Protein AF-0000000078613937 (afdb_homodimer)

Radius of gyration: 36.84 Å; Cα contacts (8 Å, |Δi|>4): 906; chains: 2; bounding box: 65×124×121 Å

Nearest PDB structures (foldseek):
  1em2-assembly1_A  TM=9.948E-01  e=1.112E-32  Homo sapiens
  5i9j-assembly1_A  TM=9.957E-01  e=1.025E-31  Homo sapiens
  7ztu-assembly1_A  TM=9.074E-01  e=5.680E-20  Bombyx mori
  7ztr-assembly1_A  TM=9.040E-01  e=7.093E-20  Bombyx mori
  7zvr-assembly1_A  TM=9.049E-01  e=1.273E-18  Bombyx mori

pLDDT: mean 75.53, std 31.02, range [15.57, 98.94]

Sequence (636 aa):
MCLETSLLFSVFIQQLLTKGAFGYLLPIVSFVLAWLETWFLDFKVLPQEIEEEQWYVATQAAMSRGRLFYSGALSDGQFYSPPESVAGSDESDDEVMGKRAVTDEEREFVRQGKVAMEVMDQILAQEENWIFEKCTDFGDTIHFLEMPFYGKIFILKAILQCPAELVYQELILQPEKMVLWNKTLLACHILERIDDNTTVSYDVAAGAAAGVVSPRDFVNVRRIERRRDRYISSGMATIHSLRPPTSKYVRAENGPGGFVALKCPTNPNLCTLFWILNTDLKGRLPRYLINQSLSATMTEFMFHLRKRIMDITSRSNSMCLETSLLFSVFIQQLLTKGAFGYLLPIVSFVLAWLETWFLDFKVLPQEIEEEQWYVATQAAMSRGRLFYSGALSDGQFYSPPESVAGSDESDDEVMGKRAVTDEEREFVRQGKVAMEVMDQILAQEENWIFEKCTDFGDTIHFLEMPFYGKIFILKAILQCPAELVYQELILQPEKMVLWNKTLLACHILERIDDNTTVSYDVAAGAAAGVVSPRDFVNVRRIERRRDRYISSGMATIHSLRPPTSKYVRAENGPGGFVALKCPTNPNLCTLFWILNTDLKGRLPRYLINQSLSATMTEFMFHLRKRIMDITSRSNS

Structure (mmCIF, N/CA/C/O backbone):
data_AF-0000000078613937-model_v1
#
loop_
_entity.id
_entity.type
_entity.pdbx_description
1 polymer 'StAR-related lipid transfer protein 3'
#
loop_
_atom_site.group_PDB
_atom_site.id
_atom_site.type_symbol
_atom_site.label_atom_id
_atom_site.label_alt_id
_atom_site.label_comp_id
_atom_site.label_asym_id
_atom_site.label_entity_id
_atom_site.label_seq_id
_atom_site.pdbx_PDB_ins_code
_atom_site.Cartn_x
_atom_site.Cartn_y
_atom_site.Cartn_z
_atom_site.occupancy
_atom_site.B_iso_or_equiv
_atom_site.auth_seq_id
_atom_site.auth_comp_id
_atom_site.auth_asym_id
_atom_site.auth_atom_id
_atom_site.pdbx_PDB_model_num
ATOM 1 N N . MET A 1 1 ? -2.502 14.438 -72.375 1 25.16 1 MET A N 1
ATOM 2 C CA . MET A 1 1 ? -3.152 15.68 -71.938 1 25.16 1 MET A CA 1
ATOM 3 C C . MET A 1 1 ? -3.166 15.812 -70.438 1 25.16 1 MET A C 1
ATOM 5 O O . MET A 1 1 ? -3.314 16.922 -69.875 1 25.16 1 MET A O 1
ATOM 9 N N . CYS A 1 2 ? -3.232 14.5 -69.812 1 31.59 2 CYS A N 1
ATOM 10 C CA . CYS A 1 2 ? -3.43 14.414 -68.375 1 31.59 2 CYS A CA 1
ATOM 11 C C . CYS A 1 2 ? -2.189 14.891 -67.625 1 31.59 2 CYS A C 1
ATOM 13 O O . CYS A 1 2 ? -2.279 15.305 -66.438 1 31.59 2 CYS A O 1
ATOM 15 N N . LEU A 1 3 ? -0.94 14.648 -68.188 1 36.44 3 LEU A N 1
ATOM 16 C CA . LEU A 1 3 ? 0.354 14.969 -67.625 1 36.44 3 LEU A CA 1
ATOM 17 C C . LEU A 1 3 ? 0.544 16.484 -67.5 1 36.44 3 LEU A C 1
ATOM 19 O O . LEU A 1 3 ? 1.252 16.969 -66.625 1 36.44 3 LEU A O 1
ATOM 23 N N . GLU A 1 4 ? 0.041 17.156 -68.625 1 39.44 4 GLU A N 1
ATOM 24 C CA . GLU A 1 4 ? 0.316 18.578 -68.688 1 39.44 4 GLU A CA 1
ATOM 25 C C . GLU A 1 4 ? -0.423 19.344 -67.562 1 39.44 4 GLU A C 1
ATOM 27 O O . GLU A 1 4 ? 0.011 20.422 -67.188 1 39.44 4 GLU A O 1
ATOM 32 N N . THR A 1 5 ? -1.669 18.797 -67.25 1 40 5 THR A N 1
ATOM 33 C CA . THR A 1 5 ? -2.459 19.562 -66.312 1 40 5 THR A CA 1
ATOM 34 C C . THR A 1 5 ? -1.853 19.484 -64.875 1 40 5 THR A C 1
ATOM 36 O O . THR A 1 5 ? -2.152 20.312 -64.062 1 40 5 THR A O 1
ATOM 39 N N . SER A 1 6 ? -1.06 18.297 -64.688 1 43.88 6 SER A N 1
ATOM 40 C CA . SER A 1 6 ? -0.472 18.125 -63.344 1 43.88 6 SER A CA 1
ATOM 41 C C . SER A 1 6 ? 0.659 19.125 -63.094 1 43.88 6 SER A C 1
ATOM 43 O O . SER A 1 6 ? 0.874 19.562 -61.969 1 43.88 6 SER A O 1
ATOM 45 N N . LEU A 1 7 ? 1.366 19.453 -64.25 1 40.16 7 LEU A N 1
ATOM 46 C CA . LEU A 1 7 ? 2.506 20.359 -64.188 1 40.16 7 LEU A CA 1
ATOM 47 C C . LEU A 1 7 ? 2.047 21.781 -63.844 1 40.16 7 LEU A C 1
ATOM 49 O O . LEU A 1 7 ? 2.719 22.5 -63.125 1 40.16 7 LEU A O 1
ATOM 53 N N . LEU A 1 8 ? 0.842 22.125 -64.5 1 38.75 8 LEU A N 1
ATOM 54 C CA . LEU A 1 8 ? 0.447 23.516 -64.312 1 38.75 8 LEU A CA 1
ATOM 55 C C . LEU A 1 8 ? 0.004 23.797 -62.906 1 38.75 8 LEU A C 1
ATOM 57 O O . LEU A 1 8 ? 0.214 24.891 -62.375 1 38.75 8 LEU A O 1
ATOM 61 N N . PHE A 1 9 ? -0.65 22.672 -62.312 1 41.41 9 PHE A N 1
ATOM 62 C CA . PHE A 1 9 ? -1.128 22.906 -60.938 1 41.41 9 PHE A CA 1
ATOM 63 C C . PHE A 1 9 ? 0.04 23.094 -59.969 1 41.41 9 PHE A C 1
ATOM 65 O O . PHE A 1 9 ? -0.014 23.938 -59.094 1 41.41 9 PHE A O 1
ATOM 72 N N . SER A 1 10 ? 1.225 22.391 -60.25 1 43.22 10 SER A N 1
ATOM 73 C CA . SER A 1 10 ? 2.396 22.531 -59.406 1 43.22 10 SER A CA 1
ATOM 74 C C . SER A 1 10 ? 2.969 23.938 -59.469 1 43.22 10 SER A C 1
ATOM 76 O O . SER A 1 10 ? 3.402 24.5 -58.438 1 43.22 10 SER A O 1
ATOM 78 N N . VAL A 1 11 ? 2.947 24.516 -60.719 1 43.81 11 VAL A N 1
ATOM 79 C CA . VAL A 1 11 ? 3.543 25.844 -60.875 1 43.81 11 VAL A CA 1
ATOM 80 C C . VAL A 1 11 ? 2.666 26.891 -60.188 1 43.81 11 VAL A C 1
ATOM 82 O O . VAL A 1 11 ? 3.174 27.844 -59.594 1 43.81 11 VAL A O 1
ATOM 85 N N . PHE A 1 12 ? 1.23 26.719 -60.344 1 41.59 12 PHE A N 1
ATOM 86 C CA . PHE A 1 12 ? 0.384 27.75 -59.75 1 41.59 12 PHE A CA 1
ATOM 87 C C . PHE A 1 12 ? 0.521 27.766 -58.219 1 41.59 12 PHE A C 1
ATOM 89 O O . PHE A 1 12 ? 0.603 28.844 -57.625 1 41.59 12 PHE A O 1
ATOM 96 N N . ILE A 1 13 ? 0.558 26.5 -57.562 1 44.22 13 ILE A N 1
ATOM 97 C CA . ILE A 1 13 ? 0.705 26.516 -56.094 1 44.22 13 ILE A CA 1
ATOM 98 C C . ILE A 1 13 ? 2.072 27.094 -55.719 1 44.22 13 ILE A C 1
ATOM 100 O O . ILE A 1 13 ? 2.221 27.734 -54.688 1 44.22 13 ILE A O 1
ATOM 104 N N . GLN A 1 14 ? 3.041 26.938 -56.688 1 39.75 14 GLN A N 1
ATOM 105 C CA . GLN A 1 14 ? 4.363 27.469 -56.406 1 39.75 14 GLN A CA 1
ATOM 106 C C . GLN A 1 14 ? 4.332 29 -56.344 1 39.75 14 GLN A C 1
ATOM 108 O O . GLN A 1 14 ? 5.023 29.609 -55.531 1 39.75 14 GLN A O 1
ATOM 113 N N . GLN A 1 15 ? 3.641 29.594 -57.344 1 39.06 15 GLN A N 1
ATOM 114 C CA . GLN A 1 15 ? 3.676 31.062 -57.281 1 39.06 15 GLN A CA 1
ATOM 115 C C . GLN A 1 15 ? 3.018 31.578 -56 1 39.06 15 GLN A C 1
ATOM 117 O O . GLN A 1 15 ? 3.324 32.688 -55.562 1 39.06 15 GLN A O 1
ATOM 122 N N . LEU A 1 16 ? 1.864 30.938 -55.625 1 38.59 16 LEU A N 1
ATOM 123 C CA . LEU A 1 16 ? 1.225 31.453 -54.406 1 38.59 16 LEU A CA 1
ATOM 124 C C . LEU A 1 16 ? 2.102 31.219 -53.188 1 38.59 16 LEU A C 1
ATOM 126 O O . LEU A 1 16 ? 2.043 31.969 -52.219 1 38.59 16 LEU A O 1
ATOM 130 N N . LEU A 1 17 ? 2.842 30.078 -53.125 1 37.62 17 LEU A N 1
ATOM 131 C CA . LEU A 1 17 ? 3.605 29.734 -51.906 1 37.62 17 LEU A CA 1
ATOM 132 C C . LEU A 1 17 ? 4.883 30.562 -51.844 1 37.62 17 LEU A C 1
ATOM 134 O O . LEU A 1 17 ? 5.676 30.406 -50.906 1 37.62 17 LEU A O 1
ATOM 138 N N . THR A 1 18 ? 5.391 31.141 -52.906 1 37.47 18 THR A N 1
ATOM 139 C CA . THR A 1 18 ? 6.676 31.844 -52.812 1 37.47 18 THR A CA 1
ATOM 140 C C . THR A 1 18 ? 6.598 33 -51.844 1 37.47 18 THR A C 1
ATOM 142 O O . THR A 1 18 ? 7.613 33.625 -51.5 1 37.47 18 THR A O 1
ATOM 145 N N . LYS A 1 19 ? 5.434 33.75 -51.688 1 37.97 19 LYS A N 1
ATOM 146 C CA . LYS A 1 19 ? 5.746 34.969 -50.938 1 37.97 19 LYS A CA 1
ATOM 147 C C . LYS A 1 19 ? 6.086 34.625 -49.5 1 37.97 19 LYS A C 1
ATOM 149 O O . LYS A 1 19 ? 7.113 35.062 -48.969 1 37.97 19 LYS A O 1
ATOM 154 N N . GLY A 1 20 ? 5.195 35.062 -48.5 1 33.91 20 GLY A N 1
ATOM 155 C CA . GLY A 1 20 ? 5.566 35.25 -47.094 1 33.91 20 GLY A CA 1
ATOM 156 C C . GLY A 1 20 ? 6.043 34 -46.406 1 33.91 20 GLY A C 1
ATOM 157 O O . GLY A 1 20 ? 6.191 32.969 -47.062 1 33.91 20 GLY A O 1
ATOM 158 N N . ALA A 1 21 ? 5.961 34 -44.969 1 37.88 21 ALA A N 1
ATOM 159 C CA . ALA A 1 21 ? 6.512 33.062 -43.969 1 37.88 21 ALA A CA 1
ATOM 160 C C . ALA A 1 21 ? 6.145 31.625 -44.312 1 37.88 21 ALA A C 1
ATOM 162 O O . ALA A 1 21 ? 6.57 30.688 -43.625 1 37.88 21 ALA A O 1
ATOM 163 N N . PHE A 1 22 ? 5.16 31.5 -45.188 1 38.25 22 PHE A N 1
ATOM 164 C CA . PHE A 1 22 ? 4.609 30.172 -45.469 1 38.25 22 PHE A CA 1
ATOM 165 C C . PHE A 1 22 ? 5.559 29.375 -46.344 1 38.25 22 PHE A C 1
ATOM 167 O O . PHE A 1 22 ? 5.207 28.297 -46.844 1 38.25 22 PHE A O 1
ATOM 174 N N . GLY A 1 23 ? 6.715 30.109 -46.688 1 38.22 23 GLY A N 1
ATOM 175 C CA . GLY A 1 23 ? 7.633 29.484 -47.625 1 38.22 23 GLY A CA 1
ATOM 176 C C . GLY A 1 23 ? 8.125 28.125 -47.188 1 38.22 23 GLY A C 1
ATOM 177 O O . GLY A 1 23 ? 8.508 27.297 -48.031 1 38.22 23 GLY A O 1
ATOM 178 N N . TYR A 1 24 ? 8.445 28.188 -45.844 1 39.47 24 TYR A N 1
ATOM 179 C CA . TYR A 1 24 ? 9.18 27.016 -45.406 1 39.47 24 TYR A CA 1
ATOM 180 C C . TYR A 1 24 ? 8.25 25.812 -45.312 1 39.47 24 TYR A C 1
ATOM 182 O O . TYR A 1 24 ? 8.688 24.719 -44.938 1 39.47 24 TYR A O 1
ATOM 190 N N . LEU A 1 25 ? 6.902 26.125 -45.438 1 40.78 25 LEU A N 1
ATOM 191 C CA . LEU A 1 25 ? 5.992 25 -45.188 1 40.78 25 LEU A CA 1
ATOM 192 C C . LEU A 1 25 ? 6.059 24 -46.312 1 40.78 25 LEU A C 1
ATOM 194 O O . LEU A 1 25 ? 5.789 22.812 -46.125 1 40.78 25 LEU A O 1
ATOM 198 N N . LEU A 1 26 ? 6.586 24.516 -47.469 1 44.56 26 LEU A N 1
ATOM 199 C CA . LEU A 1 26 ? 6.492 23.641 -48.625 1 44.56 26 LEU A CA 1
ATOM 200 C C . LEU A 1 26 ? 7.48 22.469 -48.5 1 44.56 26 LEU A C 1
ATOM 202 O O . LEU A 1 26 ? 7.121 21.328 -48.75 1 44.56 26 LEU A O 1
ATOM 206 N N . PRO A 1 27 ? 8.789 22.844 -48.188 1 45.97 27 PRO A N 1
ATOM 207 C CA . PRO A 1 27 ? 9.688 21.688 -48.125 1 45.97 27 PRO A CA 1
ATOM 208 C C . PRO A 1 27 ? 9.305 20.672 -47.062 1 45.97 27 PRO A C 1
ATOM 210 O O . PRO A 1 27 ? 9.469 19.469 -47.25 1 45.97 27 PRO A O 1
ATOM 213 N N . ILE A 1 28 ? 8.648 21.25 -46 1 46 28 ILE A N 1
ATOM 214 C CA . ILE A 1 28 ? 8.344 20.328 -44.906 1 46 28 ILE A CA 1
ATOM 215 C C . ILE A 1 28 ? 7.191 19.422 -45.312 1 46 28 ILE A C 1
ATOM 217 O O . ILE A 1 28 ? 7.234 18.203 -45.062 1 46 28 ILE A O 1
ATOM 221 N N . VAL A 1 29 ? 6.195 19.953 -46.031 1 45.38 29 VAL A N 1
ATOM 222 C CA . VAL A 1 29 ? 5.082 19.094 -46.438 1 45.38 29 VAL A CA 1
ATOM 223 C C . VAL A 1 29 ? 5.551 18.109 -47.5 1 45.38 29 VAL A C 1
ATOM 225 O O . VAL A 1 29 ? 5.176 16.922 -47.469 1 45.38 29 VAL A O 1
ATOM 228 N N . SER A 1 30 ? 6.562 18.516 -48.375 1 45.56 30 SER A N 1
ATOM 229 C CA . SER A 1 30 ? 7.078 17.562 -49.344 1 45.56 30 SER A CA 1
ATOM 230 C C . SER A 1 30 ? 7.879 16.453 -48.688 1 45.56 30 SER A C 1
ATOM 232 O O . SER A 1 30 ? 7.816 15.297 -49.094 1 45.56 30 SER A O 1
ATOM 234 N N . PHE A 1 31 ? 8.617 16.766 -47.531 1 47.62 31 PHE A N 1
ATOM 235 C CA . PHE A 1 31 ? 9.352 15.758 -46.781 1 47.62 31 PHE A CA 1
ATOM 236 C C . PHE A 1 31 ? 8.398 14.812 -46.062 1 47.62 31 PHE A C 1
ATOM 238 O O . PHE A 1 31 ? 8.602 13.594 -46.062 1 47.62 31 PHE A O 1
ATOM 245 N N . VAL A 1 32 ? 7.246 15.328 -45.562 1 48.22 32 VAL A N 1
ATOM 246 C CA . VAL A 1 32 ? 6.293 14.484 -44.844 1 48.22 32 VAL A CA 1
ATOM 247 C C . VAL A 1 32 ? 5.508 13.633 -45.844 1 48.22 32 VAL A C 1
ATOM 249 O O . VAL A 1 32 ? 5.297 12.438 -45.594 1 48.22 32 VAL A O 1
ATOM 252 N N . LEU A 1 33 ? 5.211 14.156 -46.938 1 47.31 33 LEU A N 1
ATOM 253 C CA . LEU A 1 33 ? 4.484 13.352 -47.938 1 47.31 33 LEU A CA 1
ATOM 254 C C . LEU A 1 33 ? 5.402 12.305 -48.562 1 47.31 33 LEU A C 1
ATOM 256 O O . LEU A 1 33 ? 5.004 11.156 -48.75 1 47.31 33 LEU A O 1
ATOM 260 N N . ALA A 1 34 ? 6.711 12.578 -48.875 1 48.53 34 ALA A N 1
ATOM 261 C CA . ALA A 1 34 ? 7.664 11.586 -49.375 1 48.53 34 ALA A CA 1
ATOM 262 C C . ALA A 1 34 ? 7.934 10.523 -48.312 1 48.53 34 ALA A C 1
ATOM 264 O O . ALA A 1 34 ? 8.062 9.336 -48.625 1 48.53 34 ALA A O 1
ATOM 265 N N . TRP A 1 35 ? 8.016 10.883 -46.969 1 44.59 35 TRP A N 1
ATOM 266 C CA . TRP A 1 35 ? 8.188 9.938 -45.875 1 44.59 35 TRP A CA 1
ATOM 267 C C . TRP A 1 35 ? 6.93 9.102 -45.688 1 44.59 35 TRP A C 1
ATOM 269 O O . TRP A 1 35 ? 7.008 7.883 -45.5 1 44.59 35 TRP A O 1
ATOM 279 N N . LEU A 1 36 ? 5.742 9.672 -45.938 1 43.59 36 LEU A N 1
ATOM 280 C CA . LEU A 1 36 ? 4.52 8.883 -45.906 1 43.59 36 LEU A CA 1
ATOM 281 C C . LEU A 1 36 ? 4.426 7.949 -47.125 1 43.59 36 LEU A C 1
ATOM 283 O O . LEU A 1 36 ? 3.986 6.805 -47 1 43.59 36 LEU A O 1
ATOM 287 N N . GLU A 1 37 ? 4.828 8.422 -48.25 1 41.28 37 GLU A N 1
ATOM 288 C CA . GLU A 1 37 ? 4.777 7.539 -49.406 1 41.28 37 GLU A CA 1
ATOM 289 C C . GLU A 1 37 ? 5.723 6.352 -49.219 1 41.28 37 GLU A C 1
ATOM 291 O O . GLU A 1 37 ? 5.383 5.227 -49.594 1 41.28 37 GLU A O 1
ATOM 296 N N . THR A 1 38 ? 6.992 6.535 -48.719 1 41.94 38 THR A N 1
ATOM 297 C CA . THR A 1 38 ? 7.887 5.398 -48.531 1 41.94 38 THR A CA 1
ATOM 298 C C . THR A 1 38 ? 7.316 4.422 -47.5 1 41.94 38 THR A C 1
ATOM 300 O O . THR A 1 38 ? 7.5 3.209 -47.625 1 41.94 38 THR A O 1
ATOM 303 N N . TRP A 1 39 ? 6.629 4.938 -46.406 1 36.69 39 TRP A N 1
ATOM 304 C CA . TRP A 1 39 ? 6.086 4.016 -45.406 1 36.69 39 TRP A CA 1
ATOM 305 C C . TRP A 1 39 ? 4.852 3.297 -45.969 1 36.69 39 TRP A C 1
ATOM 307 O O . TRP A 1 39 ? 4.648 2.111 -45.688 1 36.69 39 TRP A O 1
ATOM 317 N N . PHE A 1 40 ? 4.09 3.916 -46.812 1 37.44 40 PHE A N 1
ATOM 318 C CA . PHE A 1 40 ? 2.943 3.164 -47.312 1 37.44 40 PHE A CA 1
ATOM 319 C C . PHE A 1 40 ? 3.385 2.098 -48.312 1 37.44 40 PHE A C 1
ATOM 321 O O . PHE A 1 40 ? 2.73 1.062 -48.438 1 37.44 40 PHE A O 1
ATOM 328 N N . LEU A 1 41 ? 4.379 2.439 -49.156 1 33.5 41 LEU A N 1
ATOM 329 C CA . LEU A 1 41 ? 4.684 1.419 -50.156 1 33.5 41 LEU A CA 1
ATOM 330 C C . LEU A 1 41 ? 5.188 0.143 -49.5 1 33.5 41 LEU A C 1
ATOM 332 O O . LEU A 1 41 ? 5.105 -0.94 -50.094 1 33.5 41 LEU A O 1
ATOM 336 N N . ASP A 1 42 ? 5.887 0.262 -48.375 1 32.03 42 ASP A N 1
ATOM 337 C CA . ASP A 1 42 ? 6.461 -1.026 -48 1 32.03 42 ASP A CA 1
ATOM 338 C C . ASP A 1 42 ? 5.367 -2.043 -47.688 1 32.03 42 ASP A C 1
ATOM 340 O O . ASP A 1 42 ? 5.66 -3.195 -47.344 1 32.03 42 ASP A O 1
ATOM 344 N N . PHE A 1 43 ? 4.098 -1.614 -47.594 1 29.53 43 PHE A N 1
ATOM 345 C CA . PHE A 1 43 ? 3.221 -2.676 -47.094 1 29.53 43 PHE A CA 1
ATOM 346 C C . PHE A 1 43 ? 2.846 -3.625 -48.25 1 29.53 43 PHE A C 1
ATOM 348 O O . PHE A 1 43 ? 2.098 -4.582 -48.031 1 29.53 43 PHE A O 1
ATOM 355 N N . LYS A 1 44 ? 3.049 -3.17 -49.438 1 28.36 44 LYS A N 1
ATOM 356 C CA . LYS A 1 44 ? 2.299 -3.971 -50.406 1 28.36 44 LYS A CA 1
ATOM 357 C C . LYS A 1 44 ? 2.83 -5.398 -50.469 1 28.36 44 LYS A C 1
ATOM 359 O O . LYS A 1 44 ? 2.143 -6.305 -50.969 1 28.36 44 LYS A O 1
ATOM 364 N N . VAL A 1 45 ? 4.113 -5.625 -50.406 1 22.95 45 VAL A N 1
ATOM 365 C CA . VAL A 1 45 ? 4.508 -6.82 -51.156 1 22.95 45 VAL A CA 1
ATOM 366 C C . VAL A 1 45 ? 3.896 -8.055 -50.5 1 22.95 45 VAL A C 1
ATOM 368 O O . VAL A 1 45 ? 4.348 -8.484 -49.438 1 22.95 45 VAL A O 1
ATOM 371 N N . LEU A 1 46 ? 2.582 -8.109 -50.344 1 22.17 46 LEU A N 1
ATOM 372 C CA . LEU A 1 46 ? 2.031 -9.414 -50 1 22.17 46 LEU A CA 1
ATOM 373 C C . LEU A 1 46 ? 2.234 -10.414 -51.125 1 22.17 46 LEU A C 1
ATOM 375 O O . LEU A 1 46 ? 1.839 -10.156 -52.281 1 22.17 46 LEU A O 1
ATOM 379 N N . PRO A 1 47 ? 3.199 -11.391 -51.031 1 20.73 47 PRO A N 1
ATOM 380 C CA . PRO A 1 47 ? 3.414 -12.367 -52.125 1 20.73 47 PRO A CA 1
ATOM 381 C C . PRO A 1 47 ? 2.156 -13.164 -52.438 1 20.73 47 PRO A C 1
ATOM 383 O O . PRO A 1 47 ? 1.397 -13.531 -51.562 1 20.73 47 PRO A O 1
ATOM 386 N N . GLN A 1 48 ? 1.573 -13.07 -53.562 1 21.94 48 GLN A N 1
ATOM 387 C CA . GLN A 1 48 ? 0.568 -13.906 -54.219 1 21.94 48 GLN A CA 1
ATOM 388 C C . GLN A 1 48 ? 1.085 -15.32 -54.438 1 21.94 48 GLN A C 1
ATOM 390 O O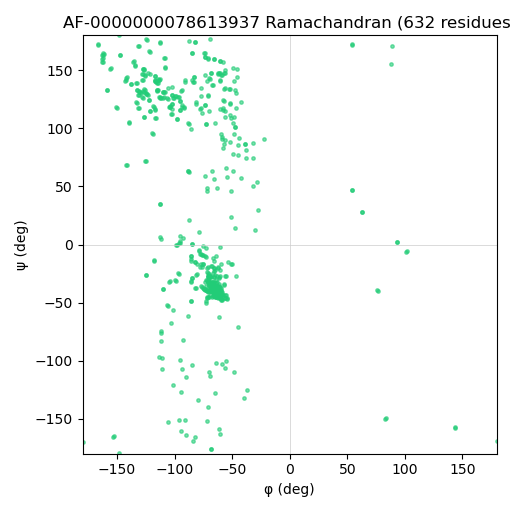 . GLN A 1 48 ? 0.395 -16.156 -55 1 21.94 48 GLN A O 1
ATOM 395 N N . GLU A 1 49 ? 2.283 -15.836 -54.156 1 18.22 49 GLU A N 1
ATOM 396 C CA . GLU A 1 49 ? 2.699 -17 -54.938 1 18.22 49 GLU A CA 1
ATOM 397 C C . GLU A 1 49 ? 1.605 -18.062 -54.969 1 18.22 49 GLU A C 1
ATOM 399 O O . GLU A 1 49 ? 0.833 -18.188 -54 1 18.22 49 GLU A O 1
ATOM 404 N N . ILE A 1 50 ? 1.614 -18.953 -56.219 1 18.7 50 ILE A N 1
ATOM 405 C CA . ILE A 1 50 ? 0.988 -19.875 -57.156 1 18.7 50 ILE A CA 1
ATOM 406 C C . ILE A 1 50 ? 0.634 -21.172 -56.438 1 18.7 50 ILE A C 1
ATOM 408 O O . ILE A 1 50 ? -0.51 -21.641 -56.5 1 18.7 50 ILE A O 1
ATOM 412 N N . GLU A 1 51 ? 1.62 -22.312 -56.719 1 18.03 51 GLU A N 1
ATOM 413 C CA . GLU A 1 51 ? 1.555 -23.516 -57.562 1 18.03 51 GLU A CA 1
ATOM 414 C C . GLU A 1 51 ? 0.817 -24.641 -56.812 1 18.03 51 GLU A C 1
ATOM 416 O O . GLU A 1 51 ? 0.655 -24.594 -55.594 1 18.03 51 GLU A O 1
ATOM 421 N N . GLU A 1 52 ? 1.014 -26.062 -57.5 1 17.78 52 GLU A N 1
ATOM 422 C CA . GLU A 1 52 ? 0.539 -27.344 -58.031 1 17.78 52 GLU A CA 1
ATOM 423 C C . GLU A 1 52 ? 0.422 -28.391 -56.906 1 17.78 52 GLU A C 1
ATOM 425 O O . GLU A 1 52 ? -0.621 -29.031 -56.75 1 17.78 52 GLU A O 1
ATOM 430 N N . GLU A 1 53 ? 1.596 -29.438 -56.906 1 17.45 53 GLU A N 1
ATOM 431 C CA . GLU A 1 53 ? 1.623 -30.844 -57.281 1 17.45 53 GLU A CA 1
ATOM 432 C C . GLU A 1 53 ? 1.067 -31.719 -56.156 1 17.45 53 GLU A C 1
ATOM 434 O O . GLU A 1 53 ? 0.842 -31.25 -55.062 1 17.45 53 GLU A O 1
ATOM 439 N N . GLN A 1 54 ? 1.932 -33 -55.812 1 16.56 54 GLN A N 1
ATOM 440 C CA . GLN A 1 54 ? 1.88 -34.469 -55.906 1 16.56 54 GLN A CA 1
ATOM 441 C C . GLN A 1 54 ? 1.353 -35.062 -54.625 1 16.56 54 GLN A C 1
ATOM 443 O O . GLN A 1 54 ? 0.418 -35.875 -54.656 1 16.56 54 GLN A O 1
ATOM 448 N N . TRP A 1 55 ? 2.404 -35.75 -53.781 1 16.36 55 TRP A N 1
ATOM 449 C CA . TRP A 1 55 ? 2.645 -37.188 -53.656 1 16.36 55 TRP A CA 1
ATOM 450 C C . TRP A 1 55 ? 1.711 -37.812 -52.625 1 16.36 55 TRP A C 1
ATOM 452 O O . TRP A 1 55 ? 1.076 -37.125 -51.844 1 16.36 55 TRP A O 1
ATOM 462 N N . TYR A 1 56 ? 2.066 -39.25 -52.25 1 15.96 56 TYR A N 1
ATOM 463 C CA . TYR A 1 56 ? 1.86 -40.719 -52.156 1 15.96 56 TYR A CA 1
ATOM 464 C C . TYR A 1 56 ? 1.395 -41.094 -50.75 1 15.96 56 TYR A C 1
ATOM 466 O O . TYR A 1 56 ? 0.373 -41.781 -50.594 1 15.96 56 TYR A O 1
ATOM 474 N N . VAL A 1 57 ? 2.344 -42.094 -50.031 1 16.52 57 VAL A N 1
ATOM 475 C CA . VAL A 1 57 ? 2.367 -43.531 -49.781 1 16.52 57 VAL A CA 1
ATOM 476 C C . VAL A 1 57 ? 1.754 -43.812 -48.406 1 16.52 57 VAL A C 1
ATOM 478 O O . VAL A 1 57 ? 0.829 -44.625 -48.281 1 16.52 57 VAL A O 1
ATOM 481 N N . ALA A 1 58 ? 2.555 -44.656 -47.344 1 15.89 58 ALA A N 1
ATOM 482 C CA . ALA A 1 58 ? 2.664 -46.062 -46.969 1 15.89 58 ALA A CA 1
ATOM 483 C C . ALA A 1 58 ? 2.064 -46.312 -45.562 1 15.89 58 ALA A C 1
ATOM 485 O O . ALA A 1 58 ? 1.302 -47.25 -45.375 1 15.89 58 ALA A O 1
ATOM 486 N N . THR A 1 59 ? 2.824 -46.062 -44.344 1 15.57 59 THR A N 1
ATOM 487 C CA . THR A 1 59 ? 3.119 -47.25 -43.531 1 15.57 59 THR A CA 1
ATOM 488 C C . THR A 1 59 ? 1.889 -47.688 -42.75 1 15.57 59 THR A C 1
ATOM 490 O O . THR A 1 59 ? 1.179 -46.844 -42.188 1 15.57 59 THR A O 1
ATOM 493 N N . GLN A 1 60 ? 1.493 -49.094 -42.688 1 16.64 60 GLN A N 1
ATOM 494 C CA . GLN A 1 60 ? 0.768 -50.344 -42.406 1 16.64 60 GLN A CA 1
ATOM 495 C C . GLN A 1 60 ? 0.66 -50.594 -40.906 1 16.64 60 GLN A C 1
ATOM 497 O O . GLN A 1 60 ? -0.362 -51.094 -40.438 1 16.64 60 GLN A O 1
ATOM 502 N N . ALA A 1 61 ? 1.844 -50.781 -40.094 1 16.72 61 ALA A N 1
ATOM 503 C CA . ALA A 1 61 ? 2.078 -52.094 -39.469 1 16.72 61 ALA A CA 1
ATOM 504 C C . ALA A 1 61 ? 1.094 -52.312 -38.344 1 16.72 61 ALA A C 1
ATOM 506 O O . ALA A 1 61 ? 0.501 -51.375 -37.812 1 16.72 61 ALA A O 1
ATOM 507 N N . ALA A 1 62 ? 1.575 -53.25 -37.188 1 16.53 62 ALA A N 1
ATOM 508 C CA . ALA A 1 62 ? 1.435 -54.625 -36.719 1 16.53 62 ALA A CA 1
ATOM 509 C C . ALA A 1 62 ? 0.633 -54.688 -35.406 1 16.53 62 ALA A C 1
ATOM 511 O O . ALA A 1 62 ? -0.339 -55.438 -35.281 1 16.53 62 ALA A O 1
ATOM 512 N N . MET A 1 63 ? 1.436 -55 -34.125 1 16.25 63 MET A N 1
ATOM 513 C CA . MET A 1 63 ? 1.438 -56.281 -33.438 1 16.25 63 MET A CA 1
ATOM 514 C C . MET A 1 63 ? 0.325 -56.344 -32.375 1 16.25 63 MET A C 1
ATOM 516 O O . MET A 1 63 ? -0.205 -55.312 -31.969 1 16.25 63 MET A O 1
ATOM 520 N N . SER A 1 64 ? 0.448 -57.438 -31.344 1 17.03 64 SER A N 1
ATOM 521 C CA . SER A 1 64 ? -0.158 -58.656 -30.797 1 17.03 64 SER A CA 1
ATOM 522 C C . SER A 1 64 ? -0.803 -58.375 -29.453 1 17.03 64 SER A C 1
ATOM 524 O O . SER A 1 64 ? -0.544 -57.344 -28.828 1 17.03 64 SER A O 1
ATOM 526 N N . ARG A 1 65 ? -0.922 -59.5 -28.453 1 17.86 65 ARG A N 1
ATOM 527 C CA . ARG A 1 65 ? -1.914 -60.344 -27.797 1 17.86 65 ARG A CA 1
ATOM 528 C C . ARG A 1 65 ? -2.006 -60.031 -26.312 1 17.86 65 ARG A C 1
ATOM 530 O O . ARG A 1 65 ? -3.098 -59.812 -25.781 1 17.86 65 ARG A O 1
ATOM 537 N N . GLY A 1 66 ? -1.014 -60.469 -25.312 1 17.33 66 GLY A N 1
ATOM 538 C CA . GLY A 1 66 ? -1.282 -61.625 -24.469 1 17.33 66 GLY A CA 1
ATOM 539 C C . GLY A 1 66 ? -1.963 -61.25 -23.156 1 17.33 66 GLY A C 1
ATOM 540 O O . GLY A 1 66 ? -2.084 -60.094 -22.828 1 17.33 66 GLY A O 1
ATOM 541 N N . ARG A 1 67 ? -1.726 -62.125 -21.938 1 18.41 67 ARG A N 1
ATOM 542 C CA . ARG A 1 67 ? -2.4 -63.062 -21.031 1 18.41 67 ARG A CA 1
ATOM 543 C C . ARG A 1 67 ? -2.553 -62.438 -19.641 1 18.41 67 ARG A C 1
ATOM 545 O O . ARG A 1 67 ? -3.66 -62.375 -19.109 1 18.41 67 ARG A O 1
ATOM 552 N N . LEU A 1 68 ? -1.561 -62.75 -18.547 1 17.73 68 LEU A N 1
ATOM 553 C CA . LEU A 1 68 ? -1.756 -63.688 -17.453 1 17.73 68 LEU A CA 1
ATOM 554 C C . LEU A 1 68 ? -2.23 -62.969 -16.188 1 17.73 68 LEU A C 1
ATOM 556 O O . LEU A 1 68 ? -2.109 -61.75 -16.078 1 17.73 68 LEU A O 1
ATOM 560 N N . PHE A 1 69 ? -1.864 -63.562 -14.82 1 17.5 69 PHE A N 1
ATOM 561 C CA . PHE A 1 69 ? -2.432 -64.25 -13.648 1 17.5 69 PHE A CA 1
ATOM 562 C C . PHE A 1 69 ? -2.338 -63.312 -12.422 1 17.5 69 PHE A C 1
ATOM 564 O O . PHE A 1 69 ? -3.344 -63.062 -11.766 1 17.5 69 PHE A O 1
ATOM 571 N N . TYR A 1 70 ? -1.231 -63.469 -11.523 1 17.39 70 TYR A N 1
ATOM 572 C CA . TYR A 1 70 ? -1.205 -64.125 -10.219 1 17.39 70 TYR A CA 1
ATOM 573 C C . TYR A 1 70 ? -1.415 -63.125 -9.094 1 17.39 70 TYR A C 1
ATOM 575 O O . TYR A 1 70 ? -1.242 -61.906 -9.305 1 17.39 70 TYR A O 1
ATOM 583 N N . SER A 1 71 ? -0.986 -63.5 -7.695 1 18.66 71 SER A N 1
ATOM 584 C CA . SER A 1 71 ? -1.408 -63.781 -6.328 1 18.66 71 SER A CA 1
ATOM 585 C C . SER A 1 71 ? -0.955 -62.719 -5.367 1 18.66 71 SER A C 1
ATOM 587 O O . SER A 1 71 ? -1.763 -62.156 -4.609 1 18.66 71 SER A O 1
ATOM 589 N N . GLY A 1 72 ? 0.402 -62.594 -4.934 1 16.61 72 GLY A N 1
ATOM 590 C CA . GLY A 1 72 ? 0.916 -62.875 -3.605 1 16.61 72 GLY A CA 1
ATOM 591 C C . GLY A 1 72 ? 0.828 -61.688 -2.666 1 16.61 72 GLY A C 1
ATOM 592 O O . GLY A 1 72 ? 0.615 -60.562 -3.105 1 16.61 72 GLY A O 1
ATOM 593 N N . ALA A 1 73 ? 1.205 -61.875 -1.285 1 20.83 73 ALA A N 1
ATOM 594 C CA . ALA A 1 73 ? 1.002 -61.656 0.145 1 20.83 73 ALA A CA 1
ATOM 595 C C . ALA A 1 73 ? 1.838 -60.5 0.644 1 20.83 73 ALA A C 1
ATOM 597 O O . ALA A 1 73 ? 1.785 -60.125 1.825 1 20.83 73 ALA A O 1
ATOM 598 N N . LEU A 1 74 ? 2.658 -59.719 -0.243 1 16.98 74 LEU A N 1
ATOM 599 C CA . LEU A 1 74 ? 3.914 -59.344 0.399 1 16.98 74 LEU A CA 1
ATOM 600 C C . LEU A 1 74 ? 3.654 -58.562 1.685 1 16.98 74 LEU A C 1
ATOM 602 O O . LEU A 1 74 ? 2.609 -57.938 1.828 1 16.98 74 LEU A O 1
ATOM 606 N N . SER A 1 75 ? 4.754 -58.656 2.555 1 19.45 75 SER A N 1
ATOM 607 C CA . SER A 1 75 ? 5.262 -58.625 3.922 1 19.45 75 SER A CA 1
ATOM 608 C C . SER A 1 75 ? 5.168 -57.188 4.496 1 19.45 75 SER A C 1
ATOM 610 O O . SER A 1 75 ? 5.008 -56.219 3.752 1 19.45 75 SER A O 1
ATOM 612 N N . ASP A 1 76 ? 5.582 -57.094 5.859 1 23.69 76 ASP A N 1
ATOM 613 C CA . ASP A 1 76 ? 5.422 -56.469 7.172 1 23.69 76 ASP A CA 1
ATOM 614 C C . ASP A 1 76 ? 6.262 -55.219 7.285 1 23.69 76 ASP A C 1
ATOM 616 O O . ASP A 1 76 ? 6.496 -54.719 8.391 1 23.69 76 ASP A O 1
ATOM 620 N N . GLY A 1 77 ? 6.699 -54.562 6.223 1 19.83 77 GLY A N 1
ATOM 621 C CA . GLY A 1 77 ? 7.91 -53.781 6.398 1 19.83 77 GLY A CA 1
ATOM 622 C C . GLY A 1 77 ? 7.809 -52.75 7.527 1 19.83 77 GLY A C 1
ATOM 623 O O . GLY A 1 77 ? 6.758 -52.125 7.719 1 19.83 77 GLY A O 1
ATOM 624 N N . GLN A 1 78 ? 8.664 -53 8.57 1 23.16 78 GLN A N 1
ATOM 625 C CA . GLN A 1 78 ? 9.047 -52.375 9.828 1 23.16 78 GLN A CA 1
ATOM 626 C C . GLN A 1 78 ? 9.367 -50.906 9.641 1 23.16 78 GLN A C 1
ATOM 628 O O . GLN A 1 78 ? 10.203 -50.531 8.812 1 23.16 78 GLN A O 1
ATOM 633 N N . PHE A 1 79 ? 8.461 -50.094 9.852 1 20.12 79 PHE A N 1
ATOM 634 C CA . PHE A 1 79 ? 8.508 -48.625 9.75 1 20.12 79 PHE A CA 1
ATOM 635 C C . PHE A 1 79 ? 9.625 -48.062 10.625 1 20.12 79 PHE A C 1
ATOM 637 O O . PHE A 1 79 ? 9.539 -48.125 11.852 1 20.12 79 PHE A O 1
ATOM 644 N N . TYR A 1 80 ? 10.969 -48.406 10.25 1 19.7 80 TYR A N 1
ATOM 645 C CA . TYR A 1 80 ? 12.078 -47.906 11.055 1 19.7 80 TYR A CA 1
ATOM 646 C C . TYR A 1 80 ? 11.906 -46.406 11.336 1 19.7 80 TYR A C 1
ATOM 648 O O . TYR A 1 80 ? 11.656 -45.625 10.422 1 19.7 80 TYR A O 1
ATOM 656 N N . SER A 1 81 ? 11.461 -46.156 12.508 1 23.78 81 SER A N 1
ATOM 657 C CA . SER A 1 81 ? 11.297 -44.812 13.078 1 23.78 81 SER A CA 1
ATOM 658 C C . SER A 1 81 ? 12.617 -44.062 13.117 1 23.78 81 SER A C 1
ATOM 660 O O . SER A 1 81 ? 13.633 -44.594 13.578 1 23.78 81 SER A O 1
ATOM 662 N N . PRO A 1 82 ? 12.984 -43.281 12.133 1 23.05 82 PRO A N 1
ATOM 663 C CA . PRO A 1 82 ? 14.344 -42.75 12.094 1 23.05 82 PRO A CA 1
ATOM 664 C C . PRO A 1 82 ? 14.828 -42.281 13.469 1 23.05 82 PRO A C 1
ATOM 666 O O . PRO A 1 82 ? 14.023 -41.875 14.305 1 23.05 82 PRO A O 1
ATOM 669 N N . PRO A 1 83 ? 15.984 -42.875 13.945 1 23.34 83 PRO A N 1
ATOM 670 C CA . PRO A 1 83 ? 16.594 -42.719 15.266 1 23.34 83 PRO A CA 1
ATOM 671 C C . PRO A 1 83 ? 16.656 -41.25 15.711 1 23.34 83 PRO A C 1
ATOM 673 O O . PRO A 1 83 ? 16.562 -40.344 14.875 1 23.34 83 PRO A O 1
ATOM 676 N N . GLU A 1 84 ? 16.469 -41.031 16.984 1 24.7 84 GLU A N 1
ATOM 677 C CA . GLU A 1 84 ? 16.609 -39.906 17.922 1 24.7 84 GLU A CA 1
ATOM 678 C C . GLU A 1 84 ? 17.984 -39.281 17.828 1 24.7 84 GLU A C 1
ATOM 680 O O . GLU A 1 84 ? 19 -39.969 17.891 1 24.7 84 GLU A O 1
ATOM 685 N N . SER A 1 85 ? 18.203 -38.25 16.891 1 23.55 85 SER A N 1
ATOM 686 C CA . SER A 1 85 ? 19.516 -37.625 16.781 1 23.55 85 SER A CA 1
ATOM 687 C C . SER A 1 85 ? 20.172 -37.438 18.156 1 23.55 85 SER A C 1
ATOM 689 O O . SER A 1 85 ? 19.578 -36.875 19.062 1 23.55 85 SER A O 1
ATOM 691 N N . VAL A 1 86 ? 20.812 -38.344 18.609 1 24.75 86 VAL A N 1
ATOM 692 C CA . VAL A 1 86 ? 21.672 -38.312 19.781 1 24.75 86 VAL A CA 1
ATOM 693 C C . VAL A 1 86 ? 22.656 -37.125 19.656 1 24.75 86 VAL A C 1
ATOM 695 O O . VAL A 1 86 ? 23.656 -37.219 18.953 1 24.75 86 VAL A O 1
ATOM 698 N N . ALA A 1 87 ? 22.297 -35.938 19.297 1 25.61 87 ALA A N 1
ATOM 699 C CA . ALA A 1 87 ? 23.328 -34.906 19.344 1 25.61 87 ALA A CA 1
ATOM 700 C C . ALA A 1 87 ? 24.125 -35 20.641 1 25.61 87 ALA A C 1
ATOM 702 O O . ALA A 1 87 ? 23.578 -34.844 21.734 1 25.61 87 ALA A O 1
ATOM 703 N N . GLY A 1 88 ? 25.125 -35.844 20.625 1 24.77 88 GLY A N 1
ATOM 704 C CA . GLY A 1 88 ? 26.141 -36.156 21.625 1 24.77 88 GLY A CA 1
ATOM 705 C C . GLY A 1 88 ? 26.594 -34.938 22.406 1 24.77 88 GLY A C 1
ATOM 706 O O . GLY A 1 88 ? 25.953 -33.875 22.344 1 24.77 88 GLY A O 1
ATOM 707 N N . SER A 1 89 ? 27.938 -34.75 22.359 1 26.14 89 SER A N 1
ATOM 708 C CA . SER A 1 89 ? 28.969 -34.312 23.297 1 26.14 89 SER A CA 1
ATOM 709 C C . SER A 1 89 ? 28.953 -32.812 23.484 1 26.14 89 SER A C 1
ATOM 711 O O . SER A 1 89 ? 28.688 -32.062 22.547 1 26.14 89 SER A O 1
ATOM 713 N N . ASP A 1 90 ? 28.891 -32.25 24.672 1 28.23 90 ASP A N 1
ATOM 714 C CA . ASP A 1 90 ? 28.891 -31.016 25.438 1 28.23 90 ASP A CA 1
ATOM 715 C C . ASP A 1 90 ? 30.109 -30.156 25.094 1 28.23 90 ASP A C 1
ATOM 717 O O . ASP A 1 90 ? 30.406 -29.188 25.781 1 28.23 90 ASP A O 1
ATOM 721 N N . GLU A 1 91 ? 31.125 -30.719 24.438 1 29.62 91 GLU A N 1
ATOM 722 C CA . GLU A 1 91 ? 32.25 -29.812 24.547 1 29.62 91 GLU A CA 1
ATOM 723 C C . GLU A 1 91 ? 32 -28.516 23.766 1 29.62 91 GLU A C 1
ATOM 725 O O . GLU A 1 91 ? 31.969 -28.531 22.531 1 29.62 91 GLU A O 1
ATOM 730 N N . SER A 1 92 ? 31.016 -27.75 24.141 1 28.44 92 SER A N 1
ATOM 731 C CA . SER A 1 92 ? 30.562 -26.469 23.625 1 28.44 92 SER A CA 1
ATOM 732 C C . SER A 1 92 ? 31.75 -25.547 23.328 1 28.44 92 SER A C 1
ATOM 734 O O . SER A 1 92 ? 32.375 -25.031 24.25 1 28.44 92 SER A O 1
ATOM 736 N N . ASP A 1 93 ? 32.656 -26.016 22.469 1 32.31 93 ASP A N 1
ATOM 737 C CA . ASP A 1 93 ? 33.562 -24.906 22.234 1 32.31 93 ASP A CA 1
ATOM 738 C C . ASP A 1 93 ? 32.812 -23.641 21.844 1 32.31 93 ASP A C 1
ATOM 740 O O . ASP A 1 93 ? 31.844 -23.703 21.078 1 32.31 93 ASP A O 1
ATOM 744 N N . ASP A 1 94 ? 32.688 -22.531 22.578 1 34.09 94 ASP A N 1
ATOM 745 C CA . ASP A 1 94 ? 32.312 -21.125 22.531 1 34.09 94 ASP A CA 1
ATOM 746 C C . ASP A 1 94 ? 32.594 -20.516 21.172 1 34.09 94 ASP A C 1
ATOM 748 O O . ASP A 1 94 ? 33.469 -19.641 21.062 1 34.09 94 ASP A O 1
ATOM 752 N N . GLU A 1 95 ? 32.875 -21.156 20.125 1 36.66 95 GLU A N 1
ATOM 753 C CA . GLU A 1 95 ? 33.125 -20.297 18.969 1 36.66 95 GLU A CA 1
ATOM 754 C C . GLU A 1 95 ? 31.891 -19.453 18.656 1 36.66 95 GLU A C 1
ATOM 756 O O . GLU A 1 95 ? 30.781 -19.984 18.484 1 36.66 95 GLU A O 1
ATOM 761 N N . VAL A 1 96 ? 31.656 -18.203 19.062 1 35.91 96 VAL A N 1
ATOM 762 C CA . VAL A 1 96 ? 30.875 -17 18.828 1 35.91 96 VAL A CA 1
ATOM 763 C C . VAL A 1 96 ? 30.562 -16.875 17.344 1 35.91 96 VAL A C 1
ATOM 765 O O . VAL A 1 96 ? 31.438 -16.578 16.531 1 35.91 96 VAL A O 1
ATOM 768 N N . MET A 1 97 ? 30.078 -17.719 16.578 1 40.91 97 MET A N 1
ATOM 769 C CA . MET A 1 97 ? 29.625 -17.344 15.242 1 40.91 97 MET A CA 1
ATOM 770 C C . MET A 1 97 ? 28.953 -15.977 15.266 1 40.91 97 MET A C 1
ATOM 772 O O . MET A 1 97 ? 27.938 -15.789 15.961 1 40.91 97 MET A O 1
ATOM 776 N N . GLY A 1 98 ? 29.469 -14.891 15.258 1 43.72 98 GLY A N 1
ATOM 777 C CA . GLY A 1 98 ? 29.078 -13.492 15.312 1 43.72 98 GLY A CA 1
ATOM 778 C C . GLY A 1 98 ? 27.812 -13.195 14.523 1 43.72 98 GLY A C 1
ATOM 779 O O . GLY A 1 98 ? 27.734 -13.5 13.328 1 43.72 98 GLY A O 1
ATOM 780 N N . LYS A 1 99 ? 26.594 -13.281 14.914 1 54.19 99 LYS A N 1
ATOM 781 C CA . LYS A 1 99 ? 25.344 -12.781 14.367 1 54.19 99 LYS A CA 1
ATOM 782 C C . LYS A 1 99 ? 25.547 -11.469 13.625 1 54.19 99 LYS A C 1
ATOM 784 O O . LYS A 1 99 ? 25.953 -10.469 14.219 1 54.19 99 LYS A O 1
ATOM 789 N N . ARG A 1 100 ? 25.875 -11.617 12.367 1 71.56 100 ARG A N 1
ATOM 790 C CA . ARG A 1 100 ? 26.047 -10.398 11.594 1 71.56 100 ARG A CA 1
ATOM 791 C C . ARG A 1 100 ? 24.875 -9.438 11.82 1 71.56 100 ARG A C 1
ATOM 793 O O . ARG A 1 100 ? 23.734 -9.859 11.945 1 71.56 100 ARG A O 1
ATOM 800 N N . ALA A 1 101 ? 25.062 -8.289 12.047 1 81.38 101 ALA A N 1
ATOM 801 C CA . ALA A 1 101 ? 24.094 -7.223 12.305 1 81.38 101 ALA A CA 1
ATOM 802 C C . ALA A 1 101 ? 23.156 -7.027 11.109 1 81.38 101 ALA A C 1
ATOM 804 O O . ALA A 1 101 ? 23.609 -7 9.961 1 81.38 101 ALA A O 1
ATOM 805 N N . VAL A 1 102 ? 21.812 -7.262 11.273 1 89.44 102 VAL A N 1
ATOM 806 C CA . VAL A 1 102 ? 20.797 -7.012 10.266 1 89.44 102 VAL A CA 1
ATOM 807 C C . VAL A 1 102 ? 20.922 -5.586 9.742 1 89.44 102 VAL A C 1
ATOM 809 O O . VAL A 1 102 ? 21 -4.637 10.523 1 89.44 102 VAL A O 1
ATOM 812 N N . THR A 1 103 ? 21.109 -5.516 8.453 1 91.31 103 THR A N 1
ATOM 813 C CA . THR A 1 103 ? 21.266 -4.203 7.836 1 91.31 103 THR A CA 1
ATOM 814 C C . THR A 1 103 ? 19.922 -3.484 7.758 1 91.31 103 THR A C 1
ATOM 816 O O . THR A 1 103 ? 18.859 -4.109 7.898 1 91.31 103 THR A O 1
ATOM 819 N N . ASP A 1 104 ? 19.953 -2.242 7.52 1 90.81 104 ASP A N 1
ATOM 820 C CA . ASP A 1 104 ? 18.734 -1.455 7.355 1 90.81 104 ASP A CA 1
ATOM 821 C C . ASP A 1 104 ? 17.938 -1.925 6.141 1 90.81 104 ASP A C 1
ATOM 823 O O . ASP A 1 104 ? 16.703 -1.941 6.172 1 90.81 104 ASP A O 1
ATOM 827 N N . GLU A 1 105 ? 18.594 -2.293 5.137 1 92.88 105 GLU A N 1
ATOM 828 C CA . GLU A 1 105 ? 17.938 -2.783 3.926 1 92.88 105 GLU A CA 1
ATOM 829 C C . GLU A 1 105 ? 17.188 -4.086 4.191 1 92.88 105 GLU A C 1
ATOM 831 O O . GLU A 1 105 ? 16.078 -4.273 3.717 1 92.88 105 GLU A O 1
ATOM 836 N N . GLU A 1 106 ? 17.797 -4.914 4.926 1 96.12 106 GLU A N 1
ATOM 837 C CA . GLU A 1 106 ? 17.172 -6.184 5.266 1 96.12 106 GLU A CA 1
ATOM 838 C C . GLU A 1 106 ? 15.93 -5.969 6.141 1 96.12 106 GLU A C 1
ATOM 840 O O . GLU A 1 106 ? 14.914 -6.645 5.969 1 96.12 106 GLU A O 1
ATOM 845 N N . ARG A 1 107 ? 16.047 -5.027 7.027 1 95.38 107 ARG A N 1
ATOM 846 C CA . ARG A 1 107 ? 14.891 -4.676 7.859 1 95.38 107 ARG A CA 1
ATOM 847 C C . ARG A 1 107 ? 13.742 -4.16 7.004 1 95.38 107 ARG A C 1
ATOM 849 O O . ARG A 1 107 ? 12.57 -4.453 7.285 1 95.38 107 ARG A O 1
ATOM 856 N N . GLU A 1 108 ? 14.117 -3.443 5.988 1 95.31 108 GLU A N 1
ATOM 857 C CA . GLU A 1 108 ? 13.102 -2.9 5.086 1 95.31 108 GLU A CA 1
ATOM 858 C C . GLU A 1 108 ? 12.406 -4.012 4.309 1 95.31 108 GLU A C 1
ATOM 860 O O . GLU A 1 108 ? 11.188 -3.969 4.105 1 95.31 108 GLU A O 1
ATOM 865 N N . PHE A 1 109 ? 13.102 -5 3.9 1 97.81 109 PHE A N 1
ATOM 866 C CA . PHE A 1 109 ? 12.5 -6.133 3.209 1 97.81 109 PHE A CA 1
ATOM 867 C C . PHE A 1 109 ? 11.492 -6.848 4.109 1 97.81 109 PHE A C 1
ATOM 869 O O . PHE A 1 109 ? 10.398 -7.199 3.666 1 97.81 109 PHE A O 1
ATOM 876 N N . VAL A 1 110 ? 11.906 -6.977 5.332 1 97.75 110 VAL A N 1
ATOM 877 C CA . VAL A 1 110 ? 11.031 -7.641 6.289 1 97.75 110 VAL A CA 1
ATOM 878 C C . VAL A 1 110 ? 9.758 -6.816 6.488 1 97.75 110 VAL A C 1
ATOM 880 O O . VAL A 1 110 ? 8.656 -7.359 6.5 1 97.75 110 VAL A O 1
ATOM 883 N N . ARG A 1 111 ? 9.891 -5.52 6.609 1 96.81 111 ARG A N 1
ATOM 884 C CA . ARG A 1 111 ? 8.742 -4.637 6.781 1 96.81 111 ARG A CA 1
ATOM 885 C C . ARG A 1 111 ? 7.809 -4.707 5.574 1 96.81 111 ARG A C 1
ATOM 887 O O . ARG A 1 111 ? 6.59 -4.77 5.73 1 96.81 111 ARG A O 1
ATOM 894 N N . GLN A 1 112 ? 8.375 -4.758 4.43 1 97.88 112 GLN A N 1
ATOM 895 C CA . GLN A 1 112 ? 7.574 -4.863 3.213 1 97.88 112 GLN A CA 1
ATOM 896 C C . GLN A 1 112 ? 6.793 -6.176 3.178 1 97.88 112 GLN A C 1
ATOM 898 O O . GLN A 1 112 ? 5.621 -6.195 2.803 1 97.88 112 GLN A O 1
ATOM 903 N N . GLY A 1 113 ? 7.465 -7.215 3.564 1 98.31 113 GLY A N 1
ATOM 904 C CA . GLY A 1 113 ? 6.785 -8.5 3.648 1 98.31 113 GLY A CA 1
ATOM 905 C C . GLY A 1 113 ? 5.617 -8.492 4.617 1 98.31 113 GLY A C 1
ATOM 906 O O . GLY A 1 113 ? 4.562 -9.062 4.328 1 98.31 113 GLY A O 1
ATOM 907 N N . LYS A 1 114 ? 5.812 -7.832 5.691 1 97.19 114 LYS A N 1
ATOM 908 C CA . LYS A 1 114 ? 4.766 -7.746 6.703 1 97.19 114 LYS A CA 1
ATOM 909 C C . LYS A 1 114 ? 3.59 -6.91 6.203 1 97.19 114 LYS A C 1
ATOM 911 O O . LYS A 1 114 ? 2.43 -7.25 6.453 1 97.19 114 LYS A O 1
ATOM 916 N N . VAL A 1 115 ? 3.885 -5.875 5.539 1 97.69 115 VAL A N 1
ATOM 917 C CA . VAL A 1 115 ? 2.848 -5.035 4.949 1 97.69 115 VAL A CA 1
ATOM 918 C C . VAL A 1 115 ? 2.025 -5.852 3.955 1 97.69 115 VAL A C 1
ATOM 920 O O . VAL A 1 115 ? 0.793 -5.82 3.984 1 97.69 115 VAL A O 1
ATOM 923 N N . ALA A 1 116 ? 2.699 -6.566 3.148 1 98.5 116 ALA A N 1
ATOM 924 C CA . ALA A 1 116 ? 2.008 -7.395 2.164 1 98.5 116 ALA A CA 1
ATOM 925 C C . ALA A 1 116 ? 1.087 -8.398 2.846 1 98.5 116 ALA A C 1
ATOM 927 O O . ALA A 1 116 ? -0.041 -8.625 2.398 1 98.5 116 ALA A O 1
ATOM 928 N N . MET A 1 117 ? 1.565 -8.969 3.91 1 98 117 MET A N 1
ATOM 929 C CA . MET A 1 117 ? 0.79 -9.945 4.668 1 98 117 MET A CA 1
ATOM 930 C C . MET A 1 117 ? -0.48 -9.32 5.23 1 98 117 MET A C 1
ATOM 932 O O . MET A 1 117 ? -1.561 -9.906 5.141 1 98 117 MET A O 1
ATOM 936 N N . GLU A 1 118 ? -0.354 -8.18 5.742 1 96.75 118 GLU A N 1
ATOM 937 C CA . GLU A 1 118 ? -1.502 -7.496 6.328 1 96.75 118 GLU A CA 1
ATOM 938 C C . GLU A 1 118 ? -2.529 -7.121 5.266 1 96.75 118 GLU A C 1
ATOM 940 O O . GLU A 1 118 ? -3.736 -7.238 5.492 1 96.75 118 GLU A O 1
ATOM 945 N N . VAL A 1 119 ? -2.084 -6.691 4.184 1 97.81 119 VAL A N 1
ATOM 946 C CA . VAL A 1 119 ? -2.99 -6.316 3.104 1 97.81 119 VAL A CA 1
ATOM 947 C C . VAL A 1 119 ? -3.711 -7.559 2.582 1 97.81 119 VAL A C 1
ATOM 949 O O . VAL A 1 119 ? -4.91 -7.516 2.301 1 97.81 119 VAL A O 1
ATOM 952 N N . MET A 1 120 ? -2.998 -8.617 2.463 1 98.12 120 MET A N 1
ATOM 953 C CA . MET A 1 120 ? -3.631 -9.867 2.033 1 98.12 120 MET A CA 1
ATOM 954 C C . MET A 1 120 ? -4.711 -10.297 3.02 1 98.12 120 MET A C 1
ATOM 956 O O . MET A 1 120 ? -5.785 -10.742 2.613 1 98.12 120 MET A O 1
ATOM 960 N N . ASP A 1 121 ? -4.41 -10.172 4.242 1 96.75 121 ASP A N 1
ATOM 961 C CA . ASP A 1 121 ? -5.414 -10.484 5.254 1 96.75 121 ASP A CA 1
ATOM 962 C C . ASP A 1 121 ? -6.652 -9.609 5.094 1 96.75 121 ASP A C 1
ATOM 964 O O . ASP A 1 121 ? -7.781 -10.078 5.242 1 96.75 121 ASP A O 1
ATOM 968 N N . GLN A 1 122 ? -6.434 -8.398 4.738 1 95.94 122 GLN A N 1
ATOM 969 C CA . GLN A 1 122 ? -7.535 -7.473 4.5 1 95.94 122 GLN A CA 1
ATOM 970 C C . GLN A 1 122 ? -8.391 -7.926 3.32 1 95.94 122 GLN A C 1
ATOM 972 O O . GLN A 1 122 ? -9.625 -7.91 3.395 1 95.94 122 GLN A O 1
ATOM 977 N N . ILE A 1 123 ? -7.766 -8.289 2.34 1 97.75 123 ILE A N 1
ATOM 978 C CA . ILE A 1 123 ? -8.445 -8.688 1.115 1 97.75 123 ILE A CA 1
ATOM 979 C C . ILE A 1 123 ? -9.297 -9.93 1.384 1 97.75 123 ILE A C 1
ATOM 981 O O . ILE A 1 123 ? -10.469 -9.984 1.005 1 97.75 123 ILE A O 1
ATOM 985 N N . LEU A 1 124 ? -8.727 -10.844 2.096 1 96.88 124 LEU A N 1
ATOM 986 C CA . LEU A 1 124 ? -9.43 -12.094 2.369 1 96.88 124 LEU A CA 1
ATOM 987 C C . LEU A 1 124 ? -10.594 -11.867 3.318 1 96.88 124 LEU A C 1
ATOM 989 O O . LEU A 1 124 ? -11.602 -12.578 3.246 1 96.88 124 LEU A O 1
ATOM 993 N N . ALA A 1 125 ? -10.492 -10.906 4.129 1 94.38 125 ALA A N 1
ATOM 994 C CA . ALA A 1 125 ? -11.539 -10.609 5.102 1 94.38 125 ALA A CA 1
ATOM 995 C C . ALA A 1 125 ? -12.734 -9.93 4.43 1 94.38 125 ALA A C 1
ATOM 997 O O . ALA A 1 125 ? -13.812 -9.836 5.02 1 94.38 125 ALA A O 1
ATOM 998 N N . GLN A 1 126 ? -12.57 -9.555 3.176 1 94.12 126 GLN A N 1
ATOM 999 C CA . GLN A 1 126 ? -13.617 -8.812 2.484 1 94.12 126 GLN A CA 1
ATOM 1000 C C . GLN A 1 126 ? -14.242 -9.641 1.366 1 94.12 126 GLN A C 1
ATOM 1002 O O . GLN A 1 126 ? -14.578 -9.109 0.308 1 94.12 126 GLN A O 1
ATOM 1007 N N . GLU A 1 127 ? -14.367 -10.852 1.532 1 95.38 127 GLU A N 1
ATOM 1008 C CA . GLU A 1 127 ? -14.867 -11.734 0.48 1 95.38 127 GLU A CA 1
ATOM 1009 C C . GLU A 1 127 ? -16.25 -11.289 0.005 1 95.38 127 GLU A C 1
ATOM 1011 O O . GLU A 1 127 ? -16.578 -11.422 -1.175 1 95.38 127 GLU A O 1
ATOM 1016 N N . GLU A 1 128 ? -17.078 -10.766 0.885 1 94.25 128 GLU A N 1
ATOM 1017 C CA . GLU A 1 128 ? -18.422 -10.336 0.54 1 94.25 128 GLU A CA 1
ATOM 1018 C C . GLU A 1 128 ? -18.406 -9.203 -0.481 1 94.25 128 GLU A C 1
ATOM 1020 O O . GLU A 1 128 ? -19.391 -8.961 -1.167 1 94.25 128 GLU A O 1
ATOM 1025 N N . ASN A 1 129 ? -17.25 -8.531 -0.581 1 94.31 129 ASN A N 1
ATOM 1026 C CA . ASN A 1 129 ? -17.125 -7.391 -1.481 1 94.31 129 ASN A CA 1
ATOM 1027 C C . ASN A 1 129 ? -16.453 -7.781 -2.795 1 94.31 129 ASN A C 1
ATOM 1029 O O . ASN A 1 129 ? -16.281 -6.945 -3.682 1 94.31 129 ASN A O 1
ATOM 1033 N N . TRP A 1 130 ? -16.109 -9.031 -2.9 1 97.94 130 TRP A N 1
ATOM 1034 C CA . TRP A 1 130 ? -15.516 -9.484 -4.152 1 97.94 130 TRP A CA 1
ATOM 1035 C C . TRP A 1 130 ? -16.531 -9.43 -5.293 1 97.94 130 TRP A C 1
ATOM 1037 O O . TRP A 1 130 ? -17.688 -9.797 -5.113 1 97.94 130 TRP A O 1
ATOM 1047 N N . ILE A 1 131 ? -16.125 -8.977 -6.434 1 97.88 131 ILE A N 1
ATOM 1048 C CA . ILE A 1 131 ? -16.969 -8.961 -7.625 1 97.88 131 ILE A CA 1
ATOM 1049 C C . ILE A 1 131 ? -16.594 -10.125 -8.539 1 97.88 131 ILE A C 1
ATOM 1051 O O . ILE A 1 131 ? -15.445 -10.25 -8.961 1 97.88 131 ILE A O 1
ATOM 1055 N N . PHE A 1 132 ? -17.625 -10.945 -8.906 1 97.75 132 PHE A N 1
ATOM 1056 C CA . PHE A 1 132 ? -17.422 -12.125 -9.742 1 97.75 132 PHE A CA 1
ATOM 1057 C C . PHE A 1 132 ? -17.094 -11.727 -11.172 1 97.75 132 PHE A C 1
ATOM 1059 O O . PHE A 1 132 ? -17.766 -10.875 -11.758 1 97.75 132 PHE A O 1
ATOM 1066 N N . GLU A 1 133 ? -16.031 -12.289 -11.633 1 95.75 133 GLU A N 1
ATOM 1067 C CA . GLU A 1 133 ? -15.625 -12.016 -13.016 1 95.75 133 GLU A CA 1
ATOM 1068 C C . GLU A 1 133 ? -15.906 -13.219 -13.914 1 95.75 133 GLU A C 1
ATOM 1070 O O . GLU A 1 133 ? -16.5 -13.078 -14.977 1 95.75 133 GLU A O 1
ATOM 1075 N N . LYS A 1 134 ? -15.406 -14.406 -13.477 1 95.75 134 LYS A N 1
ATOM 1076 C CA . LYS A 1 134 ? -15.641 -15.586 -14.312 1 95.75 134 LYS A CA 1
ATOM 1077 C C . LYS A 1 134 ? -15.406 -16.875 -13.523 1 95.75 134 LYS A C 1
ATOM 1079 O O . LYS A 1 134 ? -14.828 -16.844 -12.438 1 95.75 134 LYS A O 1
ATOM 1084 N N . CYS A 1 135 ? -15.93 -17.969 -14.07 1 96.88 135 CYS A N 1
ATOM 1085 C CA . CYS A 1 135 ? -15.727 -19.328 -13.594 1 96.88 135 CYS A CA 1
ATOM 1086 C C . CYS A 1 135 ? -15.148 -20.219 -14.688 1 96.88 135 CYS A C 1
ATOM 1088 O O . CYS A 1 135 ? -15.656 -20.234 -15.812 1 96.88 135 CYS A O 1
ATOM 1090 N N . THR A 1 136 ? -14.133 -20.875 -14.383 1 95.38 136 THR A N 1
ATOM 1091 C CA . THR A 1 136 ? -13.508 -21.734 -15.383 1 95.38 136 THR A CA 1
ATOM 1092 C C . THR A 1 136 ? -14.227 -23.078 -15.484 1 95.38 136 THR A C 1
ATOM 1094 O O . THR A 1 136 ? -15.117 -23.359 -14.68 1 95.38 136 THR A O 1
ATOM 1097 N N . ASP A 1 137 ? -13.805 -23.875 -16.453 1 92.81 137 ASP A N 1
ATOM 1098 C CA . ASP A 1 137 ? -14.406 -25.172 -16.688 1 92.81 137 ASP A CA 1
ATOM 1099 C C . ASP A 1 137 ? -14.141 -26.125 -15.508 1 92.81 137 ASP A C 1
ATOM 1101 O O . ASP A 1 137 ? -14.875 -27.094 -15.305 1 92.81 137 ASP A O 1
ATOM 1105 N N . PHE A 1 138 ? -13.156 -25.828 -14.727 1 94.31 138 PHE A N 1
ATOM 1106 C CA . PHE A 1 138 ? -12.789 -26.688 -13.609 1 94.31 138 PHE A CA 1
ATOM 1107 C C . PHE A 1 138 ? -13.445 -26.203 -12.32 1 94.31 138 PHE A C 1
ATOM 1109 O O . PHE A 1 138 ? -13.188 -26.75 -11.242 1 94.31 138 PHE A O 1
ATOM 1116 N N . GLY A 1 139 ? -14.219 -25.141 -12.438 1 96.75 139 GLY A N 1
ATOM 1117 C CA . GLY A 1 139 ? -14.953 -24.656 -11.281 1 96.75 139 GLY A CA 1
ATOM 1118 C C . GLY A 1 139 ? -14.211 -23.578 -10.516 1 96.75 139 GLY A C 1
ATOM 1119 O O . GLY A 1 139 ? -14.688 -23.109 -9.477 1 96.75 139 GLY A O 1
ATOM 1120 N N . ASP A 1 140 ? -13.047 -23.188 -10.984 1 98.56 140 ASP A N 1
ATOM 1121 C CA . ASP A 1 140 ? -12.32 -22.078 -10.367 1 98.56 140 ASP A CA 1
ATOM 1122 C C . ASP A 1 140 ? -13.031 -20.766 -10.617 1 98.56 140 ASP A C 1
ATOM 1124 O O . ASP A 1 140 ? -13.555 -20.531 -11.711 1 98.56 140 ASP A O 1
ATOM 1128 N N . THR A 1 141 ? -13 -19.922 -9.617 1 98.69 141 THR A N 1
ATOM 1129 C CA . THR A 1 141 ? -13.633 -18.609 -9.797 1 98.69 141 THR A CA 1
ATOM 1130 C C . THR A 1 141 ? -12.609 -17.484 -9.719 1 98.69 141 THR A C 1
ATOM 1132 O O . THR A 1 141 ? -11.68 -17.547 -8.906 1 98.69 141 THR A O 1
ATOM 1135 N N . ILE A 1 142 ? -12.766 -16.531 -10.57 1 98.5 142 ILE A N 1
ATOM 1136 C CA . ILE A 1 142 ? -11.961 -15.312 -10.555 1 98.5 142 ILE A CA 1
ATOM 1137 C C . ILE A 1 142 ? -12.836 -14.117 -10.195 1 98.5 142 ILE A C 1
ATOM 1139 O O . ILE A 1 142 ? -13.914 -13.938 -10.758 1 98.5 142 ILE A O 1
ATOM 1143 N N . HIS A 1 143 ? -12.383 -13.398 -9.188 1 98.56 143 HIS A N 1
ATOM 1144 C CA . HIS A 1 143 ? -13.039 -12.195 -8.695 1 98.56 143 HIS A CA 1
ATOM 1145 C C . HIS A 1 143 ? -12.102 -10.984 -8.758 1 98.56 143 HIS A C 1
ATOM 1147 O O . HIS A 1 143 ? -10.914 -11.133 -9.055 1 98.56 143 HIS A O 1
ATOM 1153 N N . PHE A 1 144 ? -12.648 -9.828 -8.617 1 97.44 144 PHE A N 1
ATOM 1154 C CA . PHE A 1 144 ? -11.789 -8.688 -8.352 1 97.44 144 PHE A CA 1
ATOM 1155 C C . PHE A 1 144 ? -12.352 -7.832 -7.223 1 97.44 144 PHE A C 1
ATOM 1157 O O . PHE A 1 144 ? -13.531 -7.957 -6.875 1 97.44 144 PHE A O 1
ATOM 1164 N N . LEU A 1 145 ? -11.492 -7.172 -6.598 1 97.12 145 LEU A N 1
ATOM 1165 C CA . LEU A 1 145 ? -11.781 -6.215 -5.535 1 97.12 145 LEU A CA 1
ATOM 1166 C C . LEU A 1 145 ? -11.117 -4.871 -5.82 1 97.12 145 LEU A C 1
ATOM 1168 O O . LEU A 1 145 ? -9.938 -4.82 -6.176 1 97.12 145 LEU A O 1
ATOM 1172 N N . GLU A 1 146 ? -11.891 -3.818 -5.805 1 94.31 146 GLU A N 1
ATOM 1173 C CA . GLU A 1 146 ? -11.305 -2.488 -5.926 1 94.31 146 GLU A CA 1
ATOM 1174 C C . GLU A 1 146 ? -10.992 -1.894 -4.559 1 94.31 146 GLU A C 1
ATOM 1176 O O . GLU A 1 146 ? -11.891 -1.72 -3.73 1 94.31 146 GLU A O 1
ATOM 1181 N N . MET A 1 147 ? -9.781 -1.633 -4.289 1 94.5 147 MET A N 1
ATOM 1182 C CA . MET A 1 147 ? -9.359 -1.029 -3.029 1 94.5 147 MET A CA 1
ATOM 1183 C C . MET A 1 147 ? -8.766 0.359 -3.264 1 94.5 147 MET A C 1
ATOM 1185 O O . MET A 1 147 ? -8.031 0.571 -4.227 1 94.5 147 MET A O 1
ATOM 1189 N N . PRO A 1 148 ? -9.102 1.302 -2.375 1 91.88 148 PRO A N 1
ATOM 1190 C CA . PRO A 1 148 ? -8.531 2.645 -2.508 1 91.88 148 PRO A CA 1
ATOM 1191 C C . PRO A 1 148 ? -7.008 2.633 -2.617 1 91.88 148 PRO A C 1
ATOM 1193 O O . PRO A 1 148 ? -6.336 1.933 -1.853 1 91.88 148 PRO A O 1
ATOM 1196 N N . PHE A 1 149 ? -6.508 3.383 -3.551 1 90.62 149 PHE A N 1
ATOM 1197 C CA . PHE A 1 149 ? -5.094 3.584 -3.83 1 90.62 149 PHE A CA 1
ATOM 1198 C C . PHE A 1 149 ? -4.504 2.371 -4.539 1 90.62 149 PHE A C 1
ATOM 1200 O O . PHE A 1 149 ? -3.74 2.518 -5.496 1 90.62 149 PHE A O 1
ATOM 1207 N N . TYR A 1 150 ? -4.895 1.143 -4.156 1 94.06 150 TYR A N 1
ATOM 1208 C CA . TYR A 1 150 ? -4.332 -0.075 -4.73 1 94.06 150 TYR A CA 1
ATOM 1209 C C . TYR A 1 150 ? -4.988 -0.4 -6.066 1 94.06 150 TYR A C 1
ATOM 1211 O O . TYR A 1 150 ? -4.449 -1.178 -6.855 1 94.06 150 TYR A O 1
ATOM 1219 N N . GLY A 1 151 ? -6.164 0.031 -6.254 1 92.75 151 GLY A N 1
ATOM 1220 C CA . GLY A 1 151 ? -6.855 -0.219 -7.512 1 92.75 151 GLY A CA 1
ATOM 1221 C C . GLY A 1 151 ? -7.527 -1.578 -7.562 1 92.75 151 GLY A C 1
ATOM 1222 O O . GLY A 1 151 ? -8.055 -2.053 -6.559 1 92.75 151 GLY A O 1
ATOM 1223 N N . LYS A 1 152 ? -7.586 -2.102 -8.82 1 95.31 152 LYS A N 1
ATOM 1224 C CA . LYS A 1 152 ? -8.266 -3.375 -9.047 1 95.31 152 LYS A CA 1
ATOM 1225 C C . LYS A 1 152 ? -7.355 -4.551 -8.695 1 95.31 152 LYS A C 1
ATOM 1227 O O . LYS A 1 152 ? -6.27 -4.691 -9.266 1 95.31 152 LYS A O 1
ATOM 1232 N N . ILE A 1 153 ? -7.777 -5.41 -7.785 1 98.06 153 ILE A N 1
ATOM 1233 C CA . ILE A 1 153 ? -7.051 -6.59 -7.336 1 98.06 153 ILE A CA 1
ATOM 1234 C C . ILE A 1 153 ? -7.797 -7.852 -7.77 1 98.06 153 ILE A C 1
ATOM 1236 O O . ILE A 1 153 ? -8.984 -8.008 -7.469 1 98.06 153 ILE A O 1
ATOM 1240 N N . PHE A 1 154 ? -7.121 -8.766 -8.461 1 98.5 154 PHE A N 1
ATOM 1241 C CA . PHE A 1 154 ? -7.734 -10.016 -8.906 1 98.5 154 PHE A CA 1
ATOM 1242 C C . PHE A 1 154 ? -7.551 -11.109 -7.863 1 98.5 154 PHE A C 1
ATOM 1244 O O . PHE A 1 154 ? -6.484 -11.227 -7.258 1 98.5 154 PHE A O 1
ATOM 1251 N N . ILE A 1 155 ? -8.547 -11.898 -7.688 1 98.81 155 ILE A N 1
ATOM 1252 C CA . ILE A 1 155 ? -8.508 -12.992 -6.723 1 98.81 155 ILE A CA 1
ATOM 1253 C C . ILE A 1 155 ? -9 -14.273 -7.383 1 98.81 155 ILE A C 1
ATOM 1255 O O . ILE A 1 155 ? -10.148 -14.344 -7.844 1 98.81 155 ILE A O 1
ATOM 1259 N N . LEU A 1 156 ? -8.18 -15.227 -7.461 1 98.88 156 LEU A N 1
ATOM 1260 C CA . LEU A 1 156 ? -8.555 -16.578 -7.883 1 98.88 156 LEU A CA 1
ATOM 1261 C C . LEU A 1 156 ? -8.852 -17.453 -6.676 1 98.88 156 LEU A C 1
ATOM 1263 O O . LEU A 1 156 ? -8.109 -17.438 -5.691 1 98.88 156 LEU A O 1
ATOM 1267 N N . LYS A 1 157 ? -9.906 -18.125 -6.719 1 98.81 157 LYS A N 1
ATOM 1268 C CA . LYS A 1 157 ? -10.289 -19.109 -5.727 1 98.81 157 LYS A CA 1
ATOM 1269 C C . LYS A 1 157 ? -10.5 -20.484 -6.371 1 98.81 157 LYS A C 1
ATOM 1271 O O . LYS A 1 157 ? -11.336 -20.641 -7.262 1 98.81 157 LYS A O 1
ATOM 1276 N N . ALA A 1 158 ? -9.82 -21.5 -5.895 1 98.88 158 ALA A N 1
ATOM 1277 C CA . ALA A 1 158 ? -9.875 -22.812 -6.508 1 98.88 158 ALA A CA 1
ATOM 1278 C C . ALA A 1 158 ? -9.844 -23.922 -5.453 1 98.88 158 ALA A C 1
ATOM 1280 O O . ALA A 1 158 ? -9.117 -23.812 -4.465 1 98.88 158 ALA A O 1
ATOM 1281 N N . ILE A 1 159 ? -10.625 -24.938 -5.707 1 98.56 159 ILE A N 1
ATOM 1282 C CA . ILE A 1 159 ? -10.578 -26.141 -4.871 1 98.56 159 ILE A CA 1
ATOM 1283 C C . ILE A 1 159 ? -9.68 -27.188 -5.52 1 98.56 159 ILE A C 1
ATOM 1285 O O . ILE A 1 159 ? -9.859 -27.531 -6.688 1 98.56 159 ILE A O 1
ATOM 1289 N N . LEU A 1 160 ? -8.766 -27.641 -4.758 1 98.56 160 LEU A N 1
ATOM 1290 C CA . LEU A 1 160 ? -7.812 -28.625 -5.262 1 98.56 160 LEU A CA 1
ATOM 1291 C C . LEU A 1 160 ? -7.988 -29.953 -4.547 1 98.56 160 LEU A C 1
ATOM 1293 O O . LEU A 1 160 ? -8.234 -30 -3.34 1 98.56 160 LEU A O 1
ATOM 1297 N N . GLN A 1 161 ? -7.832 -31.031 -5.312 1 97 161 GLN A N 1
ATOM 1298 C CA . GLN A 1 161 ? -7.945 -32.375 -4.781 1 97 161 GLN A CA 1
ATOM 1299 C C . GLN A 1 161 ? -6.602 -32.875 -4.25 1 97 161 GLN A C 1
ATOM 1301 O O . GLN A 1 161 ? -6.098 -33.906 -4.695 1 97 161 GLN A O 1
ATOM 1306 N N . CYS A 1 162 ? -6.062 -32.25 -3.262 1 98 162 CYS A N 1
ATOM 1307 C CA . CYS A 1 162 ? -4.816 -32.594 -2.59 1 98 162 CYS A CA 1
ATOM 1308 C C . CYS A 1 162 ? -4.711 -31.891 -1.241 1 98 162 CYS A C 1
ATOM 1310 O O . CYS A 1 162 ? -5.418 -30.922 -0.986 1 98 162 CYS A O 1
ATOM 1312 N N . PRO A 1 163 ? -3.885 -32.469 -0.308 1 97.94 163 PRO A N 1
ATOM 1313 C CA . PRO A 1 163 ? -3.662 -31.766 0.953 1 97.94 163 PRO A CA 1
ATOM 1314 C C . PRO A 1 163 ? -2.992 -30.406 0.755 1 97.94 163 PRO A C 1
ATOM 1316 O O . PRO A 1 163 ? -2.191 -30.234 -0.169 1 97.94 163 PRO A O 1
ATOM 1319 N N . ALA A 1 164 ? -3.311 -29.375 1.614 1 98.69 164 ALA A N 1
ATOM 1320 C CA . ALA A 1 164 ? -2.713 -28.047 1.541 1 98.69 164 ALA A CA 1
ATOM 1321 C C . ALA A 1 164 ? -1.19 -28.125 1.617 1 98.69 164 ALA A C 1
ATOM 1323 O O . ALA A 1 164 ? -0.491 -27.281 1.051 1 98.69 164 ALA A O 1
ATOM 1324 N N . GLU A 1 165 ? -0.665 -29.156 2.254 1 98.06 165 GLU A N 1
ATOM 1325 C CA . GLU A 1 165 ? 0.773 -29.344 2.418 1 98.06 165 GLU A CA 1
ATOM 1326 C C . GLU A 1 165 ? 1.464 -29.531 1.07 1 98.06 165 GLU A C 1
ATOM 1328 O O . GLU A 1 165 ? 2.607 -29.109 0.888 1 98.06 165 GLU A O 1
ATOM 1333 N N . LEU A 1 166 ? 0.793 -30.188 0.203 1 97.75 166 LEU A N 1
ATOM 1334 C CA . LEU A 1 166 ? 1.373 -30.391 -1.12 1 97.75 166 LEU A CA 1
ATOM 1335 C C . LEU A 1 166 ? 1.517 -29.062 -1.859 1 97.75 166 LEU A C 1
ATOM 1337 O O . LEU A 1 166 ? 2.545 -28.812 -2.49 1 97.75 166 LEU A O 1
ATOM 1341 N N . VAL A 1 167 ? 0.486 -28.188 -1.784 1 98.31 167 VAL A N 1
ATOM 1342 C CA . VAL A 1 167 ? 0.538 -26.859 -2.387 1 98.31 167 VAL A CA 1
ATOM 1343 C C . VAL A 1 167 ? 1.65 -26.047 -1.737 1 98.31 167 VAL A C 1
ATOM 1345 O O . VAL A 1 167 ? 2.408 -25.359 -2.428 1 98.31 167 VAL A O 1
ATOM 1348 N N . TYR A 1 168 ? 1.715 -26.172 -0.45 1 98.44 168 TYR A N 1
ATOM 1349 C CA . TYR A 1 168 ? 2.762 -25.5 0.308 1 98.44 168 TYR A CA 1
ATOM 1350 C C . TYR A 1 168 ? 4.145 -25.875 -0.203 1 98.44 168 TYR A C 1
ATOM 1352 O O . TYR A 1 168 ? 4.98 -25.016 -0.468 1 98.44 168 TYR A O 1
ATOM 1360 N N . GLN A 1 169 ? 4.375 -27.078 -0.425 1 97.38 169 GLN A N 1
ATOM 1361 C CA . GLN A 1 169 ? 5.668 -27.609 -0.843 1 97.38 169 GLN A CA 1
ATOM 1362 C C . GLN A 1 169 ? 5.988 -27.203 -2.279 1 97.38 169 GLN A C 1
ATOM 1364 O O . GLN A 1 169 ? 7.09 -26.734 -2.564 1 97.38 169 GLN A O 1
ATOM 1369 N N . GLU A 1 170 ? 5.059 -27.312 -3.188 1 96.81 170 GLU A N 1
ATOM 1370 C CA . GLU A 1 170 ? 5.324 -27.172 -4.613 1 96.81 170 GLU A CA 1
ATOM 1371 C C . GLU A 1 170 ? 5.27 -25.719 -5.043 1 96.81 170 GLU A C 1
ATOM 1373 O O . GLU A 1 170 ? 6.004 -25.297 -5.941 1 96.81 170 GLU A O 1
ATOM 1378 N N . LEU A 1 171 ? 4.41 -24.953 -4.363 1 97.31 171 LEU A N 1
ATOM 1379 C CA . LEU A 1 171 ? 4.121 -23.609 -4.828 1 97.31 171 LEU A CA 1
ATOM 1380 C C . LEU A 1 171 ? 4.832 -22.562 -3.965 1 97.31 171 LEU A C 1
ATOM 1382 O O . LEU A 1 171 ? 5.254 -21.516 -4.461 1 97.31 171 LEU A O 1
ATOM 1386 N N . ILE A 1 172 ? 5.035 -22.828 -2.67 1 97.25 172 ILE A N 1
ATOM 1387 C CA . ILE A 1 172 ? 5.43 -21.766 -1.752 1 97.25 172 ILE A CA 1
ATOM 1388 C C . ILE A 1 172 ? 6.875 -21.984 -1.309 1 97.25 172 ILE A C 1
ATOM 1390 O O . ILE A 1 172 ? 7.676 -21.047 -1.31 1 97.25 172 ILE A O 1
ATOM 1394 N N . LEU A 1 173 ? 7.266 -23.172 -1.088 1 95.88 173 LEU A N 1
ATOM 1395 C CA . LEU A 1 173 ? 8.555 -23.422 -0.45 1 95.88 173 LEU A CA 1
ATOM 1396 C C . LEU A 1 173 ? 9.68 -23.422 -1.479 1 95.88 173 LEU A C 1
ATOM 1398 O O . LEU A 1 173 ? 10.828 -23.125 -1.147 1 95.88 173 LEU A O 1
ATOM 1402 N N . GLN A 1 174 ? 9.383 -23.797 -2.723 1 91.31 174 GLN A N 1
ATOM 1403 C CA . GLN A 1 174 ? 10.422 -23.922 -3.736 1 91.31 174 GLN A CA 1
ATOM 1404 C C . GLN A 1 174 ? 10.102 -23.078 -4.969 1 91.31 174 GLN A C 1
ATOM 1406 O O . GLN A 1 174 ? 9.922 -23.609 -6.062 1 91.31 174 GLN A O 1
ATOM 1411 N N . PRO A 1 175 ? 10.227 -21.844 -4.773 1 94.19 175 PRO A N 1
ATOM 1412 C CA . PRO A 1 175 ? 9.812 -20.984 -5.883 1 94.19 175 PRO A CA 1
ATOM 1413 C C . PRO A 1 175 ? 10.664 -21.188 -7.133 1 94.19 175 PRO A C 1
ATOM 1415 O O . PRO A 1 175 ? 10.148 -21.125 -8.25 1 94.19 175 PRO A O 1
ATOM 1418 N N . GLU A 1 176 ? 11.891 -21.484 -7.047 1 96.88 176 GLU A N 1
ATOM 1419 C CA . GLU A 1 176 ? 12.773 -21.641 -8.203 1 96.88 176 GLU A CA 1
ATOM 1420 C C . GLU A 1 176 ? 12.422 -22.891 -9 1 96.88 176 GLU A C 1
ATOM 1422 O O . GLU A 1 176 ? 12.648 -22.938 -10.211 1 96.88 176 GLU A O 1
ATOM 1427 N N . LYS A 1 177 ? 11.891 -23.844 -8.398 1 96.38 177 LYS A N 1
ATOM 1428 C CA . LYS A 1 177 ? 11.531 -25.094 -9.078 1 96.38 177 LYS A CA 1
ATOM 1429 C C . LYS A 1 177 ? 10.188 -24.969 -9.781 1 96.38 177 LYS A C 1
ATOM 1431 O O . LYS A 1 177 ? 9.852 -25.797 -10.633 1 96.38 177 LYS A O 1
ATOM 1436 N N . MET A 1 178 ? 9.477 -23.938 -9.422 1 95.88 178 MET A N 1
ATOM 1437 C CA . MET A 1 178 ? 8.156 -23.75 -10.008 1 95.88 178 MET A CA 1
ATOM 1438 C C . MET A 1 178 ? 8.25 -23.578 -11.523 1 95.88 178 MET A C 1
ATOM 1440 O O . MET A 1 178 ? 7.336 -23.938 -12.258 1 95.88 178 MET A O 1
ATOM 1444 N N . VAL A 1 179 ? 9.383 -23.062 -12.008 1 96.56 179 VAL A N 1
ATOM 1445 C CA . VAL A 1 179 ? 9.57 -22.75 -13.422 1 96.56 179 VAL A CA 1
ATOM 1446 C C . VAL A 1 179 ? 9.539 -24.047 -14.234 1 96.56 179 VAL A C 1
ATOM 1448 O O . VAL A 1 179 ? 9.242 -24.016 -15.43 1 96.56 179 VAL A O 1
ATOM 1451 N N . LEU A 1 180 ? 9.797 -25.156 -13.656 1 97.12 180 LEU A N 1
ATOM 1452 C CA . LEU A 1 180 ? 9.875 -26.438 -14.328 1 97.12 180 LEU A CA 1
ATOM 1453 C C . LEU A 1 180 ? 8.492 -26.906 -14.773 1 97.12 180 LEU A C 1
ATOM 1455 O O . LEU A 1 180 ? 8.367 -27.656 -15.75 1 97.12 180 LEU A O 1
ATOM 1459 N N . TRP A 1 181 ? 7.477 -26.484 -14.102 1 97.62 181 TRP A N 1
ATOM 1460 C CA . TRP A 1 181 ? 6.152 -27 -14.438 1 97.62 181 TRP A CA 1
ATOM 1461 C C . TRP A 1 181 ? 5.184 -25.859 -14.742 1 97.62 181 TRP A C 1
ATOM 1463 O O . TRP A 1 181 ? 4.141 -26.078 -15.367 1 97.62 181 TRP A O 1
ATOM 1473 N N . ASN A 1 182 ? 5.387 -24.703 -14.211 1 97.75 182 ASN A N 1
ATOM 1474 C CA . ASN A 1 182 ? 4.566 -23.531 -14.461 1 97.75 182 ASN A CA 1
ATOM 1475 C C . ASN A 1 182 ? 5.051 -22.75 -15.68 1 97.75 182 ASN A C 1
ATOM 1477 O O . ASN A 1 182 ? 5.941 -21.906 -15.57 1 97.75 182 ASN A O 1
ATOM 1481 N N . LYS A 1 183 ? 4.391 -22.875 -16.75 1 96.38 183 LYS A N 1
ATOM 1482 C CA . LYS A 1 183 ? 4.879 -22.312 -18.016 1 96.38 183 LYS A CA 1
ATOM 1483 C C . LYS A 1 183 ? 4.496 -20.844 -18.156 1 96.38 183 LYS A C 1
ATOM 1485 O O . LYS A 1 183 ? 4.891 -20.188 -19.109 1 96.38 183 LYS A O 1
ATOM 1490 N N . THR A 1 184 ? 3.812 -20.297 -17.172 1 97.12 184 THR A N 1
ATOM 1491 C CA . THR A 1 184 ? 3.564 -18.859 -17.172 1 97.12 184 THR A CA 1
ATOM 1492 C C . THR A 1 184 ? 4.801 -18.094 -16.703 1 97.12 184 THR A C 1
ATOM 1494 O O . THR A 1 184 ? 4.848 -16.859 -16.781 1 97.12 184 THR A O 1
ATOM 1497 N N . LEU A 1 185 ? 5.812 -18.859 -16.281 1 97.44 185 LEU A N 1
ATOM 1498 C CA . LEU A 1 185 ? 7.07 -18.266 -15.844 1 97.44 185 LEU A CA 1
ATOM 1499 C C . LEU A 1 185 ? 8.219 -18.703 -16.75 1 97.44 185 LEU A C 1
ATOM 1501 O O . LEU A 1 185 ? 8.297 -19.875 -17.141 1 97.44 185 LEU A O 1
ATOM 1505 N N . LEU A 1 186 ? 9.07 -17.75 -16.984 1 97.69 186 LEU A N 1
ATOM 1506 C CA . LEU A 1 186 ? 10.273 -18.047 -17.75 1 97.69 186 LEU A CA 1
ATOM 1507 C C . LEU A 1 186 ? 11.469 -18.234 -16.844 1 97.69 186 LEU A C 1
ATOM 1509 O O . LEU A 1 186 ? 12.398 -18.984 -17.172 1 97.69 186 LEU A O 1
ATOM 1513 N N . ALA A 1 187 ? 11.484 -17.562 -15.734 1 97.75 187 ALA A N 1
ATOM 1514 C CA . ALA A 1 187 ? 12.578 -17.656 -14.773 1 97.75 187 ALA A CA 1
ATOM 1515 C C . ALA A 1 187 ? 12.117 -17.281 -13.367 1 97.75 187 ALA A C 1
ATOM 1517 O O . ALA A 1 187 ? 11.164 -16.531 -13.203 1 97.75 187 ALA A O 1
ATOM 1518 N N . CYS A 1 188 ? 12.766 -17.859 -12.367 1 98.12 188 CYS A N 1
ATOM 1519 C CA . CYS A 1 188 ? 12.617 -17.5 -10.961 1 98.12 188 CYS A CA 1
ATOM 1520 C C . CYS A 1 188 ? 13.898 -17.766 -10.188 1 98.12 188 CYS A C 1
ATOM 1522 O O . CYS A 1 188 ? 14.344 -18.906 -10.086 1 98.12 188 CYS A O 1
ATOM 1524 N N . HIS A 1 189 ? 14.445 -16.656 -9.648 1 97.94 189 HIS A N 1
ATOM 1525 C CA . HIS A 1 189 ? 15.695 -16.75 -8.914 1 97.94 189 HIS A CA 1
ATOM 1526 C C . HIS A 1 189 ? 15.602 -16.047 -7.566 1 97.94 189 HIS A C 1
ATOM 1528 O O . HIS A 1 189 ? 15.172 -14.891 -7.5 1 97.94 189 HIS A O 1
ATOM 1534 N N . ILE A 1 190 ? 16.047 -16.75 -6.531 1 98.38 190 ILE A N 1
ATOM 1535 C CA . ILE A 1 190 ? 16.188 -16.078 -5.242 1 98.38 190 ILE A CA 1
ATOM 1536 C C . ILE A 1 190 ? 17.453 -15.227 -5.238 1 98.38 190 ILE A C 1
ATOM 1538 O O . ILE A 1 190 ? 18.562 -15.742 -5.379 1 98.38 190 ILE A O 1
ATOM 1542 N N . LEU A 1 191 ? 17.266 -13.922 -5.102 1 98.56 191 LEU A N 1
ATOM 1543 C CA . LEU A 1 191 ? 18.406 -13 -5.09 1 98.56 191 LEU A CA 1
ATOM 1544 C C . LEU A 1 191 ? 19.062 -12.961 -3.711 1 98.56 191 LEU A C 1
ATOM 1546 O O . LEU A 1 191 ? 20.281 -12.844 -3.604 1 98.56 191 LEU A O 1
ATOM 1550 N N . GLU A 1 192 ? 18.219 -13.039 -2.693 1 98.12 192 GLU A N 1
ATOM 1551 C CA . GLU A 1 192 ? 18.719 -12.914 -1.326 1 98.12 192 GLU A CA 1
ATOM 1552 C C . GLU A 1 192 ? 17.734 -13.531 -0.327 1 98.12 192 GLU A C 1
ATOM 1554 O O . GLU A 1 192 ? 16.531 -13.352 -0.443 1 98.12 192 GLU A O 1
ATOM 1559 N N . ARG A 1 193 ? 18.219 -14.32 0.586 1 97.81 193 ARG A N 1
ATOM 1560 C CA . ARG A 1 193 ? 17.469 -14.797 1.743 1 97.81 193 ARG A CA 1
ATOM 1561 C C . ARG A 1 193 ? 17.734 -13.922 2.965 1 97.81 193 ARG A C 1
ATOM 1563 O O . ARG A 1 193 ? 18.859 -13.859 3.457 1 97.81 193 ARG A O 1
ATOM 1570 N N . ILE A 1 194 ? 16.75 -13.258 3.447 1 97.94 194 ILE A N 1
ATOM 1571 C CA . ILE A 1 194 ? 16.906 -12.281 4.52 1 97.94 194 ILE A CA 1
ATOM 1572 C C . ILE A 1 194 ? 16.844 -12.992 5.875 1 97.94 194 ILE A C 1
ATOM 1574 O O . ILE A 1 194 ? 17.656 -12.734 6.758 1 97.94 194 ILE A O 1
ATOM 1578 N N . ASP A 1 195 ? 15.844 -13.812 6.035 1 96.81 195 ASP A N 1
ATOM 1579 C CA . ASP A 1 195 ? 15.656 -14.656 7.207 1 96.81 195 ASP A CA 1
ATOM 1580 C C . ASP A 1 195 ? 14.859 -15.914 6.855 1 96.81 195 ASP A C 1
ATOM 1582 O O . ASP A 1 195 ? 14.719 -16.266 5.684 1 96.81 195 ASP A O 1
ATOM 1586 N N . ASP A 1 196 ? 14.344 -16.625 7.859 1 95.56 196 ASP A N 1
ATOM 1587 C CA . ASP A 1 196 ? 13.688 -17.922 7.633 1 95.56 196 ASP A CA 1
ATOM 1588 C C . ASP A 1 196 ? 12.375 -17.734 6.879 1 95.56 196 ASP A C 1
ATOM 1590 O O . ASP A 1 196 ? 11.898 -18.656 6.223 1 95.56 196 ASP A O 1
ATOM 1594 N N . ASN A 1 197 ? 11.828 -16.5 6.883 1 97.88 197 ASN A N 1
ATOM 1595 C CA . ASN A 1 197 ? 10.484 -16.297 6.336 1 97.88 197 ASN A CA 1
ATOM 1596 C C . ASN A 1 197 ? 10.5 -15.359 5.141 1 97.88 197 ASN A C 1
ATOM 1598 O O . ASN A 1 197 ? 9.508 -15.242 4.422 1 97.88 197 ASN A O 1
ATOM 1602 N N . THR A 1 198 ? 11.656 -14.641 4.957 1 98.56 198 THR A N 1
ATOM 1603 C CA . THR A 1 198 ? 11.641 -13.547 3.994 1 98.56 198 THR A CA 1
ATOM 1604 C C . THR A 1 198 ? 12.742 -13.727 2.957 1 98.56 198 THR A C 1
ATOM 1606 O O . THR A 1 198 ? 13.898 -13.969 3.311 1 98.56 198 THR A O 1
ATOM 1609 N N . THR A 1 199 ? 12.398 -13.617 1.683 1 98.62 199 THR A N 1
ATOM 1610 C CA . THR A 1 199 ? 13.344 -13.664 0.576 1 98.62 199 THR A CA 1
ATOM 1611 C C . THR A 1 199 ? 13.039 -12.57 -0.442 1 98.62 199 THR A C 1
ATOM 1613 O O . THR A 1 199 ? 11.938 -12.016 -0.453 1 98.62 199 THR A O 1
ATOM 1616 N N . VAL A 1 200 ? 14.031 -12.195 -1.221 1 98.75 200 VAL A N 1
ATOM 1617 C CA . VAL A 1 200 ? 13.844 -11.375 -2.414 1 98.75 200 VAL A CA 1
ATOM 1618 C C . VAL A 1 200 ? 14.094 -12.219 -3.662 1 98.75 200 VAL A C 1
ATOM 1620 O O . VAL A 1 200 ? 15.102 -12.93 -3.748 1 98.75 200 VAL A O 1
ATOM 1623 N N . SER A 1 201 ? 13.164 -12.141 -4.605 1 98.56 201 SER A N 1
ATOM 1624 C CA . SER A 1 201 ? 13.281 -12.961 -5.809 1 98.56 201 SER A CA 1
ATOM 1625 C C . SER A 1 201 ? 13.188 -12.102 -7.066 1 98.56 201 SER A C 1
ATOM 1627 O O . SER A 1 201 ? 12.648 -11 -7.035 1 98.56 201 SER A O 1
ATOM 1629 N N . TYR A 1 202 ? 13.828 -12.578 -8.039 1 98.69 202 TYR A N 1
ATOM 1630 C CA . TYR A 1 202 ? 13.688 -12.094 -9.406 1 98.69 202 TYR A CA 1
ATOM 1631 C C . TYR A 1 202 ? 12.914 -13.086 -10.258 1 98.69 202 TYR A C 1
ATOM 1633 O O . TYR A 1 202 ? 13.281 -14.266 -10.336 1 98.69 202 TYR A O 1
ATOM 1641 N N . ASP A 1 203 ? 11.828 -12.602 -10.922 1 98.31 203 ASP A N 1
ATOM 1642 C CA . ASP A 1 203 ? 10.969 -13.453 -11.75 1 98.31 203 ASP A CA 1
ATOM 1643 C C . ASP A 1 203 ? 10.789 -12.859 -13.141 1 98.31 203 ASP A C 1
ATOM 1645 O O . ASP A 1 203 ? 10.797 -11.641 -13.312 1 98.31 203 ASP A O 1
ATOM 1649 N N . VAL A 1 204 ? 10.68 -13.727 -14.086 1 98.5 204 VAL A N 1
ATOM 1650 C CA . VAL A 1 204 ? 10.289 -13.32 -15.43 1 98.5 204 VAL A CA 1
ATOM 1651 C C . VAL A 1 204 ? 9.016 -14.055 -15.852 1 98.5 204 VAL A C 1
ATOM 1653 O O . VAL A 1 204 ? 8.992 -15.281 -15.914 1 98.5 204 VAL A O 1
ATOM 1656 N N . ALA A 1 205 ? 7.977 -13.281 -16.031 1 98 205 ALA A N 1
ATOM 1657 C CA . ALA A 1 205 ? 6.719 -13.844 -16.516 1 98 205 ALA A CA 1
ATOM 1658 C C . ALA A 1 205 ? 6.723 -13.961 -18.047 1 98 205 ALA A C 1
ATOM 1660 O O . ALA A 1 205 ? 7.223 -13.078 -18.734 1 98 205 ALA A O 1
ATOM 1661 N N . ALA A 1 206 ? 6.102 -15.008 -18.5 1 97.25 206 ALA A N 1
ATOM 1662 C CA . ALA A 1 206 ? 5.957 -15.195 -19.953 1 97.25 206 ALA A CA 1
ATOM 1663 C C . ALA A 1 206 ? 4.969 -14.188 -20.531 1 97.25 206 ALA A C 1
ATOM 1665 O O . ALA A 1 206 ? 4.188 -13.578 -19.797 1 97.25 206 ALA A O 1
ATOM 1666 N N . GLY A 1 207 ? 5.09 -14.023 -21.844 1 94.75 207 GLY A N 1
ATOM 1667 C CA . GLY A 1 207 ? 4.078 -13.211 -22.5 1 94.75 207 GLY A CA 1
ATOM 1668 C C . GLY A 1 207 ? 2.678 -13.773 -22.359 1 94.75 207 GLY A C 1
ATOM 1669 O O . GLY A 1 207 ? 2.506 -14.969 -22.109 1 94.75 207 GLY A O 1
ATOM 1670 N N . ALA A 1 208 ? 1.741 -12.867 -22.516 1 90.5 208 ALA A N 1
ATOM 1671 C CA . ALA A 1 208 ? 0.354 -13.281 -22.328 1 90.5 208 ALA A CA 1
ATOM 1672 C C . ALA A 1 208 ? -0.523 -12.812 -23.484 1 90.5 208 ALA A C 1
ATOM 1674 O O . ALA A 1 208 ? -0.05 -12.117 -24.391 1 90.5 208 ALA A O 1
ATOM 1675 N N . ALA A 1 209 ? -1.739 -13.312 -23.469 1 84.31 209 ALA A N 1
ATOM 1676 C CA . ALA A 1 209 ? -2.742 -12.938 -24.469 1 84.31 209 ALA A CA 1
ATOM 1677 C C . ALA A 1 209 ? -2.225 -13.164 -25.875 1 84.31 209 ALA A C 1
ATOM 1679 O O . ALA A 1 209 ? -2.256 -12.25 -26.719 1 84.31 209 ALA A O 1
ATOM 1680 N N . ALA A 1 210 ? -1.659 -14.266 -26.094 1 83.88 210 ALA A N 1
ATOM 1681 C CA . ALA A 1 210 ? -1.182 -14.695 -27.391 1 83.88 210 ALA A CA 1
ATOM 1682 C C . ALA A 1 210 ? -0.081 -13.773 -27.906 1 83.88 210 ALA A C 1
ATOM 1684 O O . ALA A 1 210 ? -0.031 -13.453 -29.109 1 83.88 210 ALA A O 1
ATOM 1685 N N . GLY A 1 211 ? 0.642 -13.172 -27.047 1 85.19 211 GLY A N 1
ATOM 1686 C CA . GLY A 1 211 ? 1.804 -12.391 -27.438 1 85.19 211 GLY A CA 1
ATOM 1687 C C . GLY A 1 211 ? 1.544 -10.891 -27.438 1 85.19 211 GLY A C 1
ATOM 1688 O O . GLY A 1 211 ? 2.475 -10.094 -27.578 1 85.19 211 GLY A O 1
ATOM 1689 N N . VAL A 1 212 ? 0.351 -10.516 -27.219 1 89 212 VAL A N 1
ATOM 1690 C CA . VAL A 1 212 ? 0.012 -9.102 -27.219 1 89 212 VAL A CA 1
ATOM 1691 C C . VAL A 1 212 ? 0.686 -8.406 -26.047 1 89 212 VAL A C 1
ATOM 1693 O O . VAL A 1 212 ? 1.06 -7.234 -26.125 1 89 212 VAL A O 1
ATOM 1696 N N . VAL A 1 213 ? 0.833 -9.109 -24.984 1 94.62 213 VAL A N 1
ATOM 1697 C CA . VAL A 1 213 ? 1.587 -8.617 -23.844 1 94.62 213 VAL A CA 1
ATOM 1698 C C . VAL A 1 213 ? 2.955 -9.289 -23.781 1 94.62 213 VAL A C 1
ATOM 1700 O O . VAL A 1 213 ? 3.045 -10.516 -23.672 1 94.62 213 VAL A O 1
ATOM 1703 N N . SER A 1 214 ? 3.941 -8.523 -23.875 1 95.19 214 SER A N 1
ATOM 1704 C CA . SER A 1 214 ? 5.301 -9.047 -23.859 1 95.19 214 SER A CA 1
ATOM 1705 C C . SER A 1 214 ? 5.703 -9.5 -22.469 1 95.19 214 SER A C 1
ATOM 1707 O O . SER A 1 214 ? 5.078 -9.109 -21.484 1 95.19 214 SER A O 1
ATOM 1709 N N . PRO A 1 215 ? 6.785 -10.359 -22.453 1 97 215 PRO A N 1
ATOM 1710 C CA . PRO A 1 215 ? 7.266 -10.773 -21.125 1 97 215 PRO A CA 1
ATOM 1711 C C . PRO A 1 215 ? 7.641 -9.594 -20.234 1 97 215 PRO A C 1
ATOM 1713 O O . PRO A 1 215 ? 8.117 -8.57 -20.719 1 97 215 PRO A O 1
ATOM 1716 N N . ARG A 1 216 ? 7.441 -9.75 -18.938 1 97.75 216 ARG A N 1
ATOM 1717 C CA . ARG A 1 216 ? 7.781 -8.758 -17.922 1 97.75 216 ARG A CA 1
ATOM 1718 C C . ARG A 1 216 ? 8.672 -9.367 -16.844 1 97.75 216 ARG A C 1
ATOM 1720 O O . ARG A 1 216 ? 8.539 -10.539 -16.5 1 97.75 216 ARG A O 1
ATOM 1727 N N . ASP A 1 217 ? 9.523 -8.57 -16.359 1 98.38 217 ASP A N 1
ATOM 1728 C CA . ASP A 1 217 ? 10.281 -9.047 -15.211 1 98.38 217 ASP A CA 1
ATOM 1729 C C . ASP A 1 217 ? 9.859 -8.312 -13.938 1 98.38 217 ASP A C 1
ATOM 1731 O O . ASP A 1 217 ? 9.227 -7.258 -14 1 98.38 217 ASP A O 1
ATOM 1735 N N . PHE A 1 218 ? 10.195 -8.969 -12.789 1 98.62 218 PHE A N 1
ATOM 1736 C CA . PHE A 1 218 ? 9.773 -8.516 -11.469 1 98.62 218 PHE A CA 1
ATOM 1737 C C . PHE A 1 218 ? 10.883 -8.727 -10.445 1 98.62 218 PHE A C 1
ATOM 1739 O O . PHE A 1 218 ? 11.617 -9.711 -10.516 1 98.62 218 PHE A O 1
ATOM 1746 N N . VAL A 1 219 ? 10.977 -7.785 -9.531 1 98.81 219 VAL A N 1
ATOM 1747 C CA . VAL A 1 219 ? 11.703 -7.996 -8.281 1 98.81 219 VAL A CA 1
ATOM 1748 C C . VAL A 1 219 ? 10.758 -7.863 -7.098 1 98.81 219 VAL A C 1
ATOM 1750 O O . VAL A 1 219 ? 10.133 -6.816 -6.906 1 98.81 219 VAL A O 1
ATOM 1753 N N . ASN A 1 220 ? 10.625 -8.953 -6.34 1 98.75 220 ASN A N 1
ATOM 1754 C CA . ASN A 1 220 ? 9.648 -9 -5.254 1 98.75 220 ASN A CA 1
ATOM 1755 C C . ASN A 1 220 ? 10.297 -9.422 -3.939 1 98.75 220 ASN A C 1
ATOM 1757 O O . ASN A 1 220 ? 11.18 -10.281 -3.924 1 98.75 220 ASN A O 1
ATOM 1761 N N . VAL A 1 221 ? 9.828 -8.766 -2.879 1 98.75 221 VAL A N 1
ATOM 1762 C CA . VAL A 1 221 ? 10.008 -9.383 -1.572 1 98.75 221 VAL A CA 1
ATOM 1763 C C . VAL A 1 221 ? 8.891 -10.398 -1.321 1 98.75 221 VAL A C 1
ATOM 1765 O O . VAL A 1 221 ? 7.734 -10.156 -1.691 1 98.75 221 VAL A O 1
ATOM 1768 N N . ARG A 1 222 ? 9.25 -11.516 -0.734 1 98.56 222 ARG A N 1
ATOM 1769 C CA . ARG A 1 222 ? 8.312 -12.586 -0.428 1 98.56 222 ARG A CA 1
ATOM 1770 C C . ARG A 1 222 ? 8.438 -13.031 1.025 1 98.56 222 ARG A C 1
ATOM 1772 O O . ARG A 1 222 ? 9.547 -13.242 1.521 1 98.56 222 ARG A O 1
ATOM 1779 N N . ARG A 1 223 ? 7.301 -13.125 1.694 1 98.75 223 ARG A N 1
ATOM 1780 C CA . ARG A 1 223 ? 7.285 -13.609 3.072 1 98.75 223 ARG A CA 1
ATOM 1781 C C . ARG A 1 223 ? 6.309 -14.766 3.234 1 98.75 223 ARG A C 1
ATOM 1783 O O . ARG A 1 223 ? 5.164 -14.688 2.779 1 98.75 223 ARG A O 1
ATOM 1790 N N . ILE A 1 224 ? 6.758 -15.836 3.916 1 98.75 224 ILE A N 1
ATOM 1791 C CA . ILE A 1 224 ? 5.934 -17.031 4.082 1 98.75 224 ILE A CA 1
ATOM 1792 C C . ILE A 1 224 ? 5.562 -17.203 5.555 1 98.75 224 ILE A C 1
ATOM 1794 O O . ILE A 1 224 ? 6.367 -16.906 6.441 1 98.75 224 ILE A O 1
ATOM 1798 N N . GLU A 1 225 ? 4.379 -17.625 5.754 1 98.38 225 GLU A N 1
ATOM 1799 C CA . GLU A 1 225 ? 3.887 -17.922 7.098 1 98.38 225 GLU A CA 1
ATOM 1800 C C . GLU A 1 225 ? 3.076 -19.219 7.117 1 98.38 225 GLU A C 1
ATOM 1802 O O . GLU A 1 225 ? 2.318 -19.5 6.188 1 98.38 225 GLU A O 1
ATOM 1807 N N . ARG A 1 226 ? 3.336 -19.984 8.156 1 98.12 226 ARG A N 1
ATOM 1808 C CA . ARG A 1 226 ? 2.521 -21.156 8.453 1 98.12 226 ARG A CA 1
ATOM 1809 C C . ARG A 1 226 ? 1.577 -20.891 9.617 1 98.12 226 ARG A C 1
ATOM 1811 O O . ARG A 1 226 ? 2.02 -20.562 10.719 1 98.12 226 ARG A O 1
ATOM 1818 N N . ARG A 1 227 ? 0.339 -20.984 9.297 1 97.88 227 ARG A N 1
ATOM 1819 C CA . ARG A 1 227 ? -0.678 -20.875 10.344 1 97.88 227 ARG A CA 1
ATOM 1820 C C . ARG A 1 227 ? -1.403 -22.203 10.531 1 97.88 227 ARG A C 1
ATOM 1822 O O . ARG A 1 227 ? -1.133 -23.172 9.812 1 97.88 227 ARG A O 1
ATOM 1829 N N . ARG A 1 228 ? -2.252 -22.359 11.5 1 97 228 ARG A N 1
ATOM 1830 C CA . ARG A 1 228 ? -2.908 -23.609 11.859 1 97 228 ARG A CA 1
ATOM 1831 C C . ARG A 1 228 ? -3.723 -24.156 10.695 1 97 228 ARG A C 1
ATOM 1833 O O . ARG A 1 228 ? -3.65 -25.344 10.383 1 97 228 ARG A O 1
ATOM 1840 N N . ASP A 1 229 ? -4.406 -23.297 10.055 1 98 229 ASP A N 1
ATOM 1841 C CA . ASP A 1 229 ? -5.371 -23.797 9.078 1 98 229 ASP A CA 1
ATOM 1842 C C . ASP A 1 229 ? -4.949 -23.422 7.656 1 98 229 ASP A C 1
ATOM 1844 O O . ASP A 1 229 ? -5.688 -23.672 6.703 1 98 229 ASP A O 1
ATOM 1848 N N . ARG A 1 230 ? -3.709 -22.828 7.57 1 98.69 230 ARG A N 1
ATOM 1849 C CA . ARG A 1 230 ? -3.377 -22.359 6.227 1 98.69 230 ARG A CA 1
ATOM 1850 C C . ARG A 1 230 ? -1.879 -22.109 6.086 1 98.69 230 ARG A C 1
ATOM 1852 O O . ARG A 1 230 ? -1.17 -21.984 7.086 1 98.69 230 ARG A O 1
ATOM 1859 N N . TYR A 1 231 ? -1.405 -22.094 4.852 1 98.81 231 TYR A N 1
ATOM 1860 C CA . TYR A 1 231 ? -0.072 -21.656 4.445 1 98.81 231 TYR A CA 1
ATOM 1861 C C . TYR A 1 231 ? -0.142 -20.406 3.574 1 98.81 231 TYR A C 1
ATOM 1863 O O . TYR A 1 231 ? -0.994 -20.312 2.688 1 98.81 231 TYR A O 1
ATOM 1871 N N . ILE A 1 232 ? 0.73 -19.406 3.904 1 98.81 232 ILE A N 1
ATOM 1872 C CA . ILE A 1 232 ? 0.624 -18.125 3.223 1 98.81 232 ILE A CA 1
ATOM 1873 C C . ILE A 1 232 ? 1.98 -17.734 2.639 1 98.81 232 ILE A C 1
ATOM 1875 O O . ILE A 1 232 ? 3.014 -17.891 3.293 1 98.81 232 ILE A O 1
ATOM 1879 N N . SER A 1 233 ? 2.037 -17.328 1.402 1 98.81 233 SER A N 1
ATOM 1880 C CA . SER A 1 233 ? 3.137 -16.609 0.777 1 98.81 233 SER A CA 1
ATOM 1881 C C . SER A 1 233 ? 2.697 -15.219 0.33 1 98.81 233 SER A C 1
ATOM 1883 O O . SER A 1 233 ? 1.872 -15.078 -0.574 1 98.81 233 SER A O 1
ATOM 1885 N N . SER A 1 234 ? 3.146 -14.18 0.999 1 98.75 234 SER A N 1
ATOM 1886 C CA . SER A 1 234 ? 2.834 -12.797 0.675 1 98.75 234 SER A CA 1
ATOM 1887 C C . SER A 1 234 ? 4.047 -12.078 0.087 1 98.75 234 SER A C 1
ATOM 1889 O O . SER A 1 234 ? 5.188 -12.461 0.35 1 98.75 234 SER A O 1
ATOM 1891 N N . GLY A 1 235 ? 3.738 -11.039 -0.771 1 98.56 235 GLY A N 1
ATOM 1892 C CA . GLY A 1 235 ? 4.84 -10.281 -1.343 1 98.56 235 GLY A CA 1
ATOM 1893 C C . GLY A 1 235 ? 4.402 -8.984 -2.002 1 98.56 235 GLY A C 1
ATOM 1894 O O . GLY A 1 235 ? 3.203 -8.719 -2.117 1 98.56 235 GLY A O 1
ATOM 1895 N N . MET A 1 236 ? 5.41 -8.219 -2.381 1 98.69 236 MET A N 1
ATOM 1896 C CA . MET A 1 236 ? 5.219 -7.004 -3.162 1 98.69 236 MET A CA 1
ATOM 1897 C C . MET A 1 236 ? 6.523 -6.566 -3.816 1 98.69 236 MET A C 1
ATOM 1899 O O . MET A 1 236 ? 7.598 -7.062 -3.467 1 98.69 236 MET A O 1
ATOM 1903 N N . ALA A 1 237 ? 6.375 -5.691 -4.758 1 98.75 237 ALA A N 1
ATOM 1904 C CA . ALA A 1 237 ? 7.527 -5.191 -5.5 1 98.75 237 ALA A CA 1
ATOM 1905 C C . ALA A 1 237 ? 8.531 -4.523 -4.57 1 98.75 237 ALA A C 1
ATOM 1907 O O . ALA A 1 237 ? 8.148 -3.883 -3.588 1 98.75 237 ALA A O 1
ATOM 1908 N N . THR A 1 238 ? 9.805 -4.648 -4.887 1 98.31 238 THR A N 1
ATOM 1909 C CA . THR A 1 238 ? 10.891 -3.98 -4.176 1 98.31 238 THR A CA 1
ATOM 1910 C C . THR A 1 238 ? 12.039 -3.662 -5.125 1 98.31 238 THR A C 1
ATOM 1912 O O . THR A 1 238 ? 11.945 -3.898 -6.332 1 98.31 238 THR A O 1
ATOM 1915 N N . ILE A 1 239 ? 13.078 -3.055 -4.59 1 96.75 239 ILE A N 1
ATOM 1916 C CA . ILE A 1 239 ? 14.289 -2.758 -5.34 1 96.75 239 ILE A CA 1
ATOM 1917 C C . ILE A 1 239 ? 15.461 -3.549 -4.758 1 96.75 239 ILE A C 1
ATOM 1919 O O . ILE A 1 239 ? 15.609 -3.645 -3.537 1 96.75 239 ILE A O 1
ATOM 1923 N N . HIS A 1 240 ? 16.156 -4.16 -5.602 1 97.38 240 HIS A N 1
ATOM 1924 C CA . HIS A 1 240 ? 17.344 -4.887 -5.18 1 97.38 240 HIS A CA 1
ATOM 1925 C C . HIS A 1 240 ? 18.531 -4.566 -6.082 1 97.38 240 HIS A C 1
ATOM 1927 O O . HIS A 1 240 ? 18.391 -4.527 -7.309 1 97.38 240 HIS A O 1
ATOM 1933 N N . SER A 1 241 ? 19.703 -4.398 -5.516 1 95.81 241 SER A N 1
ATOM 1934 C CA . SER A 1 241 ? 20.875 -3.934 -6.23 1 95.81 241 SER A CA 1
ATOM 1935 C C . SER A 1 241 ? 21.391 -4.984 -7.211 1 95.81 241 SER A C 1
ATOM 1937 O O . SER A 1 241 ? 21.984 -4.648 -8.234 1 95.81 241 SER A O 1
ATOM 1939 N N . LEU A 1 242 ? 21.141 -6.234 -6.984 1 97.31 242 LEU A N 1
ATOM 1940 C CA . LEU A 1 242 ? 21.656 -7.32 -7.812 1 97.31 242 LEU A CA 1
ATOM 1941 C C . LEU A 1 242 ? 20.891 -7.41 -9.125 1 97.31 242 LEU A C 1
ATOM 1943 O O . LEU A 1 242 ? 21.344 -8.055 -10.07 1 97.31 242 LEU A O 1
ATOM 1947 N N . ARG A 1 243 ? 19.719 -6.766 -9.133 1 98.06 243 ARG A N 1
ATOM 1948 C CA . ARG A 1 243 ? 18.922 -6.867 -10.352 1 98.06 243 ARG A CA 1
ATOM 1949 C C . ARG A 1 243 ? 18.234 -5.543 -10.672 1 98.06 243 ARG A C 1
ATOM 1951 O O . ARG A 1 243 ? 17 -5.453 -10.656 1 98.06 243 ARG A O 1
ATOM 1958 N N . PRO A 1 244 ? 19.031 -4.582 -11.031 1 96.75 244 PRO A N 1
ATOM 1959 C CA . PRO A 1 244 ? 18.422 -3.338 -11.5 1 96.75 244 PRO A CA 1
ATOM 1960 C C . PRO A 1 244 ? 17.656 -3.512 -12.812 1 96.75 244 PRO A C 1
ATOM 1962 O O . PRO A 1 244 ? 17.891 -4.477 -13.539 1 96.75 244 PRO A O 1
ATOM 1965 N N . PRO A 1 245 ? 16.766 -2.562 -13.047 1 95.56 245 PRO A N 1
ATOM 1966 C CA . PRO A 1 245 ? 16.047 -2.662 -14.32 1 95.56 245 PRO A CA 1
ATOM 1967 C C . PRO A 1 245 ? 16.969 -2.607 -15.531 1 95.56 245 PRO A C 1
ATOM 1969 O O . PRO A 1 245 ? 17.969 -1.877 -15.523 1 95.56 245 PRO A O 1
ATOM 1972 N N . THR A 1 246 ? 16.641 -3.414 -16.516 1 95.12 246 THR A N 1
ATOM 1973 C CA . THR A 1 246 ? 17.375 -3.426 -17.781 1 95.12 246 THR A CA 1
ATOM 1974 C C . THR A 1 246 ? 16.422 -3.195 -18.953 1 95.12 246 THR A C 1
ATOM 1976 O O . THR A 1 246 ? 15.195 -3.15 -18.766 1 95.12 246 THR A O 1
ATOM 1979 N N . SER A 1 247 ? 16.969 -3.111 -20.156 1 94.62 247 SER A N 1
ATOM 1980 C CA . SER A 1 247 ? 16.141 -2.85 -21.328 1 94.62 247 SER A CA 1
ATOM 1981 C C . SER A 1 247 ? 15.555 -4.141 -21.891 1 94.62 247 SER A C 1
ATOM 1983 O O . SER A 1 247 ? 14.688 -4.102 -22.766 1 94.62 247 SER A O 1
ATOM 1985 N N . LYS A 1 248 ? 15.977 -5.156 -21.438 1 96 248 LYS A N 1
ATOM 1986 C CA . LYS A 1 248 ? 15.539 -6.438 -21.969 1 96 248 LYS A CA 1
ATOM 1987 C C . LYS A 1 248 ? 14.047 -6.652 -21.75 1 96 248 LYS A C 1
ATOM 1989 O O . LYS A 1 248 ? 13.344 -7.164 -22.625 1 96 248 LYS A O 1
ATOM 1994 N N . TYR A 1 249 ? 13.594 -6.332 -20.578 1 97.19 249 TYR A N 1
ATOM 1995 C CA . TYR A 1 249 ? 12.188 -6.465 -20.203 1 97.19 249 TYR A CA 1
ATOM 1996 C C . TYR A 1 249 ? 11.641 -5.152 -19.641 1 97.19 249 TYR A C 1
ATOM 1998 O O . TYR A 1 249 ? 12.391 -4.348 -19.078 1 97.19 249 TYR A O 1
ATOM 2006 N N . VAL A 1 250 ? 10.336 -4.984 -19.844 1 96.69 250 VAL A N 1
ATOM 2007 C CA . VAL A 1 250 ? 9.664 -3.945 -19.078 1 96.69 250 VAL A CA 1
ATOM 2008 C C . VAL A 1 250 ? 9.516 -4.398 -17.625 1 96.69 250 VAL A C 1
ATOM 2010 O O . VAL A 1 250 ? 8.961 -5.465 -17.344 1 96.69 250 VAL A O 1
ATOM 2013 N N . ARG A 1 251 ? 10.078 -3.666 -16.672 1 97.56 251 ARG A N 1
ATOM 2014 C CA . ARG A 1 251 ? 9.977 -3.984 -15.25 1 97.56 251 ARG A CA 1
ATOM 2015 C C . ARG A 1 251 ? 8.578 -3.699 -14.727 1 97.56 251 ARG A C 1
ATOM 2017 O O . ARG A 1 251 ? 8.219 -2.543 -14.484 1 97.56 251 ARG A O 1
ATOM 2024 N N . ALA A 1 252 ? 7.805 -4.703 -14.523 1 97.69 252 ALA A N 1
ATOM 2025 C CA . ALA A 1 252 ? 6.48 -4.582 -13.922 1 97.69 252 ALA A CA 1
ATOM 2026 C C . ALA A 1 252 ? 6.566 -4.598 -12.398 1 97.69 252 ALA A C 1
ATOM 2028 O O . ALA A 1 252 ? 7.621 -4.91 -11.836 1 97.69 252 ALA A O 1
ATOM 2029 N N . GLU A 1 253 ? 5.449 -4.176 -11.719 1 97.94 253 GLU A N 1
ATOM 2030 C CA . GLU A 1 253 ? 5.449 -4.102 -10.266 1 97.94 253 GLU A CA 1
ATOM 2031 C C . GLU A 1 253 ? 4.195 -4.746 -9.68 1 97.94 253 GLU A C 1
ATOM 2033 O O . GLU A 1 253 ? 3.084 -4.492 -10.148 1 97.94 253 GLU A O 1
ATOM 2038 N N . ASN A 1 254 ? 4.449 -5.574 -8.672 1 98.31 254 ASN A N 1
ATOM 2039 C CA . ASN A 1 254 ? 3.35 -6.164 -7.914 1 98.31 254 ASN A CA 1
ATOM 2040 C C . ASN A 1 254 ? 3.047 -5.363 -6.648 1 98.31 254 ASN A C 1
ATOM 2042 O O . ASN A 1 254 ? 3.943 -5.109 -5.844 1 98.31 254 ASN A O 1
ATOM 2046 N N . GLY A 1 255 ? 1.756 -4.922 -6.543 1 98.06 255 GLY A N 1
ATOM 2047 C CA . GLY A 1 255 ? 1.333 -4.559 -5.203 1 98.06 255 GLY A CA 1
ATOM 2048 C C . GLY A 1 255 ? 1.218 -5.75 -4.27 1 98.06 255 GLY A C 1
ATOM 2049 O O . GLY A 1 255 ? 1.566 -6.871 -4.641 1 98.06 255 GLY A O 1
ATOM 2050 N N . PRO A 1 256 ? 0.757 -5.508 -3.033 1 98.31 256 PRO A N 1
ATOM 2051 C CA . PRO A 1 256 ? 0.621 -6.625 -2.098 1 98.31 256 PRO A CA 1
ATOM 2052 C C . PRO A 1 256 ? -0.268 -7.742 -2.639 1 98.31 256 PRO A C 1
ATOM 2054 O O . PRO A 1 256 ? -1.352 -7.477 -3.164 1 98.31 256 PRO A O 1
ATOM 2057 N N . GLY A 1 257 ? 0.119 -8.898 -2.52 1 98.62 257 GLY A N 1
ATOM 2058 C CA . GLY A 1 257 ? -0.562 -10.086 -3.008 1 98.62 257 GLY A CA 1
ATOM 2059 C C . GLY A 1 257 ? 0.188 -11.375 -2.705 1 98.62 257 GLY A C 1
ATOM 2060 O O . GLY A 1 257 ? 1.06 -11.398 -1.833 1 98.62 257 GLY A O 1
ATOM 2061 N N . GLY A 1 258 ? -0.262 -12.484 -3.32 1 98.69 258 GLY A N 1
ATOM 2062 C CA . GLY A 1 258 ? 0.387 -13.766 -3.088 1 98.69 258 GLY A CA 1
ATOM 2063 C C . GLY A 1 258 ? -0.585 -14.93 -3.047 1 98.69 258 GLY A C 1
ATOM 2064 O O . GLY A 1 258 ? -1.621 -14.906 -3.715 1 98.69 258 GLY A O 1
ATOM 2065 N N . PHE A 1 259 ? -0.133 -16.031 -2.377 1 98.81 259 PHE A N 1
ATOM 2066 C CA . PHE A 1 259 ? -0.885 -17.281 -2.35 1 98.81 259 PHE A CA 1
ATOM 2067 C C . PHE A 1 259 ? -1.31 -17.625 -0.927 1 98.81 259 PHE A C 1
ATOM 2069 O O . PHE A 1 259 ? -0.567 -17.375 0.025 1 98.81 259 PHE A O 1
ATOM 2076 N N . VAL A 1 260 ? -2.459 -18.203 -0.856 1 98.88 260 VAL A N 1
ATOM 2077 C CA . VAL A 1 260 ? -2.918 -18.812 0.388 1 98.88 260 VAL A CA 1
ATOM 2078 C C . VAL A 1 260 ? -3.477 -20.203 0.107 1 98.88 260 VAL A C 1
ATOM 2080 O O . VAL A 1 260 ? -4.367 -20.359 -0.728 1 98.88 260 VAL A O 1
ATOM 2083 N N . ALA A 1 261 ? -2.916 -21.172 0.75 1 98.88 261 ALA A N 1
ATOM 2084 C CA . ALA A 1 261 ? -3.479 -22.531 0.732 1 98.88 261 ALA A CA 1
ATOM 2085 C C . ALA A 1 261 ? -4.211 -22.828 2.035 1 98.88 261 ALA A C 1
ATOM 2087 O O . ALA A 1 261 ? -3.582 -22.984 3.086 1 98.88 261 ALA A O 1
ATOM 2088 N N . LEU A 1 262 ? -5.48 -22.953 1.93 1 98.81 262 LEU A N 1
ATOM 2089 C CA . LEU A 1 262 ? -6.328 -23.172 3.096 1 98.81 262 LEU A CA 1
ATOM 2090 C C . LEU A 1 262 ? -6.684 -24.656 3.24 1 98.81 262 LEU A C 1
ATOM 2092 O O . LEU A 1 262 ? -7.184 -25.266 2.297 1 98.81 262 LEU A O 1
ATOM 2096 N N . LYS A 1 263 ? -6.438 -25.156 4.422 1 98.62 263 LYS A N 1
ATOM 2097 C CA . LYS A 1 263 ? -6.816 -26.531 4.719 1 98.62 263 LYS A CA 1
ATOM 2098 C C . LYS A 1 263 ? -8.328 -26.703 4.77 1 98.62 263 LYS A C 1
ATOM 2100 O O . LYS A 1 263 ? -9.047 -25.766 5.152 1 98.62 263 LYS A O 1
ATOM 2105 N N . CYS A 1 264 ? -8.781 -27.875 4.375 1 97.75 264 CYS A N 1
ATOM 2106 C CA . CYS A 1 264 ? -10.188 -28.203 4.535 1 97.75 264 CYS A CA 1
ATOM 2107 C C . CYS A 1 264 ? -10.422 -28.953 5.84 1 97.75 264 CYS A C 1
ATOM 2109 O O . CYS A 1 264 ? -9.898 -30.047 6.039 1 97.75 264 CYS A O 1
ATOM 2111 N N . PRO A 1 265 ? -11.219 -28.375 6.637 1 96.19 265 PRO A N 1
ATOM 2112 C CA . PRO A 1 265 ? -11.398 -29.016 7.945 1 96.19 265 PRO A CA 1
ATOM 2113 C C . PRO A 1 265 ? -12.078 -30.375 7.855 1 96.19 265 PRO A C 1
ATOM 2115 O O . PRO A 1 265 ? -11.805 -31.266 8.672 1 96.19 265 PRO A O 1
ATOM 2118 N N . THR A 1 266 ? -12.875 -30.641 6.902 1 96.75 266 THR A N 1
ATOM 2119 C CA . THR A 1 266 ? -13.688 -31.844 6.844 1 96.75 266 THR A CA 1
ATOM 2120 C C . THR A 1 266 ? -13.016 -32.906 5.984 1 96.75 266 THR A C 1
ATOM 2122 O O . THR A 1 266 ? -13.312 -34.094 6.117 1 96.75 266 THR A O 1
ATOM 2125 N N . ASN A 1 267 ? -12.156 -32.562 5.051 1 97.44 267 ASN A N 1
ATOM 2126 C CA . ASN A 1 267 ? -11.508 -33.5 4.133 1 97.44 267 ASN A CA 1
ATOM 2127 C C . ASN A 1 267 ? -10.039 -33.125 3.918 1 97.44 267 ASN A C 1
ATOM 2129 O O . ASN A 1 267 ? -9.727 -32.219 3.152 1 97.44 267 ASN A O 1
ATOM 2133 N N . PRO A 1 268 ? -9.141 -33.875 4.516 1 95.75 268 PRO A N 1
ATOM 2134 C CA . PRO A 1 268 ? -7.715 -33.562 4.445 1 95.75 268 PRO A CA 1
ATOM 2135 C C . PRO A 1 268 ? -7.141 -33.688 3.039 1 95.75 268 PRO A C 1
ATOM 2137 O O . PRO A 1 268 ? -6.016 -33.281 2.779 1 95.75 268 PRO A O 1
ATOM 2140 N N . ASN A 1 269 ? -7.848 -34.312 2.131 1 96.62 269 ASN A N 1
ATOM 2141 C CA . ASN A 1 269 ? -7.379 -34.5 0.763 1 96.62 269 ASN A CA 1
ATOM 2142 C C . ASN A 1 269 ? -7.867 -33.375 -0.156 1 96.62 269 ASN A C 1
ATOM 2144 O O . ASN A 1 269 ? -7.738 -33.469 -1.377 1 96.62 269 ASN A O 1
ATOM 2148 N N . LEU A 1 270 ? -8.5 -32.406 0.487 1 98.06 270 LEU A N 1
ATOM 2149 C CA . LEU A 1 270 ? -8.953 -31.203 -0.235 1 98.06 270 LEU A CA 1
ATOM 2150 C C . LEU A 1 270 ? -8.344 -29.938 0.358 1 98.06 270 LEU A C 1
ATOM 2152 O O . LEU A 1 270 ? -8.062 -29.891 1.559 1 98.06 270 LEU A O 1
ATOM 2156 N N . CYS A 1 271 ? -8.109 -29 -0.481 1 98.75 271 CYS A N 1
ATOM 2157 C CA . CYS A 1 271 ? -7.742 -27.672 0.02 1 98.75 271 CYS A CA 1
ATOM 2158 C C . CYS A 1 271 ? -8.258 -26.578 -0.907 1 98.75 271 CYS A C 1
ATOM 2160 O O . CYS A 1 271 ? -8.703 -26.859 -2.021 1 98.75 271 CYS A O 1
ATOM 2162 N N . THR A 1 272 ? -8.305 -25.359 -0.411 1 98.88 272 THR A N 1
ATOM 2163 C CA . THR A 1 272 ? -8.672 -24.188 -1.205 1 98.88 272 THR A CA 1
ATOM 2164 C C . THR A 1 272 ? -7.465 -23.297 -1.441 1 98.88 272 THR A C 1
ATOM 2166 O O . THR A 1 272 ? -6.762 -22.922 -0.498 1 98.88 272 THR A O 1
ATOM 2169 N N . LEU A 1 273 ? -7.238 -23 -2.674 1 98.94 273 LEU A N 1
ATOM 2170 C CA . LEU A 1 273 ? -6.16 -22.094 -3.037 1 98.94 273 LEU A CA 1
ATOM 2171 C C . LEU A 1 273 ? -6.711 -20.703 -3.377 1 98.94 273 LEU A C 1
ATOM 2173 O O . LEU A 1 273 ? -7.656 -20.594 -4.16 1 98.94 273 LEU A O 1
ATOM 2177 N N . PHE A 1 274 ? -6.121 -19.688 -2.738 1 98.88 274 PHE A N 1
ATOM 2178 C CA . PHE A 1 274 ? -6.328 -18.312 -3.154 1 98.88 274 PHE A CA 1
ATOM 2179 C C . PHE A 1 274 ? -5.07 -17.75 -3.799 1 98.88 274 PHE A C 1
ATOM 2181 O O . PHE A 1 274 ? -3.967 -17.906 -3.273 1 98.88 274 PHE A O 1
ATOM 2188 N N . TRP A 1 275 ? -5.211 -17.156 -4.914 1 98.94 275 TRP A N 1
ATOM 2189 C CA . TRP A 1 275 ? -4.164 -16.344 -5.531 1 98.94 275 TRP A CA 1
ATOM 2190 C C . TRP A 1 275 ? -4.605 -14.883 -5.656 1 98.94 275 TRP A C 1
ATOM 2192 O O . TRP A 1 275 ? -5.566 -14.578 -6.367 1 98.94 275 TRP A O 1
ATOM 2202 N N . ILE A 1 276 ? -3.924 -13.992 -4.969 1 98.81 276 ILE A N 1
ATOM 2203 C CA . ILE A 1 276 ? -4.191 -12.555 -4.992 1 98.81 276 ILE A CA 1
ATOM 2204 C C . ILE A 1 276 ? -3.166 -11.859 -5.879 1 98.81 276 ILE A C 1
ATOM 2206 O O . ILE A 1 276 ? -1.966 -11.898 -5.602 1 98.81 276 ILE A O 1
ATOM 2210 N N . LEU A 1 277 ? -3.678 -11.188 -6.902 1 98.5 277 LEU A N 1
ATOM 2211 C CA . LEU A 1 277 ? -2.811 -10.594 -7.914 1 98.5 277 LEU A CA 1
ATOM 2212 C C . LEU A 1 277 ? -3.117 -9.109 -8.094 1 98.5 277 LEU A C 1
ATOM 2214 O O . LEU A 1 277 ? -4.18 -8.75 -8.609 1 98.5 277 LEU A O 1
ATOM 2218 N N . ASN A 1 278 ? -2.236 -8.281 -7.676 1 97.25 278 ASN A N 1
ATOM 2219 C CA . ASN A 1 278 ? -2.232 -6.828 -7.809 1 97.25 278 ASN A CA 1
ATOM 2220 C C . ASN A 1 278 ? -1.02 -6.34 -8.602 1 97.25 278 ASN A C 1
ATOM 2222 O O . ASN A 1 278 ? 0.049 -6.117 -8.023 1 97.25 278 ASN A O 1
ATOM 2226 N N . THR A 1 279 ? -1.223 -6.145 -9.93 1 96.94 279 THR A N 1
ATOM 2227 C CA . THR A 1 279 ? -0.043 -5.98 -10.773 1 96.94 279 THR A CA 1
ATOM 2228 C C . THR A 1 279 ? -0.187 -4.762 -11.68 1 96.94 279 THR A C 1
ATOM 2230 O O . THR A 1 279 ? -1.231 -4.566 -12.297 1 96.94 279 THR A O 1
ATOM 2233 N N . ASP A 1 280 ? 0.801 -3.99 -11.617 1 94.75 280 ASP A N 1
ATOM 2234 C CA . ASP A 1 280 ? 1 -2.957 -12.625 1 94.75 280 ASP A CA 1
ATOM 2235 C C . ASP A 1 280 ? 1.997 -3.414 -13.688 1 94.75 280 ASP A C 1
ATOM 2237 O O . ASP A 1 280 ? 3.207 -3.416 -13.453 1 94.75 280 ASP A O 1
ATOM 2241 N N . LEU A 1 281 ? 1.547 -3.705 -14.898 1 95.44 281 LEU A N 1
ATOM 2242 C CA . LEU A 1 281 ? 2.393 -4.246 -15.961 1 95.44 281 LEU A CA 1
ATOM 2243 C C . LEU A 1 281 ? 3.244 -3.15 -16.594 1 95.44 281 LEU A C 1
ATOM 2245 O O . LEU A 1 281 ? 4.203 -3.441 -17.312 1 95.44 281 LEU A O 1
ATOM 2249 N N . LYS A 1 282 ? 2.953 -2.018 -16.219 1 91.62 282 LYS A N 1
ATOM 2250 C CA . LYS A 1 282 ? 3.646 -0.878 -16.812 1 91.62 282 LYS A CA 1
ATOM 2251 C C . LYS A 1 282 ? 3.549 -0.903 -18.328 1 91.62 282 LYS A C 1
ATOM 2253 O O . LYS A 1 282 ? 2.842 -1.738 -18.891 1 91.62 282 LYS A O 1
ATOM 2258 N N . GLY A 1 283 ? 3.957 0.073 -18.828 1 83.38 283 GLY A N 1
ATOM 2259 C CA . GLY A 1 283 ? 3.871 0.167 -20.281 1 83.38 283 GLY A CA 1
ATOM 2260 C C . GLY A 1 283 ? 2.557 0.75 -20.766 1 83.38 283 GLY A C 1
ATOM 2261 O O . GLY A 1 283 ? 1.666 1.035 -19.969 1 83.38 283 GLY A O 1
ATOM 2262 N N . ARG A 1 284 ? 2.4 1.345 -21.906 1 85.75 284 ARG A N 1
ATOM 2263 C CA . ARG A 1 284 ? 1.235 1.983 -22.516 1 85.75 284 ARG A CA 1
ATOM 2264 C C . ARG A 1 284 ? 0.226 0.943 -22.984 1 85.75 284 ARG A C 1
ATOM 2266 O O . ARG A 1 284 ? -0.042 0.833 -24.188 1 85.75 284 ARG A O 1
ATOM 2273 N N . LEU A 1 285 ? -0.278 0.1 -22.016 1 88.69 285 LEU A N 1
ATOM 2274 C CA . LEU A 1 285 ? -1.295 -0.894 -22.344 1 88.69 285 LEU A CA 1
ATOM 2275 C C . LEU A 1 285 ? -2.674 -0.436 -21.891 1 88.69 285 LEU A C 1
ATOM 2277 O O . LEU A 1 285 ? -2.82 0.069 -20.766 1 88.69 285 LEU A O 1
ATOM 2281 N N . PRO A 1 286 ? -3.594 -0.638 -22.781 1 90.62 286 PRO A N 1
ATOM 2282 C CA . PRO A 1 286 ? -4.953 -0.342 -22.312 1 90.62 286 PRO A CA 1
ATOM 2283 C C . PRO A 1 286 ? -5.379 -1.208 -21.141 1 90.62 286 PRO A C 1
ATOM 2285 O O . PRO A 1 286 ? -5.031 -2.391 -21.078 1 90.62 286 PRO A O 1
ATOM 2288 N N . ARG A 1 287 ? -6.176 -0.677 -20.281 1 90.38 287 ARG A N 1
ATOM 2289 C CA . ARG A 1 287 ? -6.57 -1.339 -19.047 1 90.38 287 ARG A CA 1
ATOM 2290 C C . ARG A 1 287 ? -7.312 -2.639 -19.328 1 90.38 287 ARG A C 1
ATOM 2292 O O . ARG A 1 287 ? -7.148 -3.627 -18.609 1 90.38 287 ARG A O 1
ATOM 2299 N N . TYR A 1 288 ? -8.172 -2.596 -20.359 1 90.69 288 TYR A N 1
ATOM 2300 C CA . TYR A 1 288 ? -8.945 -3.795 -20.672 1 90.69 288 TYR A CA 1
ATOM 2301 C C . TYR A 1 288 ? -8.023 -4.949 -21.047 1 90.69 288 TYR A C 1
ATOM 2303 O O . TYR A 1 288 ? -8.289 -6.105 -20.703 1 90.69 288 TYR A O 1
ATOM 2311 N N . LEU A 1 289 ? -6.949 -4.641 -21.703 1 91.75 289 LEU A N 1
ATOM 2312 C CA . LEU A 1 289 ? -5.992 -5.668 -22.109 1 91.75 289 LEU A CA 1
ATOM 2313 C C . LEU A 1 289 ? -5.23 -6.199 -20.906 1 91.75 289 LEU A C 1
ATOM 2315 O O . LEU A 1 289 ? -4.949 -7.398 -20.812 1 91.75 289 LEU A O 1
ATOM 2319 N N . ILE A 1 290 ? -4.871 -5.336 -20.016 1 92.62 290 ILE A N 1
ATOM 2320 C CA . ILE A 1 290 ? -4.203 -5.734 -18.781 1 92.62 290 ILE A CA 1
ATOM 2321 C C . ILE A 1 290 ? -5.094 -6.695 -18 1 92.62 290 ILE A C 1
ATOM 2323 O O . ILE A 1 290 ? -4.664 -7.789 -17.625 1 92.62 290 ILE A O 1
ATOM 2327 N N . ASN A 1 291 ? -6.332 -6.324 -17.859 1 92.38 291 ASN A N 1
ATOM 2328 C CA . ASN A 1 291 ? -7.277 -7.129 -17.094 1 92.38 291 ASN A CA 1
ATOM 2329 C C . ASN A 1 291 ? -7.477 -8.508 -17.719 1 92.38 291 ASN A C 1
ATOM 2331 O O . ASN A 1 291 ? -7.457 -9.523 -17.016 1 92.38 291 ASN A O 1
ATOM 2335 N N . GLN A 1 292 ? -7.637 -8.508 -18.953 1 91.94 292 GLN A N 1
ATOM 2336 C CA . GLN A 1 292 ? -7.809 -9.773 -19.672 1 91.94 292 GLN A CA 1
ATOM 2337 C C . GLN A 1 292 ? -6.574 -10.656 -19.531 1 91.94 292 GLN A C 1
ATOM 2339 O O . GLN A 1 292 ? -6.691 -11.867 -19.328 1 91.94 292 GLN A O 1
ATOM 2344 N N . SER A 1 293 ? -5.473 -10.031 -19.625 1 94.19 293 SER A N 1
ATOM 2345 C CA . SER A 1 293 ? -4.219 -10.781 -19.547 1 94.19 293 SER A CA 1
ATOM 2346 C C . SER A 1 293 ? -4.023 -11.398 -18.172 1 94.19 293 SER A C 1
ATOM 2348 O O . SER A 1 293 ? -3.574 -12.539 -18.047 1 94.19 293 SER A O 1
ATOM 2350 N N . LEU A 1 294 ? -4.344 -10.68 -17.172 1 95.75 294 LEU A N 1
ATOM 2351 C CA . LEU A 1 294 ? -4.176 -11.18 -15.812 1 95.75 294 LEU A CA 1
ATOM 2352 C C . LEU A 1 294 ? -5.117 -12.352 -15.539 1 95.75 294 LEU A C 1
ATOM 2354 O O . LEU A 1 294 ? -4.703 -13.367 -14.984 1 95.75 294 LEU A O 1
ATOM 2358 N N . SER A 1 295 ? -6.316 -12.211 -15.953 1 94.88 295 SER A N 1
ATOM 2359 C CA . SER A 1 295 ? -7.293 -13.289 -15.812 1 94.88 295 SER A CA 1
ATOM 2360 C C . SER A 1 295 ? -6.859 -14.531 -16.578 1 94.88 295 SER A C 1
ATOM 2362 O O . SER A 1 295 ? -6.953 -15.648 -16.062 1 94.88 295 SER A O 1
ATOM 2364 N N . ALA A 1 296 ? -6.391 -14.328 -17.75 1 94.25 296 ALA A N 1
ATOM 2365 C CA . ALA A 1 296 ? -5.941 -15.445 -18.562 1 94.25 296 ALA A CA 1
ATOM 2366 C C . ALA A 1 296 ? -4.742 -16.141 -17.938 1 94.25 296 ALA A C 1
ATOM 2368 O O . ALA A 1 296 ? -4.648 -17.375 -17.969 1 94.25 296 ALA A O 1
ATOM 2369 N N . THR A 1 297 ? -3.842 -15.406 -17.438 1 96.38 297 THR A N 1
ATOM 2370 C CA . THR A 1 297 ? -2.66 -15.953 -16.797 1 96.38 297 THR A CA 1
ATOM 2371 C C . THR A 1 297 ? -3.051 -16.812 -15.594 1 96.38 297 THR A C 1
ATOM 2373 O O . THR A 1 297 ? -2.486 -17.875 -15.375 1 96.38 297 THR A O 1
A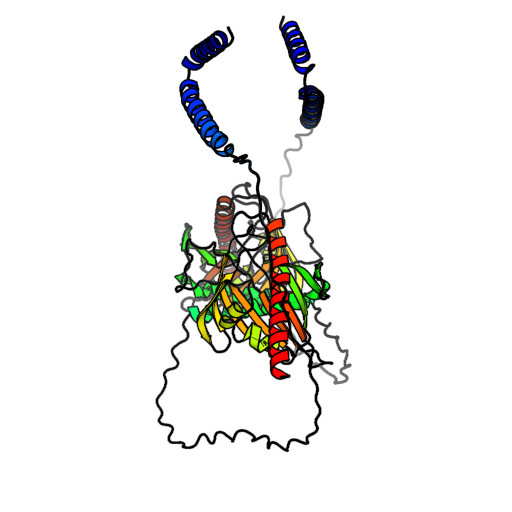TOM 2376 N N . MET A 1 298 ? -4.039 -16.375 -14.836 1 97.44 298 MET A N 1
ATOM 2377 C CA . MET A 1 298 ? -4.508 -17.125 -13.672 1 97.44 298 MET A CA 1
ATOM 2378 C C . MET A 1 298 ? -5.078 -18.484 -14.094 1 97.44 298 MET A C 1
ATOM 2380 O O . MET A 1 298 ? -4.816 -19.5 -13.445 1 97.44 298 MET A O 1
ATOM 2384 N N . THR A 1 299 ? -5.824 -18.469 -15.172 1 96.62 299 THR A N 1
ATOM 2385 C CA . THR A 1 299 ? -6.418 -19.703 -15.688 1 96.62 299 THR A CA 1
ATOM 2386 C C . THR A 1 299 ? -5.34 -20.672 -16.156 1 96.62 299 THR A C 1
ATOM 2388 O O . THR A 1 299 ? -5.387 -21.859 -15.852 1 96.62 299 THR A O 1
ATOM 2391 N N . GLU A 1 300 ? -4.414 -20.156 -16.859 1 96.5 300 GLU A N 1
ATOM 2392 C CA . GLU A 1 300 ? -3.322 -20.984 -17.359 1 96.5 300 GLU A CA 1
ATOM 2393 C C . GLU A 1 300 ? -2.484 -21.547 -16.219 1 96.5 300 GLU A C 1
ATOM 2395 O O . GLU A 1 300 ? -2.088 -22.719 -16.234 1 96.5 300 GLU A O 1
ATOM 2400 N N . PHE A 1 301 ? -2.207 -20.75 -15.266 1 97.94 301 PHE A N 1
ATOM 2401 C CA . PHE A 1 301 ? -1.473 -21.172 -14.078 1 97.94 301 PHE A CA 1
ATOM 2402 C C . PHE A 1 301 ? -2.15 -22.359 -13.422 1 97.94 301 PHE A C 1
ATOM 2404 O O . PHE A 1 301 ? -1.486 -23.328 -13.047 1 97.94 301 PHE A O 1
ATOM 2411 N N . MET A 1 302 ? -3.453 -22.297 -13.25 1 98.38 302 MET A N 1
ATOM 2412 C CA . MET A 1 302 ? -4.188 -23.375 -12.594 1 98.38 302 MET A CA 1
ATOM 2413 C C . MET A 1 302 ? -4.086 -24.672 -13.383 1 98.38 302 MET A C 1
ATOM 2415 O O . MET A 1 302 ? -4.035 -25.75 -12.805 1 98.38 302 MET A O 1
ATOM 2419 N N . PHE A 1 303 ? -4.074 -24.531 -14.68 1 97.69 303 PHE A N 1
ATOM 2420 C CA . PHE A 1 303 ? -3.896 -25.703 -15.539 1 97.69 303 PHE A CA 1
ATOM 2421 C C . PHE A 1 303 ? -2.572 -26.391 -15.242 1 97.69 303 PHE A C 1
ATOM 2423 O O . PHE A 1 303 ? -2.531 -27.609 -15.039 1 97.69 303 PHE A O 1
ATOM 2430 N N . HIS A 1 304 ? -1.535 -25.594 -15.164 1 98.12 304 HIS A N 1
ATOM 2431 C CA . HIS A 1 304 ? -0.209 -26.156 -14.906 1 98.12 304 HIS A CA 1
ATOM 2432 C C . HIS A 1 304 ? -0.108 -26.703 -13.492 1 98.12 304 HIS A C 1
ATOM 2434 O O . HIS A 1 304 ? 0.543 -27.734 -13.266 1 98.12 304 HIS A O 1
ATOM 2440 N N . LEU A 1 305 ? -0.706 -26.062 -12.523 1 98.38 305 LEU A N 1
ATOM 2441 C CA . LEU A 1 305 ? -0.658 -26.547 -11.148 1 98.38 305 LEU A CA 1
ATOM 2442 C C . LEU A 1 305 ? -1.369 -27.891 -11.008 1 98.38 305 LEU A C 1
ATOM 2444 O O . LEU A 1 305 ? -0.856 -28.797 -10.359 1 98.38 305 LEU A O 1
ATOM 2448 N N . ARG A 1 306 ? -2.506 -28.031 -11.602 1 98.12 306 ARG A N 1
ATOM 2449 C CA . ARG A 1 306 ? -3.244 -29.297 -11.523 1 98.12 306 ARG A CA 1
ATOM 2450 C C . ARG A 1 306 ? -2.475 -30.422 -12.203 1 98.12 306 ARG A C 1
ATOM 2452 O O . ARG A 1 306 ? -2.469 -31.547 -11.719 1 98.12 306 ARG A O 1
ATOM 2459 N N . LYS A 1 307 ? -1.902 -30.078 -13.32 1 98 307 LYS A N 1
ATOM 2460 C CA . LYS A 1 307 ? -1.065 -31.078 -13.977 1 98 307 LYS A CA 1
ATOM 2461 C C . LYS A 1 307 ? 0.066 -31.531 -13.055 1 98 307 LYS A C 1
ATOM 2463 O O . LYS A 1 307 ? 0.36 -32.719 -12.977 1 98 307 LYS A O 1
ATOM 2468 N N . ARG A 1 308 ? 0.696 -30.641 -12.391 1 97.62 308 ARG A N 1
ATOM 2469 C CA . ARG A 1 308 ? 1.778 -30.953 -11.461 1 97.62 308 ARG A CA 1
ATOM 2470 C C . ARG A 1 308 ? 1.282 -31.828 -10.32 1 97.62 308 ARG A C 1
ATOM 2472 O O . ARG A 1 308 ? 1.943 -32.812 -9.953 1 97.62 308 ARG A O 1
ATOM 2479 N N . ILE A 1 309 ? 0.15 -31.5 -9.758 1 97.38 309 ILE A N 1
ATOM 2480 C CA . ILE A 1 309 ? -0.439 -32.25 -8.664 1 97.38 309 ILE A CA 1
ATOM 2481 C C . ILE A 1 309 ? -0.727 -33.688 -9.133 1 97.38 309 ILE A C 1
ATOM 2483 O O . ILE A 1 309 ? -0.437 -34.656 -8.422 1 97.38 309 ILE A O 1
ATOM 2487 N N . MET A 1 310 ? -1.271 -33.812 -10.336 1 96.69 310 MET A N 1
ATOM 2488 C CA . MET A 1 310 ? -1.566 -35.125 -10.898 1 96.69 310 MET A CA 1
ATOM 2489 C C . MET A 1 310 ? -0.29 -35.938 -11.086 1 96.69 310 MET A C 1
ATOM 2491 O O . MET A 1 310 ? -0.262 -37.125 -10.789 1 96.69 310 MET A O 1
ATOM 2495 N N . ASP A 1 311 ? 0.729 -35.312 -11.531 1 96.19 311 ASP A N 1
ATOM 2496 C CA . ASP A 1 311 ? 2.01 -35.969 -11.75 1 96.19 311 ASP A CA 1
ATOM 2497 C C . ASP A 1 311 ? 2.574 -36.5 -10.438 1 96.19 311 ASP A C 1
ATOM 2499 O O . ASP A 1 311 ? 3.119 -37.625 -10.398 1 96.19 311 ASP A O 1
ATOM 2503 N N . ILE A 1 312 ? 2.465 -35.781 -9.406 1 95 312 ILE A N 1
ATOM 2504 C CA . ILE A 1 312 ? 3.012 -36.188 -8.109 1 95 312 ILE A CA 1
ATOM 2505 C C . ILE A 1 312 ? 2.186 -37.312 -7.52 1 95 312 ILE A C 1
ATOM 2507 O O . ILE A 1 312 ? 2.74 -38.281 -6.992 1 95 312 ILE A O 1
ATOM 2511 N N . THR A 1 313 ? 0.881 -37.188 -7.562 1 91 313 THR A N 1
ATOM 2512 C CA . THR A 1 313 ? -0.012 -38.188 -6.977 1 91 313 THR A CA 1
ATOM 2513 C C . THR A 1 313 ? 0.075 -39.5 -7.734 1 91 313 THR A C 1
ATOM 2515 O O . THR A 1 313 ? -0.025 -40.562 -7.137 1 91 313 THR A O 1
ATOM 2518 N N . SER A 1 314 ? 0.208 -39.469 -9.031 1 89.5 314 SER A N 1
ATOM 2519 C CA . SER A 1 314 ? 0.353 -40.688 -9.82 1 89.5 314 SER A CA 1
ATOM 2520 C C . SER A 1 314 ? 1.661 -41.406 -9.5 1 89.5 314 SER A C 1
ATOM 2522 O O . SER A 1 314 ? 1.719 -42.625 -9.508 1 89.5 314 SER A O 1
ATOM 2524 N N . ARG A 1 315 ? 2.633 -40.75 -9.258 1 86 315 ARG A N 1
ATOM 2525 C CA . ARG A 1 315 ? 3.922 -41.312 -8.922 1 86 315 ARG A CA 1
ATOM 2526 C C . ARG A 1 315 ? 3.885 -41.969 -7.539 1 86 315 ARG A C 1
ATOM 2528 O O . ARG A 1 315 ? 4.566 -42.969 -7.293 1 86 315 ARG A O 1
ATOM 2535 N N . SER A 1 316 ? 3.18 -41.344 -6.645 1 77.19 316 SER A N 1
ATOM 2536 C CA . SER A 1 316 ? 3.074 -41.906 -5.301 1 77.19 316 SER A CA 1
ATOM 2537 C C . SER A 1 316 ? 2.262 -43.188 -5.301 1 77.19 316 SER A C 1
ATOM 2539 O O . SER A 1 316 ? 2.455 -44.062 -4.441 1 77.19 316 SER A O 1
ATOM 2541 N N . ASN A 1 317 ? 1.349 -43.312 -6.23 1 72.62 317 ASN A N 1
ATOM 2542 C CA . ASN A 1 317 ? 0.521 -44.5 -6.336 1 72.62 317 ASN A CA 1
ATOM 2543 C C . ASN A 1 317 ? 1.207 -45.594 -7.152 1 72.62 317 ASN A C 1
ATOM 2545 O O . ASN A 1 317 ? 0.769 -46.75 -7.156 1 72.62 317 ASN A O 1
ATOM 2549 N N . SER A 1 318 ? 2.232 -45.312 -7.867 1 61.94 318 SER A N 1
ATOM 2550 C CA . SER A 1 318 ? 2.99 -46.344 -8.578 1 61.94 318 SER A CA 1
ATOM 2551 C C . SER A 1 318 ? 4.121 -46.875 -7.715 1 61.94 318 SER A C 1
ATOM 2553 O O . SER A 1 318 ? 4.688 -46.156 -6.891 1 61.94 318 SER A O 1
ATOM 2555 N N . MET B 1 1 ? -24.109 42.781 -53.156 1 26.03 1 MET B N 1
ATOM 2556 C CA . MET B 1 1 ? -23.188 42.031 -54.031 1 26.03 1 MET B CA 1
ATOM 2557 C C . MET B 1 1 ? -22.672 40.781 -53.281 1 26.03 1 MET B C 1
ATOM 2559 O O . MET B 1 1 ? -22.219 39.844 -53.938 1 26.03 1 MET B O 1
ATOM 2563 N N . CYS B 1 2 ? -22.547 41.062 -51.875 1 33.09 2 CYS B N 1
ATOM 2564 C CA . CYS B 1 2 ? -21.938 40.031 -51 1 33.09 2 CYS B CA 1
ATOM 2565 C C . CYS B 1 2 ? -22.828 38.812 -50.906 1 33.09 2 CYS B C 1
ATOM 2567 O O . CYS B 1 2 ? -22.344 37.688 -50.656 1 33.09 2 CYS B O 1
ATOM 2569 N N . LEU B 1 3 ? -24.219 38.969 -50.938 1 36.78 3 LEU B N 1
ATOM 2570 C CA . LEU B 1 3 ? -25.203 37.906 -50.781 1 36.78 3 LEU B CA 1
ATOM 2571 C C . LEU B 1 3 ? -25.172 36.938 -51.969 1 36.78 3 LEU B C 1
ATOM 2573 O O . LEU B 1 3 ? -25.484 35.75 -51.812 1 36.78 3 LEU B O 1
ATOM 2577 N N . GLU B 1 4 ? -24.938 37.562 -53.188 1 39.41 4 GLU B N 1
ATOM 2578 C CA . GLU B 1 4 ? -25.047 36.719 -54.375 1 39.41 4 GLU B CA 1
ATOM 2579 C C . GLU B 1 4 ? -23.922 35.719 -54.469 1 39.41 4 GLU B C 1
ATOM 2581 O O . GLU B 1 4 ? -24.078 34.656 -55.094 1 39.41 4 GLU B O 1
ATOM 2586 N N . THR B 1 5 ? -22.703 36.125 -53.938 1 40.34 5 THR B N 1
ATOM 2587 C CA . THR B 1 5 ? -21.578 35.188 -54.094 1 40.34 5 THR B CA 1
ATOM 2588 C C . THR B 1 5 ? -21.75 33.969 -53.188 1 40.34 5 THR B C 1
ATOM 2590 O O . THR B 1 5 ? -21.109 32.938 -53.406 1 40.34 5 THR B O 1
ATOM 2593 N N . SER B 1 6 ? -22.578 34.156 -52.031 1 44.09 6 SER B N 1
ATOM 2594 C CA . SER B 1 6 ? -22.734 33.031 -51.094 1 44.09 6 SER B CA 1
ATOM 2595 C C . SER B 1 6 ? -23.609 31.938 -51.688 1 44.09 6 SER B C 1
ATOM 2597 O O . SER B 1 6 ? -23.406 30.766 -51.406 1 44.09 6 SER B O 1
ATOM 2599 N N . LEU B 1 7 ? -24.594 32.406 -52.594 1 40.06 7 LEU B N 1
ATOM 2600 C CA . LEU B 1 7 ? -25.516 31.438 -53.156 1 40.06 7 LEU B CA 1
ATOM 2601 C C . LEU B 1 7 ? -24.828 30.547 -54.188 1 40.06 7 LEU B C 1
ATOM 2603 O O . LEU B 1 7 ? -25.141 29.359 -54.312 1 40.06 7 LEU B O 1
ATOM 2607 N N . LEU B 1 8 ? -23.844 31.219 -54.969 1 38.56 8 LEU B N 1
ATOM 2608 C CA . LEU B 1 8 ? -23.266 30.422 -56.062 1 38.56 8 LEU B CA 1
ATOM 2609 C C . LEU B 1 8 ? -22.359 29.328 -55.5 1 38.56 8 LEU B C 1
ATOM 2611 O O . LEU B 1 8 ? -22.266 28.25 -56.094 1 38.56 8 LEU B O 1
ATOM 2615 N N . PHE B 1 9 ? -21.703 29.641 -54.312 1 41.31 9 PHE B N 1
ATOM 2616 C CA . PHE B 1 9 ? -20.797 28.641 -53.781 1 41.31 9 PHE B CA 1
ATOM 2617 C C . PHE B 1 9 ? -21.578 27.406 -53.312 1 41.31 9 PHE B C 1
ATOM 2619 O O . PHE B 1 9 ? -21.141 26.281 -53.5 1 41.31 9 PHE B O 1
ATOM 2626 N N . SER B 1 10 ? -22.859 27.609 -52.812 1 42.97 10 SER B N 1
ATOM 2627 C CA . SER B 1 10 ? -23.656 26.484 -52.312 1 42.97 10 SER B CA 1
ATOM 2628 C C . SER B 1 10 ? -24.062 25.562 -53.469 1 42.97 10 SER B C 1
ATOM 2630 O O . SER B 1 10 ? -24.062 24.344 -53.312 1 42.97 10 SER B O 1
ATOM 2632 N N . VAL B 1 11 ? -24.375 26.172 -54.625 1 43.88 11 VAL B N 1
ATOM 2633 C CA . VAL B 1 11 ? -24.828 25.328 -55.75 1 43.88 11 VAL B CA 1
ATOM 2634 C C . VAL B 1 11 ? -23.672 24.5 -56.281 1 43.88 11 VAL B C 1
ATOM 2636 O O . VAL B 1 11 ? -23.859 23.375 -56.719 1 43.88 11 VAL B O 1
ATOM 2639 N N . PHE B 1 12 ? -22.406 25.141 -56.375 1 41.62 12 PHE B N 1
ATOM 2640 C CA . PHE B 1 12 ? -21.312 24.391 -56.969 1 41.62 12 PHE B CA 1
ATOM 2641 C C . PHE B 1 12 ? -20.953 23.188 -56.125 1 41.62 12 PHE B C 1
ATOM 2643 O O . PHE B 1 12 ? -20.703 22.094 -56.656 1 41.62 12 PHE B O 1
ATOM 2650 N N . ILE B 1 13 ? -20.938 23.344 -54.688 1 43.84 13 ILE B N 1
ATOM 2651 C CA . ILE B 1 13 ? -20.594 22.172 -53.875 1 43.84 13 ILE B CA 1
ATOM 2652 C C . ILE B 1 13 ? -21.672 21.109 -54 1 43.84 13 ILE B C 1
ATOM 2654 O O . ILE B 1 13 ? -21.391 19.906 -53.906 1 43.84 13 ILE B O 1
ATOM 2658 N N . GLN B 1 14 ? -22.906 21.531 -54.344 1 40.09 14 GLN B N 1
ATOM 2659 C CA . GLN B 1 14 ? -23.984 20.547 -54.5 1 40.09 14 GLN B CA 1
ATOM 2660 C C . GLN B 1 14 ? -23.766 19.656 -55.719 1 40.09 14 GLN B C 1
ATOM 2662 O O . GLN B 1 14 ? -24.047 18.453 -55.656 1 40.09 14 GLN B O 1
ATOM 2667 N N . GLN B 1 15 ? -23.359 20.266 -56.844 1 38.84 15 GLN B N 1
ATOM 2668 C CA . GLN B 1 15 ? -23.234 19.375 -58 1 38.84 15 GLN B CA 1
ATOM 2669 C C . GLN B 1 15 ? -22.109 18.359 -57.781 1 38.84 15 GLN B C 1
ATOM 2671 O O . GLN B 1 15 ? -22.109 17.297 -58.406 1 38.84 15 GLN B O 1
ATOM 2676 N N . LEU B 1 16 ? -20.984 18.812 -57.156 1 38.5 16 LEU B N 1
ATOM 2677 C CA . LEU B 1 16 ? -19.891 17.859 -56.969 1 38.5 16 LEU B CA 1
ATOM 2678 C C . LEU B 1 16 ? -20.297 16.75 -56 1 38.5 16 LEU B C 1
ATOM 2680 O O . LEU B 1 16 ? -19.797 15.625 -56.094 1 38.5 16 LEU B O 1
ATOM 2684 N N . LEU B 1 17 ? -21.125 17.031 -54.969 1 37.22 17 LEU B N 1
ATOM 2685 C CA . LEU B 1 17 ? -21.453 16.047 -53.938 1 37.22 17 LEU B CA 1
ATOM 2686 C C . LEU B 1 17 ? -22.469 15.031 -54.469 1 37.22 17 LEU B C 1
ATOM 2688 O O . LEU B 1 17 ? -22.859 14.117 -53.75 1 37.22 17 LEU B O 1
ATOM 2692 N N . THR B 1 18 ? -23.219 15.289 -55.531 1 36.88 18 THR B N 1
ATOM 2693 C CA . THR B 1 18 ? -24.266 14.344 -55.906 1 36.88 18 THR B CA 1
ATOM 2694 C C . THR B 1 18 ? -23.656 13.016 -56.312 1 36.88 18 THR B C 1
ATOM 2696 O O . THR B 1 18 ? -24.375 12.016 -56.469 1 36.88 18 THR B O 1
ATOM 2699 N N . LYS B 1 19 ? -22.5 12.938 -57.062 1 37.53 19 LYS B N 1
ATOM 2700 C CA . LYS B 1 19 ? -22.344 11.602 -57.656 1 37.53 19 LYS B CA 1
ATOM 2701 C C . LYS B 1 19 ? -22.016 10.57 -56.562 1 37.53 19 LYS B C 1
ATOM 2703 O O . LYS B 1 19 ? -22.656 9.516 -56.5 1 37.53 19 LYS B O 1
ATOM 2708 N N . GLY B 1 20 ? -20.719 10.039 -56.562 1 33.19 20 GLY B N 1
ATOM 2709 C CA . GLY B 1 20 ? -20.391 8.75 -55.96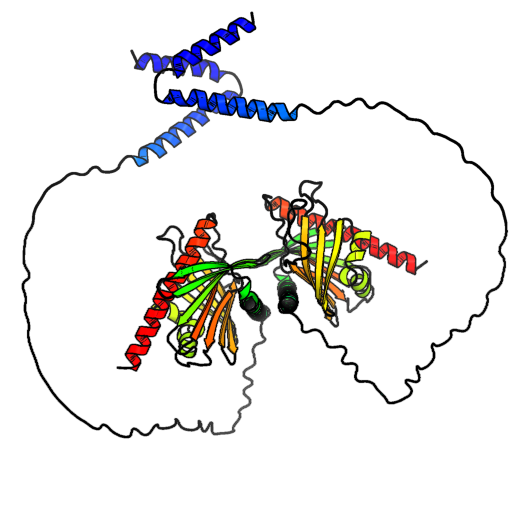9 1 33.19 20 GLY B CA 1
ATOM 2710 C C . GLY B 1 20 ? -20.688 8.695 -54.469 1 33.19 20 GLY B C 1
ATOM 2711 O O . GLY B 1 20 ? -21.203 9.648 -53.906 1 33.19 20 GLY B O 1
ATOM 2712 N N . ALA B 1 21 ? -20.031 7.598 -53.75 1 37.94 21 ALA B N 1
ATOM 2713 C CA . ALA B 1 21 ? -20.234 7.117 -52.375 1 37.94 21 ALA B CA 1
ATOM 2714 C C . ALA B 1 21 ? -20.188 8.273 -51.375 1 37.94 21 ALA B C 1
ATOM 2716 O O . ALA B 1 21 ? -20.375 8.07 -50.188 1 37.94 21 ALA B O 1
ATOM 2717 N N . PHE B 1 22 ? -19.641 9.367 -51.875 1 38.03 22 PHE B N 1
ATOM 2718 C CA . PHE B 1 22 ? -19.438 10.516 -51 1 38.03 22 PHE B CA 1
ATOM 2719 C C . PHE B 1 22 ? -20.781 11.188 -50.688 1 38.03 22 PHE B C 1
ATOM 2721 O O . PHE B 1 22 ? -20.812 12.266 -50.094 1 38.03 22 PHE B O 1
ATOM 2728 N N . GLY B 1 23 ? -21.844 10.555 -51.375 1 37.53 23 GLY B N 1
ATOM 2729 C CA . GLY B 1 23 ? -23.156 11.172 -51.25 1 37.53 23 GLY B CA 1
ATOM 2730 C C . GLY B 1 23 ? -23.594 11.336 -49.812 1 37.53 23 GLY B C 1
ATOM 2731 O O . GLY B 1 23 ? -24.422 12.203 -49.5 1 37.53 23 GLY B O 1
ATOM 2732 N N . TYR B 1 24 ? -23.297 10.18 -49.125 1 38.81 24 TYR B N 1
ATOM 2733 C CA . TYR B 1 24 ? -23.891 10.148 -47.812 1 38.81 24 TYR B CA 1
ATOM 2734 C C . TYR B 1 24 ? -23.188 11.102 -46.844 1 38.81 24 TYR B C 1
ATOM 2736 O O . TYR B 1 24 ? -23.547 11.219 -45.688 1 38.81 24 TYR B O 1
ATOM 2744 N N . LEU B 1 25 ? -22 11.594 -47.375 1 40.03 25 LEU B N 1
ATOM 2745 C CA . LEU B 1 25 ? -21.234 12.406 -46.438 1 40.03 25 LEU B CA 1
ATOM 2746 C C . LEU B 1 25 ? -21.922 13.75 -46.219 1 40.03 25 LEU B C 1
ATOM 2748 O O . LEU B 1 25 ? -21.734 14.375 -45.156 1 40.03 25 LEU B O 1
ATOM 2752 N N . LEU B 1 26 ? -22.797 14.07 -47.219 1 44.12 26 LEU B N 1
ATOM 2753 C CA . LEU B 1 26 ? -23.359 15.422 -47.094 1 44.12 26 LEU B CA 1
ATOM 2754 C C . LEU B 1 26 ? -24.359 15.516 -45.969 1 44.12 26 LEU B C 1
ATOM 2756 O O . LEU B 1 26 ? -24.328 16.469 -45.188 1 44.12 26 LEU B O 1
ATOM 2760 N N . PRO B 1 27 ? -25.328 14.508 -45.938 1 45.09 27 PRO B N 1
ATOM 2761 C CA . PRO B 1 27 ? -26.281 14.688 -44.812 1 45.09 27 PRO B CA 1
ATOM 2762 C C . PRO B 1 27 ? -25.609 14.602 -43.438 1 45.09 27 PRO B C 1
ATOM 2764 O O . PRO B 1 27 ? -26.016 15.297 -42.5 1 45.09 27 PRO B O 1
ATOM 2767 N N . ILE B 1 28 ? -24.469 13.82 -43.438 1 45.53 28 ILE B N 1
ATOM 2768 C CA . ILE B 1 28 ? -23.875 13.641 -42.125 1 45.53 28 ILE B CA 1
ATOM 2769 C C . ILE B 1 28 ? -23.141 14.914 -41.719 1 45.53 28 ILE B C 1
ATOM 2771 O O . ILE B 1 28 ? -23.234 15.359 -40.594 1 45.53 28 ILE B O 1
ATOM 2775 N N . VAL B 1 29 ? -22.484 15.602 -42.688 1 45.44 29 VAL B N 1
ATOM 2776 C CA . VAL B 1 29 ? -21.797 16.844 -42.312 1 45.44 29 VAL B CA 1
ATOM 2777 C C . VAL B 1 29 ? -22.828 17.938 -42.031 1 45.44 29 VAL B C 1
ATOM 2779 O O . VAL B 1 29 ? -22.656 18.703 -41.062 1 45.44 29 VAL B O 1
ATOM 2782 N N . SER B 1 30 ? -24.031 17.922 -42.719 1 45.47 30 SER B N 1
ATOM 2783 C CA . SER B 1 30 ? -25.062 18.906 -42.406 1 45.47 30 SER B CA 1
ATOM 2784 C C . SER B 1 30 ? -25.672 18.641 -41.031 1 45.47 30 SER B C 1
ATOM 2786 O O . SER B 1 30 ? -25.984 19.578 -40.281 1 45.47 30 SER B O 1
ATOM 2788 N N . PHE B 1 31 ? -25.812 17.312 -40.594 1 47.38 31 PHE B N 1
ATOM 2789 C CA . PHE B 1 31 ? -26.281 16.984 -39.25 1 47.38 31 PHE B CA 1
ATOM 2790 C C . PHE B 1 31 ? -25.266 17.375 -38.188 1 47.38 31 PHE B C 1
ATOM 2792 O O . PHE B 1 31 ? -25.625 17.922 -37.125 1 47.38 31 PHE B O 1
ATOM 2799 N N . VAL B 1 32 ? -23.953 17.25 -38.5 1 47.59 32 VAL B N 1
ATOM 2800 C CA . VAL B 1 32 ? -22.922 17.609 -37.531 1 47.59 32 VAL B CA 1
ATOM 2801 C C . VAL B 1 32 ? -22.766 19.125 -37.469 1 47.59 32 VAL B C 1
ATOM 2803 O O . VAL B 1 32 ? -22.656 19.688 -36.375 1 47.59 32 VAL B O 1
ATOM 2806 N N . LEU B 1 33 ? -22.906 19.781 -38.531 1 47.5 33 LEU B N 1
ATOM 2807 C CA . LEU B 1 33 ? -22.828 21.234 -38.469 1 47.5 33 LEU B CA 1
ATOM 2808 C C . LEU B 1 33 ? -24.094 21.828 -37.844 1 47.5 33 LEU B C 1
ATOM 2810 O O . LEU B 1 33 ? -24.016 22.75 -37.031 1 47.5 33 LEU B O 1
ATOM 2814 N N . ALA B 1 34 ? -25.359 21.328 -38.094 1 48.72 34 ALA B N 1
ATOM 2815 C CA . ALA B 1 34 ? -26.562 21.766 -37.406 1 48.72 34 ALA B CA 1
ATOM 2816 C C . ALA B 1 34 ? -26.516 21.422 -35.938 1 48.72 34 ALA B C 1
ATOM 2818 O O . ALA B 1 34 ? -26.953 22.203 -35.094 1 48.72 34 ALA B O 1
ATOM 2819 N N . TRP B 1 35 ? -26 20.219 -35.531 1 44.34 35 TRP B N 1
ATOM 2820 C CA . TRP B 1 35 ? -25.812 19.844 -34.125 1 44.34 35 TRP B CA 1
ATOM 2821 C C . TRP B 1 35 ? -24.719 20.703 -33.469 1 44.34 35 TRP B C 1
ATOM 2823 O O . TRP B 1 35 ? -24.891 21.188 -32.344 1 44.34 35 TRP B O 1
ATOM 2833 N N . LEU B 1 36 ? -23.688 21.125 -34.25 1 43.78 36 LEU B N 1
ATOM 2834 C CA . LEU B 1 36 ? -22.703 22.078 -33.719 1 43.78 36 LEU B CA 1
ATOM 2835 C C . LEU B 1 36 ? -23.297 23.469 -33.625 1 43.78 36 LEU B C 1
ATOM 2837 O O . LEU B 1 36 ? -23.031 24.203 -32.656 1 43.78 36 LEU B O 1
ATOM 2841 N N . GLU B 1 37 ? -24.062 23.844 -34.562 1 42.72 37 GLU B N 1
ATOM 2842 C CA . GLU B 1 37 ? -24.688 25.156 -34.469 1 42.72 37 GLU B CA 1
ATOM 2843 C C . GLU B 1 37 ? -25.656 25.219 -33.312 1 42.72 37 GLU B C 1
ATOM 2845 O O . GLU B 1 37 ? -25.734 26.234 -32.594 1 42.72 37 GLU B O 1
ATOM 2850 N N . THR B 1 38 ? -26.562 24.172 -33.062 1 42.97 38 THR B N 1
ATOM 2851 C CA . THR B 1 38 ? -27.453 24.219 -31.922 1 42.97 38 THR B CA 1
ATOM 2852 C C . THR B 1 38 ? -26.672 24.219 -30.609 1 42.97 38 THR B C 1
ATOM 2854 O O . THR B 1 38 ? -27.078 24.844 -29.641 1 42.97 38 THR B O 1
ATOM 2857 N N . TRP B 1 39 ? -25.562 23.406 -30.516 1 37.34 39 TRP B N 1
ATOM 2858 C CA . TRP B 1 39 ? -24.812 23.422 -29.281 1 37.34 39 TRP B CA 1
ATOM 2859 C C . TRP B 1 39 ? -24.047 24.719 -29.109 1 37.34 39 TRP B C 1
ATOM 2861 O O . TRP B 1 39 ? -23.938 25.25 -28 1 37.34 39 TRP B O 1
ATOM 2871 N N . PHE B 1 40 ? -23.594 25.344 -30.188 1 38.34 40 PHE B N 1
ATOM 2872 C CA . PHE B 1 40 ? -22.969 26.641 -29.953 1 38.34 40 PHE B CA 1
ATOM 2873 C C . PHE B 1 40 ? -24 27.688 -29.594 1 38.34 40 PHE B C 1
ATOM 2875 O O . PHE B 1 40 ? -23.703 28.641 -28.859 1 38.34 40 PHE B O 1
ATOM 2882 N N . LEU B 1 41 ? -25.188 27.641 -30.281 1 35.34 41 LEU B N 1
ATOM 2883 C CA . LEU B 1 41 ? -26.109 28.719 -29.969 1 35.34 41 LEU B CA 1
ATOM 2884 C C . LEU B 1 41 ? -26.578 28.625 -28.516 1 35.34 41 LEU B C 1
ATOM 2886 O O . LEU B 1 41 ? -27.016 29.625 -27.938 1 35.34 41 LEU B O 1
ATOM 2890 N N . ASP B 1 42 ? -26.75 27.391 -27.984 1 33.56 42 ASP B N 1
ATOM 2891 C CA . ASP B 1 42 ? -27.328 27.453 -26.656 1 33.56 42 ASP B CA 1
ATOM 2892 C C . ASP B 1 42 ? -26.422 28.25 -25.703 1 33.56 42 ASP B C 1
ATOM 2894 O O . ASP B 1 42 ? -26.797 28.547 -24.578 1 33.56 42 ASP B O 1
ATOM 2898 N N . PHE B 1 43 ? -25.141 28.453 -26.109 1 30.66 43 PHE B N 1
ATOM 2899 C CA . PHE B 1 43 ? -24.391 29.125 -25.062 1 30.66 43 PHE B CA 1
ATOM 2900 C C . PHE B 1 43 ? -24.734 30.609 -25.031 1 30.66 43 PHE B C 1
ATOM 2902 O O . PHE B 1 43 ? -24.203 31.359 -24.203 1 30.66 43 PHE B O 1
ATOM 2909 N N . LYS B 1 44 ? -25.328 31.031 -26.125 1 30.28 44 LYS B N 1
ATOM 2910 C CA . LYS B 1 44 ? -25.328 32.5 -26.094 1 30.28 44 LYS B CA 1
ATOM 2911 C C . LYS B 1 44 ? -26.219 33 -24.953 1 30.28 44 LYS B C 1
ATOM 2913 O O . LYS B 1 44 ? -26.125 34.156 -24.562 1 30.28 44 LYS B O 1
ATOM 2918 N N . VAL B 1 45 ? -27.328 32.344 -24.75 1 25 45 VAL B N 1
ATOM 2919 C CA . VAL B 1 45 ? -28.312 33.219 -24.094 1 25 45 VAL B CA 1
ATOM 2920 C C . VAL B 1 45 ? -27.797 33.625 -22.719 1 25 45 VAL B C 1
ATOM 2922 O O . VAL B 1 45 ? -27.812 32.812 -21.781 1 25 45 VAL B O 1
ATOM 2925 N N . LEU B 1 46 ? -26.562 34.062 -22.672 1 23.88 46 LEU B N 1
ATOM 2926 C CA . LEU B 1 46 ? -26.234 34.719 -21.406 1 23.88 46 LEU B CA 1
ATOM 2927 C C . LEU B 1 46 ? -27.156 35.906 -21.156 1 23.88 46 LEU B C 1
ATOM 2929 O O . LEU B 1 46 ? -27.266 36.812 -22 1 23.88 46 LEU B O 1
ATOM 2933 N N . PRO B 1 47 ? -28.281 35.719 -20.484 1 22.14 47 PRO B N 1
ATOM 2934 C CA . PRO B 1 47 ? -29.125 36.875 -20.219 1 22.14 47 PRO B CA 1
ATOM 2935 C C . PRO B 1 47 ? -28.344 38.062 -19.656 1 22.14 47 PRO B C 1
ATOM 2937 O O . PRO B 1 47 ? -27.391 37.875 -18.875 1 22.14 47 PRO B O 1
ATOM 2940 N N . GLN B 1 48 ? -28.156 39.125 -20.391 1 24.14 48 GLN B N 1
ATOM 2941 C CA . GLN B 1 48 ? -27.797 40.469 -20 1 24.14 48 GLN B CA 1
ATOM 2942 C C . GLN B 1 48 ? -28.641 40.969 -18.844 1 24.14 48 GLN B C 1
ATOM 2944 O O . GLN B 1 48 ? -29.516 41.812 -19.016 1 24.14 48 GLN B O 1
ATOM 2949 N N . GLU B 1 49 ? -29.391 40.25 -18.078 1 19.11 49 GLU B N 1
ATOM 2950 C CA . GLU B 1 49 ? -30.312 41 -17.219 1 19.11 49 GLU B CA 1
ATOM 2951 C C . GLU B 1 49 ? -29.578 42.125 -16.5 1 19.11 49 GLU B C 1
ATOM 2953 O O . GLU B 1 49 ? -28.422 42 -16.109 1 19.11 49 GLU B O 1
ATOM 2958 N N . ILE B 1 50 ? -30.312 43.406 -16.375 1 20.09 50 ILE B N 1
ATOM 2959 C CA . ILE B 1 50 ? -30.391 44.812 -16.078 1 20.09 50 ILE B CA 1
ATOM 2960 C C . ILE B 1 50 ? -30.016 45.062 -14.625 1 20.09 50 ILE B C 1
ATOM 2962 O O . ILE B 1 50 ? -29.547 46.156 -14.273 1 20.09 50 ILE B O 1
ATOM 2966 N N . GLU B 1 51 ? -30.406 44.219 -13.617 1 19.16 51 GLU B N 1
ATOM 2967 C CA . GLU B 1 51 ? -30.969 44.969 -12.484 1 19.16 51 GLU B CA 1
ATOM 2968 C C . GLU B 1 51 ? -29.969 45.969 -11.938 1 19.16 51 GLU B C 1
ATOM 2970 O O . GLU B 1 51 ? -28.797 45.656 -11.711 1 19.16 51 GLU B O 1
ATOM 2975 N N . GLU B 1 52 ? -30.297 47.375 -11.836 1 19.08 52 GLU B N 1
ATOM 2976 C CA . GLU B 1 52 ? -30.109 48.75 -11.438 1 19.08 52 GLU B CA 1
ATOM 2977 C C . GLU B 1 52 ? -29.672 48.875 -9.977 1 19.08 52 GLU B C 1
ATOM 2979 O O . GLU B 1 52 ? -28.797 49.656 -9.641 1 19.08 52 GLU B O 1
ATOM 2984 N N . GLU B 1 53 ? -30.688 48.562 -8.961 1 18.83 53 GLU B N 1
ATOM 2985 C CA . GLU B 1 53 ? -31.078 49.594 -8.016 1 18.83 53 GLU B CA 1
ATOM 2986 C C . GLU B 1 53 ? -29.906 49.969 -7.109 1 18.83 53 GLU B C 1
ATOM 2988 O O . GLU B 1 53 ? -29.188 50.938 -7.402 1 18.83 53 GLU B O 1
ATOM 2993 N N . GLN B 1 54 ? -30.234 49.906 -5.598 1 18.33 54 GLN B N 1
ATOM 2994 C CA . GLN B 1 54 ? -30.188 50.875 -4.496 1 18.33 54 GLN B CA 1
ATOM 2995 C C . GLN B 1 54 ? -28.797 50.938 -3.877 1 18.33 54 GLN B C 1
ATOM 2997 O O . GLN B 1 54 ? -28.266 49.906 -3.434 1 18.33 54 GLN B O 1
ATOM 3002 N N . TRP B 1 55 ? -27.984 51.875 -4.188 1 17.88 55 TRP B N 1
ATOM 3003 C CA . TRP B 1 55 ? -26.75 52.469 -3.717 1 17.88 55 TRP B CA 1
ATOM 3004 C C . TRP B 1 55 ? -26.797 52.719 -2.213 1 17.88 55 TRP B C 1
ATOM 3006 O O . TRP B 1 55 ? -25.766 52.969 -1.583 1 17.88 55 TRP B O 1
ATOM 3016 N N . TYR B 1 56 ? -28.062 52.938 -1.563 1 16.27 56 TYR B N 1
ATOM 3017 C CA . TYR B 1 56 ? -28.172 54.062 -0.628 1 16.27 56 TYR B CA 1
ATOM 3018 C C . TYR B 1 56 ? -27.156 53.906 0.506 1 16.27 56 TYR B C 1
ATOM 3020 O O . TYR B 1 56 ? -26.438 54.844 0.825 1 16.27 56 TYR B O 1
ATOM 3028 N N . VAL B 1 57 ? -27.703 53.438 1.774 1 17.56 57 VAL B N 1
ATOM 3029 C CA . VAL B 1 57 ? -27.766 54.125 3.049 1 17.56 57 VAL B CA 1
ATOM 3030 C C . VAL B 1 57 ? -26.406 54.125 3.721 1 17.56 57 VAL B C 1
ATOM 3032 O O . VAL B 1 57 ? -25.812 53.094 3.936 1 17.56 57 VAL B O 1
ATOM 3035 N N . ALA B 1 58 ? -25.688 55.375 3.898 1 18.05 58 ALA B N 1
ATOM 3036 C CA . ALA B 1 58 ? -24.594 56.25 4.312 1 18.05 58 ALA B CA 1
ATOM 3037 C C . ALA B 1 58 ? -24.188 55.969 5.754 1 18.05 58 ALA B C 1
ATOM 3039 O O . ALA B 1 58 ? -23.016 55.688 6.031 1 18.05 58 ALA B O 1
ATOM 3040 N N . THR B 1 59 ? -24.531 57.031 6.727 1 16.14 59 THR B N 1
ATOM 3041 C CA . THR B 1 59 ? -23.891 58 7.59 1 16.14 59 THR B CA 1
ATOM 3042 C C . THR B 1 59 ? -23.672 57.438 8.984 1 16.14 59 THR B C 1
ATOM 3044 O O . THR B 1 59 ? -22.578 57.594 9.555 1 16.14 59 THR B O 1
ATOM 3047 N N . GLN B 1 60 ? -24.719 57.438 9.93 1 16.5 60 GLN B N 1
ATOM 3048 C CA . GLN B 1 60 ? -24.781 58.312 11.102 1 16.5 60 GLN B CA 1
ATOM 3049 C C . GLN B 1 60 ? -24.078 57.656 12.289 1 16.5 60 GLN B C 1
ATOM 3051 O O . GLN B 1 60 ? -23.531 58.375 13.148 1 16.5 60 GLN B O 1
ATOM 3056 N N . ALA B 1 61 ? -24.5 56.5 12.789 1 18.53 61 ALA B N 1
ATOM 3057 C CA . ALA B 1 61 ? -24.766 56.562 14.219 1 18.53 61 ALA B CA 1
ATOM 3058 C C . ALA B 1 61 ? -23.453 56.688 15.008 1 18.53 61 ALA B C 1
ATOM 3060 O O . ALA B 1 61 ? -22.578 55.812 14.891 1 18.53 61 ALA B O 1
ATOM 3061 N N . ALA B 1 62 ? -23.203 57.875 15.742 1 18.11 62 ALA B N 1
ATOM 3062 C CA . ALA B 1 62 ? -22.391 58.781 16.547 1 18.11 62 ALA B CA 1
ATOM 3063 C C . ALA B 1 62 ? -21.875 58.062 17.812 1 18.11 62 ALA B C 1
ATOM 3065 O O . ALA B 1 62 ? -20.672 58.094 18.078 1 18.11 62 ALA B O 1
ATOM 3066 N N . MET B 1 63 ? -22.562 58.469 19.047 1 16.77 63 MET B N 1
ATOM 3067 C CA . MET B 1 63 ? -22.109 59.281 20.172 1 16.77 63 MET B CA 1
ATOM 3068 C C . MET B 1 63 ? -21.453 58.406 21.25 1 16.77 63 MET B C 1
ATOM 3070 O O . MET B 1 63 ? -20.297 58.625 21.609 1 16.77 63 MET B O 1
ATOM 3074 N N . SER B 1 64 ? -22.109 58.312 22.531 1 16.89 64 SER B N 1
ATOM 3075 C CA . SER B 1 64 ? -21.766 58.906 23.828 1 16.89 64 SER B CA 1
ATOM 3076 C C . SER B 1 64 ? -21.094 57.875 24.734 1 16.89 64 SER B C 1
ATOM 3078 O O . SER B 1 64 ? -20.219 58.219 25.531 1 16.89 64 SER B O 1
ATOM 3080 N N . ARG B 1 65 ? -21.688 56.656 25.062 1 18.66 65 ARG B N 1
ATOM 3081 C CA . ARG B 1 65 ? -21.938 56.469 26.5 1 18.66 65 ARG B CA 1
ATOM 3082 C C . ARG B 1 65 ? -20.641 56.188 27.25 1 18.66 65 ARG B C 1
ATOM 3084 O O . ARG B 1 65 ? -19.734 55.531 26.719 1 18.66 65 ARG B O 1
ATOM 3091 N N . GLY B 1 66 ? -20.531 56.656 28.5 1 18.23 66 GLY B N 1
ATOM 3092 C CA . GLY B 1 66 ? -19.75 57.156 29.609 1 18.23 66 GLY B CA 1
ATOM 3093 C C . GLY B 1 66 ? -18.891 56.094 30.266 1 18.23 66 GLY B C 1
ATOM 3094 O O . GLY B 1 66 ? -18.953 54.938 29.906 1 18.23 66 GLY B O 1
ATOM 3095 N N . ARG B 1 67 ? -18.828 56.156 31.641 1 18.56 67 ARG B N 1
ATOM 3096 C CA . ARG B 1 67 ? -17.891 56.469 32.719 1 18.56 67 ARG B CA 1
ATOM 3097 C C . ARG B 1 67 ? -17.391 55.188 33.375 1 18.56 67 ARG B C 1
ATOM 3099 O O . ARG B 1 67 ? -16.188 55 33.562 1 18.56 67 ARG B O 1
ATOM 3106 N N . LEU B 1 68 ? -18.312 54.375 34.125 1 19.16 68 LEU B N 1
ATOM 3107 C CA . LEU B 1 68 ? -18.016 54.312 35.531 1 19.16 68 LEU B CA 1
ATOM 3108 C C . LEU B 1 68 ? -16.984 53.219 35.844 1 19.16 68 LEU B C 1
ATOM 3110 O O . LEU B 1 68 ? -16.906 52.219 35.125 1 19.16 68 LEU B O 1
ATOM 3114 N N . PHE B 1 69 ? -16.047 53.438 36.781 1 19.75 69 PHE B N 1
ATOM 3115 C CA . PHE B 1 69 ? -14.789 53.062 37.375 1 19.75 69 PHE B CA 1
ATOM 3116 C C . PHE B 1 69 ? -14.922 51.75 38.156 1 19.75 69 PHE B C 1
ATOM 3118 O O . PHE B 1 69 ? -15.266 51.75 39.344 1 19.75 69 PHE B O 1
ATOM 3125 N N . TYR B 1 70 ? -15.562 50.656 37.531 1 16.94 70 TYR B N 1
ATOM 3126 C CA . TYR B 1 70 ? -15.867 49.594 38.469 1 16.94 70 TYR B CA 1
ATOM 3127 C C . TYR B 1 70 ? -14.609 49.125 39.188 1 16.94 70 TYR B C 1
ATOM 3129 O O . TYR B 1 70 ? -13.641 48.688 38.562 1 16.94 70 TYR B O 1
ATOM 3137 N N . SER B 1 71 ? -14.547 49.438 40.438 1 18.94 71 SER B N 1
ATOM 3138 C CA . SER B 1 71 ? -13.57 49.344 41.5 1 18.94 71 SER B CA 1
ATOM 3139 C C . SER B 1 71 ? -13.086 47.906 41.688 1 18.94 71 SER B C 1
ATOM 3141 O O . SER B 1 71 ? -11.93 47.594 41.375 1 18.94 71 SER B O 1
ATOM 3143 N N . GLY B 1 72 ? -13.617 47.125 42.719 1 18.17 72 GLY B N 1
ATOM 3144 C CA . GLY B 1 72 ? -12.93 46.688 43.938 1 18.17 72 GLY B CA 1
ATOM 3145 C C . GLY B 1 72 ? -12.336 45.312 43.844 1 18.17 72 GLY B C 1
ATOM 3146 O O . GLY B 1 72 ? -11.156 45.156 43.5 1 18.17 72 GLY B O 1
ATOM 3147 N N . ALA B 1 73 ? -13.047 44.219 44.406 1 21.36 73 ALA B N 1
ATOM 3148 C CA . ALA B 1 73 ? -12.633 43.406 45.562 1 21.36 73 ALA B CA 1
ATOM 3149 C C . ALA B 1 73 ? -12.055 42.062 45.094 1 21.36 73 ALA B C 1
ATOM 3151 O O . ALA B 1 73 ? -12.594 41.438 44.188 1 21.36 73 ALA B O 1
ATOM 3152 N N . LEU B 1 74 ? -10.766 41.781 45.344 1 20.92 74 LEU B N 1
ATOM 3153 C CA . LEU B 1 74 ? -9.727 40.781 45.188 1 20.92 74 LEU B CA 1
ATOM 3154 C C . LEU B 1 74 ? -10.195 39.406 45.688 1 20.92 74 LEU B C 1
ATOM 3156 O O . LEU B 1 74 ? -9.383 38.5 45.844 1 20.92 74 LEU B O 1
ATOM 3160 N N . SER B 1 75 ? -11.609 39.156 45.719 1 19.12 75 SER B N 1
ATOM 3161 C CA . SER B 1 75 ? -11.844 38.094 46.719 1 19.12 75 SER B CA 1
ATOM 3162 C C . SER B 1 75 ? -11.023 36.844 46.406 1 19.12 75 SER B C 1
ATOM 3164 O O . SER B 1 75 ? -10.688 36.594 45.25 1 19.12 75 SER B O 1
ATOM 3166 N N . ASP B 1 76 ? -10.609 36.031 47.438 1 23.47 76 ASP B N 1
ATOM 3167 C CA . ASP B 1 76 ? -9.711 35 47.969 1 23.47 76 ASP B CA 1
ATOM 3168 C C . ASP B 1 76 ? -10.125 33.594 47.5 1 23.47 76 ASP B C 1
ATOM 3170 O O . ASP B 1 76 ? -9.656 32.594 48 1 23.47 76 ASP B O 1
ATOM 3174 N N . GLY B 1 77 ? -11.07 33.438 46.531 1 20.47 77 GLY B N 1
ATOM 3175 C CA . GLY B 1 77 ? -11.883 32.219 46.594 1 20.47 77 GLY B CA 1
ATOM 3176 C C . GLY B 1 77 ? -11.062 30.953 46.562 1 20.47 77 GLY B C 1
ATOM 3177 O O . GLY B 1 77 ? -10.023 30.891 45.906 1 20.47 77 GLY B O 1
ATOM 3178 N N . GLN B 1 78 ? -11.203 30.031 47.625 1 23.42 78 GLN B N 1
ATOM 3179 C CA . GLN B 1 78 ? -10.773 28.75 48.188 1 23.42 78 GLN B CA 1
ATOM 3180 C C . GLN B 1 78 ? -10.867 27.641 47.156 1 23.42 78 GLN B C 1
ATOM 3182 O O . GLN B 1 78 ? -11.883 27.516 46.469 1 23.42 78 GLN B O 1
ATOM 3187 N N . PHE B 1 79 ? -9.773 27.156 46.688 1 20.33 79 PHE B N 1
ATOM 3188 C CA . PHE B 1 79 ? -9.453 26.125 45.719 1 20.33 79 PHE B CA 1
ATOM 3189 C C . PHE B 1 79 ? -10.125 24.812 46.062 1 20.33 79 PHE B C 1
ATOM 3191 O O . PHE B 1 79 ? -9.734 24.141 47.031 1 20.33 79 PHE B O 1
ATOM 3198 N N . TYR B 1 80 ? -11.555 24.75 46.188 1 20.33 80 TYR B N 1
ATOM 3199 C CA . TYR B 1 80 ? -12.258 23.547 46.625 1 20.33 80 TYR B CA 1
ATOM 3200 C C . TYR B 1 80 ? -11.742 22.328 45.875 1 20.33 80 TYR B C 1
ATOM 3202 O O . TYR B 1 80 ? -11.664 22.312 44.656 1 20.33 80 TYR B O 1
ATOM 3210 N N . SER B 1 81 ? -10.898 21.578 46.562 1 25.17 81 SER B N 1
ATOM 3211 C CA . SER B 1 81 ? -10.32 20.281 46.188 1 25.17 81 SER B CA 1
ATOM 3212 C C . SER B 1 81 ? -11.406 19.25 45.875 1 25.17 81 SER B C 1
ATOM 3214 O O . SER B 1 81 ? -12.312 19.062 46.688 1 25.17 81 SER B O 1
ATOM 3216 N N . PRO B 1 82 ? -11.945 19.016 44.75 1 23.47 82 PRO B N 1
ATOM 3217 C CA . PRO B 1 82 ? -13.156 18.203 44.594 1 23.47 82 PRO B CA 1
ATOM 3218 C C . PRO B 1 82 ? -13.094 16.906 45.375 1 23.47 82 PRO B C 1
ATOM 3220 O O . PRO B 1 82 ? -12.016 16.344 45.562 1 23.47 82 PRO B O 1
ATOM 3223 N N . PRO B 1 83 ? -13.984 16.672 46.375 1 24.56 83 PRO B N 1
ATOM 3224 C CA . PRO B 1 83 ? -14.055 15.594 47.375 1 24.56 83 PRO B CA 1
ATOM 3225 C C . PRO B 1 83 ? -13.836 14.211 46.75 1 24.56 83 PRO B C 1
ATOM 3227 O O . PRO B 1 83 ? -13.984 14.047 45.531 1 24.56 83 PRO B O 1
ATOM 3230 N N . GLU B 1 84 ? -13.289 13.258 47.531 1 25.77 84 GLU B N 1
ATOM 3231 C CA . GLU B 1 84 ? -13.008 11.828 47.5 1 25.77 84 GLU B CA 1
ATOM 3232 C C . GLU B 1 84 ? -14.281 11.016 47.281 1 25.77 84 GLU B C 1
ATOM 3234 O O . GLU B 1 84 ? -15.234 11.133 48.062 1 25.77 84 GLU B O 1
ATOM 3239 N N . SER B 1 85 ? -14.805 10.797 46.031 1 24.22 85 SER B N 1
ATOM 3240 C CA . SER B 1 85 ? -16.031 10.031 45.844 1 24.22 85 SER B CA 1
ATOM 3241 C C . SER B 1 85 ? -16.016 8.766 46.719 1 24.22 85 SER B C 1
ATOM 3243 O O . SER B 1 85 ? -15.078 7.977 46.656 1 24.22 85 SER B O 1
ATOM 3245 N N . VAL B 1 86 ? -16.469 8.75 47.812 1 25.97 86 VAL B N 1
ATOM 3246 C CA . VAL B 1 86 ? -16.812 7.645 48.719 1 25.97 86 VAL B CA 1
ATOM 3247 C C . VAL B 1 86 ? -17.656 6.625 47.969 1 25.97 86 VAL B C 1
ATOM 3249 O O . VAL B 1 86 ? -18.828 6.879 47.688 1 25.97 86 VAL B O 1
ATOM 3252 N N . ALA B 1 87 ? -17.188 5.922 46.906 1 26.08 87 ALA B N 1
ATOM 3253 C CA . ALA B 1 87 ? -17.922 4.789 46.344 1 26.08 87 ALA B CA 1
ATOM 3254 C C . ALA B 1 87 ? -18.438 3.879 47.469 1 26.08 87 ALA B C 1
ATOM 3256 O O . ALA B 1 87 ? -17.656 3.238 48.156 1 26.08 87 ALA B O 1
ATOM 3257 N N . GLY B 1 88 ? -19.469 4.297 48.094 1 24.95 88 GLY B N 1
ATOM 3258 C CA . GLY B 1 88 ? -20.203 3.529 49.094 1 24.95 88 GLY B CA 1
ATOM 3259 C C . GLY B 1 88 ? -20.344 2.062 48.719 1 24.95 88 GLY B C 1
ATOM 3260 O O . GLY B 1 88 ? -19.812 1.617 47.719 1 24.95 88 GLY B O 1
ATOM 3261 N N . SER B 1 89 ? -21.594 1.531 48.844 1 27.34 89 SER B N 1
ATOM 3262 C CA . SER B 1 89 ? -22.203 0.232 49.125 1 27.34 89 SER B CA 1
ATOM 3263 C C . SER B 1 89 ? -22.047 -0.718 47.938 1 27.34 89 SER B C 1
ATOM 3265 O O . SER B 1 89 ? -21.969 -0.279 46.812 1 27.34 89 SER B O 1
ATOM 3267 N N . ASP B 1 90 ? -21.766 -2.09 48.031 1 28.78 90 ASP B N 1
ATOM 3268 C CA . ASP B 1 90 ? -21.422 -3.369 47.406 1 28.78 90 ASP B CA 1
ATOM 3269 C C . ASP B 1 90 ? -22.484 -3.805 46.406 1 28.78 90 ASP B C 1
ATOM 3271 O O . ASP B 1 90 ? -22.453 -4.934 45.906 1 28.78 90 ASP B O 1
ATOM 3275 N N . GLU B 1 91 ? -23.719 -3.348 46.469 1 30.61 91 GLU B N 1
ATOM 3276 C CA . GLU B 1 91 ? -24.688 -4.121 45.688 1 30.61 91 GLU B CA 1
ATOM 3277 C C . GLU B 1 91 ? -24.484 -3.902 44.188 1 30.61 91 GLU B C 1
ATOM 3279 O O . GLU B 1 91 ? -24.906 -2.875 43.656 1 30.61 91 GLU B O 1
ATOM 3284 N N . SER B 1 92 ? -23.328 -3.934 43.625 1 30.44 92 SER B N 1
ATOM 3285 C CA . SER B 1 92 ? -22.922 -3.627 42.25 1 30.44 92 SER B CA 1
ATOM 3286 C C . SER B 1 92 ? -23.812 -4.332 41.25 1 30.44 92 SER B C 1
ATOM 3288 O O . SER B 1 92 ? -23.844 -5.562 41.188 1 30.44 92 SER B O 1
ATOM 3290 N N . ASP B 1 93 ? -25 -3.762 41.062 1 32.88 93 ASP B N 1
ATOM 3291 C CA . ASP B 1 93 ? -25.719 -4.371 39.938 1 32.88 93 ASP B CA 1
ATOM 3292 C C . ASP B 1 93 ? -24.859 -4.469 38.688 1 32.88 93 ASP B C 1
ATOM 3294 O O . ASP B 1 93 ? -24.156 -3.52 38.344 1 32.88 93 ASP B O 1
ATOM 3298 N N . ASP B 1 94 ? -24.266 -5.566 38.156 1 35 94 ASP B N 1
ATOM 3299 C CA . ASP B 1 94 ? -23.688 -6.125 36.938 1 35 94 ASP B CA 1
ATOM 3300 C C . ASP B 1 94 ? -24.312 -5.508 35.688 1 35 94 ASP B C 1
ATOM 3302 O O . ASP B 1 94 ? -25.219 -6.086 35.094 1 35 94 ASP B O 1
ATOM 3306 N N . GLU B 1 95 ? -24.766 -4.34 35.656 1 36.22 95 GLU B N 1
ATOM 3307 C CA . GLU B 1 95 ? -25.156 -3.922 34.312 1 36.22 95 GLU B CA 1
ATOM 3308 C C . GLU B 1 95 ? -24 -4.023 33.344 1 36.22 95 GLU B C 1
ATOM 3310 O O . GLU B 1 95 ? -22.969 -3.381 33.531 1 36.22 95 GLU B O 1
ATOM 3315 N N . VAL B 1 96 ? -23.625 -5.086 32.656 1 36.78 96 VAL B N 1
ATOM 3316 C CA . VAL B 1 96 ? -22.891 -5.516 31.469 1 36.78 96 VAL B CA 1
ATOM 3317 C C . VAL B 1 96 ? -22.953 -4.426 30.406 1 36.78 96 VAL B C 1
ATOM 3319 O O . VAL B 1 96 ? -24 -4.184 29.797 1 36.78 96 VAL B O 1
ATOM 3322 N N . MET B 1 97 ? -22.641 -3.221 30.516 1 40.66 97 MET B N 1
ATOM 3323 C CA . MET B 1 97 ? -22.453 -2.404 29.328 1 40.66 97 MET B CA 1
ATOM 3324 C C . MET B 1 97 ? -21.906 -3.246 28.172 1 40.66 97 MET B C 1
ATOM 3326 O O . MET B 1 97 ? -20.812 -3.803 28.266 1 40.66 97 MET B O 1
ATOM 3330 N N . GLY B 1 98 ? -22.469 -4.023 27.516 1 42.38 98 GLY B N 1
ATOM 3331 C CA . GLY B 1 98 ? -22.234 -4.977 26.438 1 42.38 98 GLY B CA 1
ATOM 3332 C C . GLY B 1 98 ? -21.25 -4.473 25.406 1 42.38 98 GLY B C 1
ATOM 3333 O O . GLY B 1 98 ? -21.5 -3.465 24.734 1 42.38 98 GLY B O 1
ATOM 3334 N N . LYS B 1 99 ? -19.859 -4.352 25.5 1 54.5 99 LYS B N 1
ATOM 3335 C CA . LYS B 1 99 ? -18.828 -4.117 24.484 1 54.5 99 LYS B CA 1
ATOM 3336 C C . LYS B 1 99 ? -19.328 -4.535 23.109 1 54.5 99 LYS B C 1
ATOM 3338 O O . LYS B 1 99 ? -19.672 -5.703 22.891 1 54.5 99 LYS B O 1
ATOM 3343 N N . ARG B 1 100 ? -19.922 -3.627 22.406 1 73.06 100 ARG B N 1
ATOM 3344 C CA . ARG B 1 100 ? -20.422 -3.949 21.062 1 73.06 100 ARG B CA 1
ATOM 3345 C C . ARG B 1 100 ? -19.359 -4.695 20.266 1 73.06 100 ARG B C 1
ATOM 3347 O O . ARG B 1 100 ? -18.172 -4.391 20.359 1 73.06 100 ARG B O 1
ATOM 3354 N N . ALA B 1 101 ? -19.656 -5.707 19.703 1 81.44 101 ALA B N 1
ATOM 3355 C CA . ALA B 1 101 ? -18.781 -6.547 18.875 1 81.44 101 ALA B CA 1
ATOM 3356 C C . ALA B 1 101 ? -18.203 -5.754 17.719 1 81.44 101 ALA B C 1
ATOM 3358 O O . ALA B 1 101 ? -18.906 -5.008 17.047 1 81.44 101 ALA B O 1
ATOM 3359 N N . VAL B 1 102 ? -16.844 -5.605 17.688 1 89.56 102 VAL B N 1
ATOM 3360 C CA . VAL B 1 102 ? -16.125 -4.969 16.594 1 89.56 102 VAL B CA 1
ATOM 3361 C C . VAL B 1 102 ? -16.547 -5.609 15.266 1 89.56 102 VAL B C 1
ATOM 3363 O O . VAL B 1 102 ? -16.547 -6.836 15.141 1 89.56 102 VAL B O 1
ATOM 3366 N N . THR B 1 103 ? -17.062 -4.781 14.414 1 91.5 103 THR B N 1
ATOM 3367 C CA . THR B 1 103 ? -17.5 -5.281 13.109 1 91.5 103 THR B CA 1
ATOM 3368 C C . THR B 1 103 ? -16.297 -5.594 12.227 1 91.5 103 THR B C 1
ATOM 3370 O O . THR B 1 103 ? -15.18 -5.145 12.5 1 91.5 103 THR B O 1
ATOM 3373 N N . ASP B 1 104 ? -16.516 -6.309 11.188 1 90.88 104 ASP B N 1
ATOM 3374 C CA . ASP B 1 104 ? -15.469 -6.617 10.219 1 90.88 104 ASP B CA 1
ATOM 3375 C C . ASP B 1 104 ? -14.945 -5.352 9.547 1 90.88 104 ASP B C 1
ATOM 3377 O O . ASP B 1 104 ? -13.75 -5.234 9.273 1 90.88 104 ASP B O 1
ATOM 3381 N N . GLU B 1 105 ? -15.789 -4.449 9.305 1 92.88 105 GLU B N 1
ATOM 3382 C CA . GLU B 1 105 ? -15.406 -3.186 8.688 1 92.88 105 GLU B CA 1
ATOM 3383 C C . GLU B 1 105 ? -14.477 -2.385 9.602 1 92.88 105 GLU B C 1
ATOM 3385 O O . GLU B 1 105 ? -13.5 -1.801 9.141 1 92.88 105 GLU B O 1
ATOM 3390 N N . GLU B 1 106 ? -14.797 -2.379 10.82 1 96.19 106 GLU B N 1
ATOM 3391 C CA . GLU B 1 106 ? -13.961 -1.668 11.789 1 96.19 106 GLU B CA 1
ATOM 3392 C C . GLU B 1 106 ? -12.586 -2.312 11.914 1 96.19 106 GLU B C 1
ATOM 3394 O O . GLU B 1 106 ? -11.578 -1.613 12.023 1 96.19 106 GLU B O 1
ATOM 3399 N N . ARG B 1 107 ? -12.57 -3.617 11.867 1 95.44 107 ARG B N 1
ATOM 3400 C CA . ARG B 1 107 ? -11.297 -4.332 11.883 1 95.44 107 ARG B CA 1
ATOM 3401 C C . ARG B 1 107 ? -10.445 -3.971 10.672 1 95.44 107 ARG B C 1
ATOM 3403 O O . ARG B 1 107 ? -9.227 -3.844 10.773 1 95.44 107 ARG B O 1
ATOM 3410 N N . GLU B 1 108 ? -11.133 -3.795 9.578 1 95.31 108 GLU B N 1
ATOM 3411 C CA . GLU B 1 108 ? -10.438 -3.434 8.352 1 95.31 108 GLU B CA 1
ATOM 3412 C C . GLU B 1 108 ? -9.836 -2.031 8.445 1 95.31 108 GLU B C 1
ATOM 3414 O O . GLU B 1 108 ? -8.719 -1.793 7.98 1 95.31 108 GLU B O 1
ATOM 3419 N N . PHE B 1 109 ? -10.508 -1.114 9.047 1 97.81 109 PHE B N 1
ATOM 3420 C CA . PHE B 1 109 ? -9.977 0.23 9.242 1 97.81 109 PHE B CA 1
ATOM 3421 C C . PHE B 1 109 ? -8.711 0.198 10.094 1 97.81 109 PHE B C 1
ATOM 3423 O O . PHE B 1 109 ? -7.73 0.873 9.781 1 97.81 109 PHE B O 1
ATOM 3430 N N . VAL B 1 110 ? -8.797 -0.629 11.102 1 97.69 110 VAL B N 1
ATOM 3431 C CA . VAL B 1 110 ? -7.645 -0.749 11.984 1 97.69 110 VAL B CA 1
ATOM 3432 C C . VAL B 1 110 ? -6.461 -1.339 11.227 1 97.69 110 VAL B C 1
ATOM 3434 O O . VAL B 1 110 ? -5.332 -0.852 11.336 1 97.69 110 VAL B O 1
ATOM 3437 N N . ARG B 1 111 ? -6.688 -2.342 10.406 1 96.81 111 ARG B N 1
ATOM 3438 C CA . ARG B 1 111 ? -5.633 -2.963 9.617 1 96.81 111 ARG B CA 1
ATOM 3439 C C . ARG B 1 111 ? -5.027 -1.965 8.633 1 96.81 111 ARG B C 1
ATOM 3441 O O . ARG B 1 111 ? -3.807 -1.902 8.477 1 96.81 111 ARG B O 1
ATOM 3448 N N . GLN B 1 112 ? -5.848 -1.171 8.047 1 97.88 112 GLN B N 1
ATOM 3449 C CA . GLN B 1 112 ? -5.367 -0.153 7.121 1 97.88 112 GLN B CA 1
ATOM 3450 C C . GLN B 1 112 ? -4.484 0.869 7.836 1 97.88 112 GLN B C 1
ATOM 3452 O O . GLN B 1 112 ? -3.443 1.271 7.312 1 97.88 112 GLN B O 1
ATOM 3457 N N . GLY B 1 113 ? -4.922 1.247 9 1 98.31 113 GLY B N 1
ATOM 3458 C CA . GLY B 1 113 ? -4.109 2.154 9.789 1 98.31 113 GLY B CA 1
ATOM 3459 C C . GLY B 1 113 ? -2.746 1.588 10.133 1 98.31 113 GLY B C 1
ATOM 3460 O O . GLY B 1 113 ? -1.743 2.301 10.094 1 98.31 113 GLY B O 1
ATOM 3461 N N . LYS B 1 114 ? -2.744 0.349 10.43 1 97.19 114 LYS B N 1
ATOM 3462 C CA . LYS B 1 114 ? -1.493 -0.315 10.781 1 97.19 114 LYS B CA 1
ATOM 3463 C C . LYS B 1 114 ? -0.572 -0.428 9.57 1 97.19 114 LYS B C 1
ATOM 3465 O O . LYS B 1 114 ? 0.641 -0.243 9.688 1 97.19 114 LYS B O 1
ATOM 3470 N N . VAL B 1 115 ? -1.127 -0.719 8.469 1 97.69 115 VAL B N 1
ATOM 3471 C CA . VAL B 1 115 ? -0.361 -0.78 7.23 1 97.69 115 VAL B CA 1
ATOM 3472 C C . VAL B 1 115 ? 0.27 0.581 6.945 1 97.69 115 VAL B C 1
ATOM 3474 O O . VAL B 1 115 ? 1.462 0.667 6.637 1 97.69 115 VAL B O 1
ATOM 3477 N N . ALA B 1 116 ? -0.504 1.591 7.074 1 98.56 116 ALA B N 1
ATOM 3478 C CA . ALA B 1 116 ? 0.004 2.939 6.836 1 98.56 116 ALA B CA 1
ATOM 3479 C C . ALA B 1 116 ? 1.167 3.26 7.77 1 98.56 116 ALA B C 1
ATOM 3481 O O . ALA B 1 116 ? 2.166 3.848 7.348 1 98.56 116 ALA B O 1
ATOM 3482 N N . MET B 1 117 ? 1.033 2.844 8.992 1 98 117 MET B N 1
ATOM 3483 C CA . MET B 1 117 ? 2.07 3.076 9.992 1 98 117 MET B CA 1
ATOM 3484 C C . MET B 1 117 ? 3.367 2.369 9.609 1 98 117 MET B C 1
ATOM 3486 O O . MET B 1 117 ? 4.445 2.957 9.695 1 98 117 MET B O 1
ATOM 3490 N N . GLU B 1 118 ? 3.25 1.2 9.172 1 96.81 118 GLU B N 1
ATOM 3491 C CA . GLU B 1 118 ? 4.43 0.425 8.797 1 96.81 118 GLU B CA 1
ATOM 3492 C C . GLU B 1 118 ? 5.117 1.021 7.574 1 96.81 118 GLU B C 1
ATOM 3494 O O . GLU B 1 118 ? 6.344 1.066 7.508 1 96.81 118 GLU B O 1
ATOM 3499 N N . VAL B 1 119 ? 4.375 1.44 6.664 1 97.81 119 VAL B N 1
ATOM 3500 C CA . VAL B 1 119 ? 4.941 2.035 5.461 1 97.81 119 VAL B CA 1
ATOM 3501 C C . VAL B 1 119 ? 5.641 3.348 5.809 1 97.81 119 VAL B C 1
ATOM 3503 O O . VAL B 1 119 ? 6.723 3.639 5.297 1 97.81 119 VAL B O 1
ATOM 3506 N N . MET B 1 120 ? 5.039 4.109 6.66 1 98.12 120 MET B N 1
ATOM 3507 C CA . MET B 1 120 ? 5.672 5.352 7.094 1 98.12 120 MET B CA 1
ATOM 3508 C C . MET B 1 120 ? 7.004 5.066 7.785 1 98.12 120 MET B C 1
ATOM 3510 O O . MET B 1 120 ? 7.984 5.781 7.566 1 98.12 120 MET B O 1
ATOM 3514 N N . ASP B 1 121 ? 7 4.074 8.578 1 96.81 121 ASP B N 1
ATOM 3515 C CA . ASP B 1 121 ? 8.25 3.689 9.227 1 96.81 121 ASP B CA 1
ATOM 3516 C C . ASP B 1 121 ? 9.312 3.311 8.195 1 96.81 121 ASP B C 1
ATOM 3518 O O . ASP B 1 121 ? 10.484 3.652 8.352 1 96.81 121 ASP B O 1
ATOM 3522 N N . GLN B 1 122 ? 8.883 2.699 7.168 1 96.06 122 GLN B N 1
ATOM 3523 C CA . GLN B 1 122 ? 9.789 2.332 6.082 1 96.06 122 GLN B CA 1
ATOM 3524 C C . GLN B 1 122 ? 10.367 3.57 5.406 1 96.06 122 GLN B C 1
ATOM 3526 O O . GLN B 1 122 ? 11.57 3.631 5.141 1 96.06 122 GLN B O 1
ATOM 3531 N N . ILE B 1 123 ? 9.562 4.457 5.164 1 97.75 123 ILE B N 1
ATOM 3532 C CA . ILE B 1 123 ? 9.961 5.676 4.469 1 97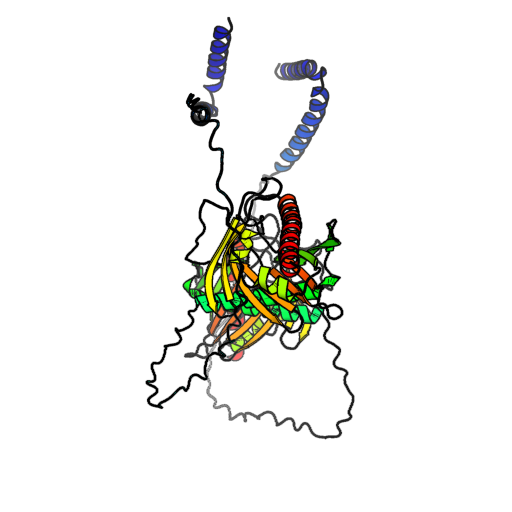.75 123 ILE B CA 1
ATOM 3533 C C . ILE B 1 123 ? 10.977 6.445 5.312 1 97.75 123 ILE B C 1
ATOM 3535 O O . ILE B 1 123 ? 12.016 6.871 4.809 1 97.75 123 ILE B O 1
ATOM 3539 N N . LEU B 1 124 ? 10.703 6.523 6.562 1 96.88 124 LEU B N 1
ATOM 3540 C CA . LEU B 1 124 ? 11.57 7.285 7.453 1 96.88 124 LEU B CA 1
ATOM 3541 C C . LEU B 1 124 ? 12.914 6.578 7.641 1 96.88 124 LEU B C 1
ATOM 3543 O O . LEU B 1 124 ? 13.938 7.23 7.844 1 96.88 124 LEU B O 1
ATOM 3547 N N . ALA B 1 125 ? 12.914 5.32 7.52 1 94.5 125 ALA B N 1
ATOM 3548 C CA . ALA B 1 125 ? 14.125 4.531 7.695 1 94.5 125 ALA B CA 1
ATOM 3549 C C . ALA B 1 125 ? 15.039 4.648 6.477 1 94.5 125 ALA B C 1
ATOM 3551 O O . ALA B 1 125 ? 16.219 4.277 6.531 1 94.5 125 ALA B O 1
ATOM 3552 N N . GLN B 1 126 ? 14.539 5.254 5.422 1 94.06 126 GLN B N 1
ATOM 3553 C CA . GLN B 1 126 ? 15.297 5.328 4.18 1 94.06 126 GLN B CA 1
ATOM 3554 C C . GLN B 1 126 ? 15.711 6.766 3.871 1 94.06 126 GLN B C 1
ATOM 3556 O O . GLN B 1 126 ? 15.727 7.176 2.709 1 94.06 126 GLN B O 1
ATOM 3561 N N . GLU B 1 127 ? 16 7.516 4.82 1 95.38 127 GLU B N 1
ATOM 3562 C CA . GLU B 1 127 ? 16.312 8.922 4.617 1 95.38 127 GLU B CA 1
ATOM 3563 C C . GLU B 1 127 ? 17.484 9.094 3.646 1 95.38 127 GLU B C 1
ATOM 3565 O O . GLU B 1 127 ? 17.516 10.055 2.877 1 95.38 127 GLU B O 1
ATOM 3570 N N . GLU B 1 128 ? 18.438 8.195 3.658 1 94.31 128 GLU B N 1
ATOM 3571 C CA . GLU B 1 128 ? 19.609 8.281 2.795 1 94.31 128 GLU B CA 1
ATOM 3572 C C . GLU B 1 128 ? 19.219 8.211 1.322 1 94.31 128 GLU B C 1
ATOM 3574 O O . GLU B 1 128 ? 19.984 8.625 0.449 1 94.31 128 GLU B O 1
ATOM 3579 N N . ASN B 1 129 ? 18.016 7.68 1.065 1 94.31 129 ASN B N 1
ATOM 3580 C CA . ASN B 1 129 ? 17.547 7.504 -0.308 1 94.31 129 ASN B CA 1
ATOM 3581 C C . ASN B 1 129 ? 16.625 8.633 -0.74 1 94.31 129 ASN B C 1
ATOM 3583 O O . ASN B 1 129 ? 16.156 8.656 -1.879 1 94.31 129 ASN B O 1
ATOM 3587 N N . TRP B 1 130 ? 16.406 9.555 0.161 1 97.94 130 TRP B N 1
ATOM 3588 C CA . TRP B 1 130 ? 15.562 10.695 -0.202 1 97.94 130 TRP B CA 1
ATOM 3589 C C . TRP B 1 130 ? 16.25 11.562 -1.248 1 97.94 130 TRP B C 1
ATOM 3591 O O . TRP B 1 130 ? 17.453 11.82 -1.159 1 97.94 130 TRP B O 1
ATOM 3601 N N . ILE B 1 131 ? 15.531 12.008 -2.229 1 97.88 131 ILE B N 1
ATOM 3602 C CA . ILE B 1 131 ? 16.047 12.922 -3.24 1 97.88 131 ILE B CA 1
ATOM 3603 C C . ILE B 1 131 ? 15.594 14.344 -2.932 1 97.88 131 ILE B C 1
ATOM 3605 O O . ILE B 1 131 ? 14.391 14.609 -2.848 1 97.88 131 ILE B O 1
ATOM 3609 N N . PHE B 1 132 ? 16.578 15.297 -2.857 1 97.75 132 PHE B N 1
ATOM 3610 C CA . PHE B 1 132 ? 16.297 16.688 -2.527 1 97.75 132 PHE B CA 1
ATOM 3611 C C . PHE B 1 132 ? 15.578 17.375 -3.678 1 97.75 132 PHE B C 1
ATOM 3613 O O . PHE B 1 132 ? 15.992 17.266 -4.832 1 97.75 132 PHE B O 1
ATOM 3620 N N . GLU B 1 133 ? 14.5 17.984 -3.33 1 95.69 133 GLU B N 1
ATOM 3621 C CA . GLU B 1 133 ? 13.742 18.734 -4.336 1 95.69 133 GLU B CA 1
ATOM 3622 C C . GLU B 1 133 ? 13.922 20.234 -4.152 1 95.69 133 GLU B C 1
ATOM 3624 O O . GLU B 1 133 ? 14.227 20.953 -5.105 1 95.69 133 GLU B O 1
ATOM 3629 N N . LYS B 1 134 ? 13.672 20.719 -2.904 1 95.75 134 LYS B N 1
ATOM 3630 C CA . LYS B 1 134 ? 13.812 22.156 -2.684 1 95.75 134 LYS B CA 1
ATOM 3631 C C . LYS B 1 134 ? 13.922 22.484 -1.195 1 95.75 134 LYS B C 1
ATOM 3633 O O . LYS B 1 134 ? 13.617 21.625 -0.351 1 95.75 134 LYS B O 1
ATOM 3638 N N . CYS B 1 135 ? 14.398 23.688 -0.91 1 96.88 135 CYS B N 1
ATOM 3639 C CA . CYS B 1 135 ? 14.453 24.281 0.421 1 96.88 135 CYS B CA 1
ATOM 3640 C C . CYS B 1 135 ? 13.727 25.609 0.458 1 96.88 135 CYS B C 1
ATOM 3642 O O . CYS B 1 135 ? 13.93 26.469 -0.411 1 96.88 135 CYS B O 1
ATOM 3644 N N . THR B 1 136 ? 12.891 25.75 1.38 1 95.25 136 THR B N 1
ATOM 3645 C CA . THR B 1 136 ? 12.125 26.984 1.471 1 95.25 136 THR B CA 1
ATOM 3646 C C . THR B 1 136 ? 12.93 28.062 2.168 1 95.25 136 THR B C 1
ATOM 3648 O O . THR B 1 136 ? 14.023 27.812 2.682 1 95.25 136 THR B O 1
ATOM 3651 N N . ASP B 1 137 ? 12.375 29.266 2.193 1 92.81 137 ASP B N 1
ATOM 3652 C CA . ASP B 1 137 ? 13.031 30.422 2.816 1 92.81 137 ASP B CA 1
ATOM 3653 C C . ASP B 1 137 ? 13.164 30.219 4.324 1 92.81 137 ASP B C 1
ATOM 3655 O O . ASP B 1 137 ? 14.023 30.828 4.961 1 92.81 137 ASP B O 1
ATOM 3659 N N . PHE B 1 138 ? 12.398 29.359 4.883 1 94.12 138 PHE B N 1
ATOM 3660 C CA . PHE B 1 138 ? 12.406 29.141 6.324 1 94.12 138 PHE B CA 1
ATOM 3661 C C . PHE B 1 138 ? 13.305 27.953 6.684 1 94.12 138 PHE B C 1
ATOM 3663 O O . PHE B 1 138 ? 13.375 27.562 7.848 1 94.12 138 PHE B O 1
ATOM 3670 N N . GLY B 1 139 ? 13.906 27.375 5.672 1 96.69 139 GLY B N 1
ATOM 3671 C CA . GLY B 1 139 ? 14.844 26.297 5.914 1 96.69 139 GLY B CA 1
ATOM 3672 C C . GLY B 1 139 ? 14.211 24.922 5.852 1 96.69 139 GLY B C 1
ATOM 3673 O O . GLY B 1 139 ? 14.875 23.906 6.098 1 96.69 139 GLY B O 1
ATOM 3674 N N . ASP B 1 140 ? 12.93 24.859 5.543 1 98.5 140 ASP B N 1
ATOM 3675 C CA . ASP B 1 140 ? 12.266 23.578 5.348 1 98.5 140 ASP B CA 1
ATOM 3676 C C . ASP B 1 140 ? 12.758 22.906 4.066 1 98.5 140 ASP B C 1
ATOM 3678 O O . ASP B 1 140 ? 12.969 23.562 3.051 1 98.5 140 ASP B O 1
ATOM 3682 N N . THR B 1 141 ? 12.875 21.594 4.148 1 98.69 141 THR B N 1
ATOM 3683 C CA . THR B 1 141 ? 13.305 20.891 2.951 1 98.69 141 THR B CA 1
ATOM 3684 C C . THR B 1 141 ? 12.219 19.938 2.469 1 98.69 141 THR B C 1
ATOM 3686 O O . THR B 1 141 ? 11.531 19.312 3.277 1 98.69 141 THR B O 1
ATOM 3689 N N . ILE B 1 142 ? 12.062 19.875 1.177 1 98.5 142 ILE B N 1
ATOM 3690 C CA . ILE B 1 142 ? 11.164 18.922 0.527 1 98.5 142 ILE B CA 1
ATOM 3691 C C . ILE B 1 142 ? 11.969 17.922 -0.296 1 98.5 142 ILE B C 1
ATOM 3693 O O . ILE B 1 142 ? 12.859 18.312 -1.062 1 98.5 142 ILE B O 1
ATOM 3697 N N . HIS B 1 143 ? 11.695 16.672 -0.02 1 98.56 143 HIS B N 1
ATOM 3698 C CA . HIS B 1 143 ? 12.328 15.547 -0.706 1 98.56 143 HIS B CA 1
ATOM 3699 C C . HIS B 1 143 ? 11.289 14.648 -1.369 1 98.56 143 HIS B C 1
ATOM 3701 O O . HIS B 1 143 ? 10.086 14.828 -1.167 1 98.56 143 HIS B O 1
ATOM 3707 N N . PHE B 1 144 ? 11.727 13.781 -2.229 1 97.38 144 PHE B N 1
ATOM 3708 C CA . PHE B 1 144 ? 10.844 12.703 -2.645 1 97.38 144 PHE B CA 1
ATOM 3709 C C . PHE B 1 144 ? 11.578 11.367 -2.639 1 97.38 144 PHE B C 1
ATOM 3711 O O . PHE B 1 144 ? 12.805 11.336 -2.609 1 97.38 144 PHE B O 1
ATOM 3718 N N . LEU B 1 145 ? 10.836 10.375 -2.484 1 97.12 145 LEU B N 1
ATOM 3719 C CA . LEU B 1 145 ? 11.281 8.984 -2.525 1 97.12 145 LEU B CA 1
ATOM 3720 C C . LEU B 1 145 ? 10.43 8.172 -3.498 1 97.12 145 LEU B C 1
ATOM 3722 O O . LEU B 1 145 ? 9.203 8.266 -3.479 1 97.12 145 LEU B O 1
ATOM 3726 N N . GLU B 1 146 ? 11.07 7.504 -4.414 1 94.38 146 GLU B N 1
ATOM 3727 C CA . GLU B 1 146 ? 10.328 6.598 -5.289 1 94.38 146 GLU B CA 1
ATOM 3728 C C . GLU B 1 146 ? 10.305 5.184 -4.715 1 94.38 146 GLU B C 1
ATOM 3730 O O . GLU B 1 146 ? 11.352 4.566 -4.512 1 94.38 146 GLU B O 1
ATOM 3735 N N . MET B 1 147 ? 9.18 4.684 -4.418 1 94.56 147 MET B N 1
ATOM 3736 C CA . MET B 1 147 ? 9.008 3.328 -3.9 1 94.56 147 MET B CA 1
ATOM 3737 C C . MET B 1 147 ? 8.242 2.459 -4.887 1 94.56 147 MET B C 1
ATOM 3739 O O . MET B 1 147 ? 7.273 2.916 -5.5 1 94.56 147 MET B O 1
ATOM 3743 N N . PRO B 1 148 ? 8.68 1.201 -5.031 1 92.12 148 PRO B N 1
ATOM 3744 C CA . PRO B 1 148 ? 7.957 0.294 -5.93 1 92.12 148 PRO B CA 1
ATOM 3745 C C . PRO B 1 148 ? 6.461 0.224 -5.621 1 92.12 148 PRO B C 1
ATOM 3747 O O . PRO B 1 148 ? 6.074 0.111 -4.453 1 92.12 148 PRO B O 1
ATOM 3750 N N . PHE B 1 149 ? 5.684 0.311 -6.645 1 90.81 149 PHE B N 1
ATOM 3751 C CA . PHE B 1 149 ? 4.227 0.22 -6.625 1 90.81 149 PHE B CA 1
ATOM 3752 C C . PHE B 1 149 ? 3.611 1.512 -6.102 1 90.81 149 PHE B C 1
ATOM 3754 O O . PHE B 1 149 ? 2.631 2.01 -6.656 1 90.81 149 PHE B O 1
ATOM 3761 N N . TYR B 1 150 ? 4.211 2.135 -5.078 1 94.19 150 TYR B N 1
ATOM 3762 C CA . TYR B 1 150 ? 3.658 3.336 -4.461 1 94.19 150 TYR B CA 1
ATOM 3763 C C . TYR B 1 150 ? 3.994 4.574 -5.281 1 94.19 150 TYR B C 1
ATOM 3765 O O . TYR B 1 150 ? 3.363 5.621 -5.121 1 94.19 150 TYR B O 1
ATOM 3773 N N . GLY B 1 151 ? 5.023 4.527 -6.008 1 92.75 151 GLY B N 1
ATOM 3774 C CA . GLY B 1 151 ? 5.402 5.664 -6.836 1 92.75 151 GLY B CA 1
ATOM 3775 C C . GLY B 1 151 ? 6.18 6.723 -6.078 1 92.75 151 GLY B C 1
ATOM 3776 O O . GLY B 1 151 ? 6.984 6.402 -5.203 1 92.75 151 GLY B O 1
ATOM 3777 N N . LYS B 1 152 ? 5.988 7.984 -6.562 1 95.25 152 LYS B N 1
ATOM 3778 C CA . LYS B 1 152 ? 6.723 9.109 -5.984 1 95.25 152 LYS B CA 1
ATOM 3779 C C . LYS B 1 152 ? 6.059 9.594 -4.695 1 95.25 152 LYS B C 1
ATOM 3781 O O . LYS B 1 152 ? 4.887 9.977 -4.703 1 95.25 152 LYS B O 1
ATOM 3786 N N . ILE B 1 153 ? 6.777 9.578 -3.592 1 98.06 153 ILE B N 1
ATOM 3787 C CA . ILE B 1 153 ? 6.312 10.016 -2.279 1 98.06 153 ILE B CA 1
ATOM 3788 C C . ILE B 1 153 ? 7.055 11.281 -1.863 1 98.06 153 ILE B C 1
ATOM 3790 O O . ILE B 1 153 ? 8.289 11.312 -1.85 1 98.06 153 ILE B O 1
ATOM 3794 N N . PHE B 1 154 ? 6.34 12.359 -1.508 1 98.5 154 PHE B N 1
ATOM 3795 C CA . PHE B 1 154 ? 6.949 13.617 -1.078 1 98.5 154 PHE B CA 1
ATOM 3796 C C . PHE B 1 154 ? 7.145 13.633 0.433 1 98.5 154 PHE B C 1
ATOM 3798 O O . PHE B 1 154 ? 6.277 13.172 1.182 1 98.5 154 PHE B O 1
ATOM 3805 N N . ILE B 1 155 ? 8.234 14.148 0.865 1 98.81 155 ILE B N 1
ATOM 3806 C CA . ILE B 1 155 ? 8.547 14.227 2.287 1 98.81 155 ILE B CA 1
ATOM 3807 C C . ILE B 1 155 ? 9 15.648 2.633 1 98.81 155 ILE B C 1
ATOM 3809 O O . ILE B 1 155 ? 9.992 16.141 2.096 1 98.81 155 ILE B O 1
ATOM 3813 N N . LEU B 1 156 ? 8.281 16.281 3.447 1 98.88 156 LEU B N 1
ATOM 3814 C CA . LEU B 1 156 ? 8.68 17.562 4.027 1 98.88 156 LEU B CA 1
ATOM 3815 C C . LEU B 1 156 ? 9.367 17.359 5.375 1 98.88 156 LEU B C 1
ATOM 3817 O O . LEU B 1 156 ? 8.891 16.578 6.203 1 98.88 156 LEU B O 1
ATOM 3821 N N . LYS B 1 157 ? 10.43 17.969 5.566 1 98.81 157 LYS B N 1
ATOM 3822 C CA . LYS B 1 157 ? 11.156 18.016 6.836 1 98.81 157 LYS B CA 1
ATOM 3823 C C . LYS B 1 157 ? 11.336 19.453 7.32 1 98.81 157 LYS B C 1
ATOM 3825 O O . LYS B 1 157 ? 11.945 20.266 6.629 1 98.81 157 LYS B O 1
ATOM 3830 N N . ALA B 1 158 ? 10.898 19.75 8.516 1 98.81 158 ALA B N 1
ATOM 3831 C CA . ALA B 1 158 ? 10.945 21.125 9.023 1 98.81 158 ALA B CA 1
ATOM 3832 C C . ALA B 1 158 ? 11.289 21.141 10.508 1 98.81 158 ALA B C 1
ATOM 3834 O O . ALA B 1 158 ? 10.82 20.297 11.273 1 98.81 158 ALA B O 1
ATOM 3835 N N . ILE B 1 159 ? 12.086 22.125 10.875 1 98.5 159 ILE B N 1
ATOM 3836 C CA . ILE B 1 159 ? 12.367 22.359 12.281 1 98.5 159 ILE B CA 1
ATOM 3837 C C . ILE B 1 159 ? 11.445 23.453 12.82 1 98.5 159 ILE B C 1
ATOM 3839 O O . ILE B 1 159 ? 11.375 24.547 12.25 1 98.5 159 ILE B O 1
ATOM 3843 N N . LEU B 1 160 ? 10.805 23.125 13.859 1 98.56 160 LEU B N 1
ATOM 3844 C CA . LEU B 1 160 ? 9.859 24.078 14.461 1 98.56 160 LEU B CA 1
ATOM 3845 C C . LEU B 1 160 ? 10.352 24.516 15.836 1 98.56 160 LEU B C 1
ATOM 3847 O O . LEU B 1 160 ? 10.891 23.719 16.609 1 98.56 160 LEU B O 1
ATOM 3851 N N . GLN B 1 161 ? 10.141 25.812 16.125 1 97 161 GLN B N 1
ATOM 3852 C CA . GLN B 1 161 ? 10.523 26.391 17.406 1 97 161 GLN B CA 1
ATOM 3853 C C . GLN B 1 161 ? 9.414 26.219 18.438 1 97 161 GLN B C 1
ATOM 3855 O O . GLN B 1 161 ? 8.93 27.203 19 1 97 161 GLN B O 1
ATOM 3860 N N . CYS B 1 162 ? 9.062 25.016 18.781 1 98 162 CYS B N 1
ATOM 3861 C CA . CYS B 1 162 ? 8.062 24.656 19.766 1 98 162 CYS B CA 1
ATOM 3862 C C . CYS B 1 162 ? 8.227 23.203 20.203 1 98 162 CYS B C 1
ATOM 3864 O O . CYS B 1 162 ? 8.867 22.406 19.5 1 98 162 CYS B O 1
ATOM 3866 N N . PRO B 1 163 ? 7.715 22.859 21.422 1 98 163 PRO B N 1
ATOM 3867 C CA . PRO B 1 163 ? 7.73 21.438 21.812 1 98 163 PRO B CA 1
ATOM 3868 C C . PRO B 1 163 ? 6.895 20.562 20.891 1 98 163 PRO B C 1
ATOM 3870 O O . PRO B 1 163 ? 5.879 21.016 20.359 1 98 163 PRO B O 1
ATOM 3873 N N . ALA B 1 164 ? 7.309 19.297 20.688 1 98.69 164 ALA B N 1
ATOM 3874 C CA . ALA B 1 164 ? 6.578 18.344 19.844 1 98.69 164 ALA B CA 1
ATOM 3875 C C . ALA B 1 164 ? 5.137 18.188 20.328 1 98.69 164 ALA B C 1
ATOM 3877 O O . ALA B 1 164 ? 4.234 17.922 19.516 1 98.69 164 ALA B O 1
ATOM 3878 N N . GLU B 1 165 ? 4.891 18.406 21.594 1 98.06 165 GLU B N 1
ATOM 3879 C CA . GLU B 1 165 ? 3.566 18.266 22.188 1 98.06 165 GLU B CA 1
ATOM 3880 C C . GLU B 1 165 ? 2.588 19.281 21.594 1 98.06 165 GLU B C 1
ATOM 3882 O O . GLU B 1 165 ? 1.398 18.984 21.453 1 98.06 165 GLU B O 1
ATOM 3887 N N . LEU B 1 166 ? 3.105 20.422 21.312 1 97.75 166 LEU B N 1
ATOM 3888 C CA . LEU B 1 166 ? 2.242 21.438 20.719 1 97.75 166 LEU B CA 1
ATOM 3889 C C . LEU B 1 166 ? 1.78 21.016 19.328 1 97.75 166 LEU B C 1
ATOM 3891 O O . LEU B 1 166 ? 0.607 21.172 18.984 1 97.75 166 LEU B O 1
ATOM 3895 N N . VAL B 1 167 ? 2.688 20.453 18.5 1 98.31 167 VAL B N 1
ATOM 3896 C CA . VAL B 1 167 ? 2.35 19.938 17.172 1 98.31 167 VAL B CA 1
ATOM 3897 C C . VAL B 1 167 ? 1.351 18.797 17.312 1 98.31 167 VAL B C 1
ATOM 3899 O O . VAL B 1 167 ? 0.378 18.719 16.547 1 98.31 167 VAL B O 1
ATOM 3902 N N . TYR B 1 168 ? 1.624 17.969 18.281 1 98.44 168 TYR B N 1
ATOM 3903 C CA . TYR B 1 168 ? 0.731 16.844 18.562 1 98.44 168 TYR B CA 1
ATOM 3904 C C . TYR B 1 168 ? -0.686 17.344 18.828 1 98.44 168 TYR B C 1
ATOM 3906 O O . TYR B 1 168 ? -1.647 16.828 18.25 1 98.44 168 TYR B O 1
ATOM 3914 N N . GLN B 1 169 ? -0.838 18.312 19.594 1 97.38 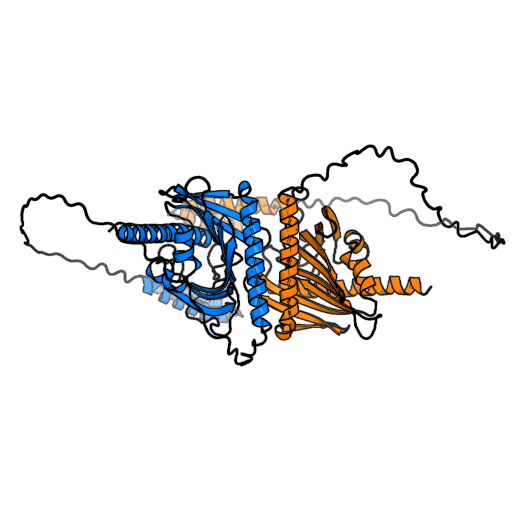169 GLN B N 1
ATOM 3915 C CA . GLN B 1 169 ? -2.131 18.844 20 1 97.38 169 GLN B CA 1
ATOM 3916 C C . GLN B 1 169 ? -2.836 19.547 18.844 1 97.38 169 GLN B C 1
ATOM 3918 O O . GLN B 1 169 ? -4.016 19.297 18.594 1 97.38 169 GLN B O 1
ATOM 3923 N N . GLU B 1 170 ? -2.15 20.359 18.094 1 96.88 170 GLU B N 1
ATOM 3924 C CA . GLU B 1 170 ? -2.773 21.25 17.109 1 96.88 170 GLU B CA 1
ATOM 3925 C C . GLU B 1 170 ? -2.98 20.531 15.781 1 96.88 170 GLU B C 1
ATOM 3927 O O . GLU B 1 170 ? -3.953 20.781 15.07 1 96.88 170 GLU B O 1
ATOM 3932 N N . LEU B 1 171 ? -2.072 19.594 15.484 1 97.31 171 LEU B N 1
ATOM 3933 C CA . LEU B 1 171 ? -2.051 19 14.148 1 97.31 171 LEU B CA 1
ATOM 3934 C C . LEU B 1 171 ? -2.631 17.594 14.172 1 97.31 171 LEU B C 1
ATOM 3936 O O . LEU B 1 171 ? -3.271 17.172 13.203 1 97.31 171 LEU B O 1
ATOM 3940 N N . ILE B 1 172 ? -2.477 16.844 15.266 1 97.25 172 ILE B N 1
ATOM 3941 C CA . ILE B 1 172 ? -2.744 15.414 15.227 1 97.25 172 ILE B CA 1
ATOM 3942 C C . ILE B 1 172 ? -4.004 15.102 16.031 1 97.25 172 ILE B C 1
ATOM 3944 O O . ILE B 1 172 ? -4.879 14.367 15.562 1 97.25 172 ILE B O 1
ATOM 3948 N N . LEU B 1 173 ? -4.199 15.742 17.109 1 95.94 173 LEU B N 1
ATOM 3949 C CA . LEU B 1 173 ? -5.258 15.336 18.031 1 95.94 173 LEU B CA 1
ATOM 3950 C C . LEU B 1 173 ? -6.594 15.953 17.625 1 95.94 173 LEU B C 1
ATOM 3952 O O . LEU B 1 173 ? -7.652 15.398 17.938 1 95.94 173 LEU B O 1
ATOM 3956 N N . GLN B 1 174 ? -6.574 17.109 16.984 1 91.44 174 GLN B N 1
ATOM 3957 C CA . GLN B 1 174 ? -7.812 17.812 16.656 1 91.44 174 GLN B CA 1
ATOM 3958 C C . GLN B 1 174 ? -7.902 18.125 15.172 1 91.44 174 GLN B C 1
ATOM 3960 O O . GLN B 1 174 ? -7.938 19.281 14.773 1 91.44 174 GLN B O 1
ATOM 3965 N N . PRO B 1 175 ? -8.109 17.078 14.453 1 94.25 175 PRO B N 1
ATOM 3966 C CA . PRO B 1 175 ? -8.078 17.312 13 1 94.25 175 PRO B CA 1
ATOM 3967 C C . PRO B 1 175 ? -9.18 18.234 12.523 1 94.25 175 PRO B C 1
ATOM 3969 O O . PRO B 1 175 ? -8.969 19.047 11.617 1 94.25 175 PRO B O 1
ATOM 3972 N N . GLU B 1 176 ? -10.305 18.281 13.109 1 97 176 GLU B N 1
ATOM 3973 C CA . GLU B 1 176 ? -11.422 19.109 12.664 1 97 176 GLU B CA 1
ATOM 3974 C C . GLU B 1 176 ? -11.148 20.578 12.922 1 97 176 GLU B C 1
ATOM 3976 O O . GLU B 1 176 ? -11.656 21.453 12.211 1 97 176 GLU B O 1
ATOM 3981 N N . LYS B 1 177 ? -10.391 20.891 13.875 1 96.38 177 LYS B N 1
ATOM 3982 C CA . LYS B 1 177 ? -10.086 22.281 14.219 1 96.38 177 LYS B CA 1
ATOM 3983 C C . LYS B 1 177 ? -8.977 22.828 13.328 1 96.38 177 LYS B C 1
ATOM 3985 O O . LYS B 1 177 ? -8.773 24.047 13.273 1 96.38 177 LYS B O 1
ATOM 3990 N N . MET B 1 178 ? -8.305 21.922 12.672 1 95.94 178 MET B N 1
ATOM 3991 C CA . MET B 1 178 ? -7.195 22.344 11.812 1 95.94 178 MET B CA 1
ATOM 3992 C C . MET B 1 178 ? -7.684 23.266 10.711 1 95.94 178 MET B C 1
ATOM 3994 O O . MET B 1 178 ? -6.941 24.141 10.258 1 95.94 178 MET B O 1
ATOM 3998 N N . VAL B 1 179 ? -8.945 23.141 10.312 1 96.69 179 VAL B N 1
ATOM 3999 C CA . VAL B 1 179 ? -9.508 23.906 9.203 1 96.69 179 VAL B CA 1
ATOM 4000 C C . VAL B 1 179 ? -9.539 25.391 9.562 1 96.69 179 VAL B C 1
ATOM 4002 O O . VAL B 1 179 ? -9.547 26.25 8.68 1 96.69 179 VAL B O 1
ATOM 4005 N N . LEU B 1 180 ? -9.531 25.734 10.789 1 97.12 180 LEU B N 1
ATOM 4006 C CA . LEU B 1 180 ? -9.641 27.094 11.273 1 97.12 180 LEU B CA 1
ATOM 4007 C C . LEU B 1 180 ? -8.367 27.875 10.969 1 97.12 180 LEU B C 1
ATOM 4009 O O . LEU B 1 180 ? -8.406 29.109 10.805 1 97.12 180 LEU B O 1
ATOM 4013 N N . TRP B 1 181 ? -7.262 27.219 10.859 1 97.69 181 TRP B N 1
ATOM 4014 C CA . TRP B 1 181 ? -6.016 27.953 10.68 1 97.69 181 TRP B CA 1
ATOM 4015 C C . TRP B 1 181 ? -5.273 27.484 9.438 1 97.69 181 TRP B C 1
ATOM 4017 O O . TRP B 1 181 ? -4.398 28.172 8.922 1 97.69 181 TRP B O 1
ATOM 4027 N N . ASN B 1 182 ? -5.469 26.266 9.023 1 97.75 182 ASN B N 1
ATOM 4028 C CA . ASN B 1 182 ? -4.859 25.703 7.82 1 97.75 182 ASN B CA 1
ATOM 4029 C C . ASN B 1 182 ? -5.711 25.969 6.582 1 97.75 182 ASN B C 1
ATOM 4031 O O . ASN B 1 182 ? -6.633 25.203 6.285 1 97.75 182 ASN B O 1
ATOM 4035 N N . LYS B 1 183 ? -5.305 26.875 5.797 1 96.38 183 LYS B N 1
ATOM 4036 C CA . LYS B 1 183 ? -6.145 27.328 4.688 1 96.38 183 LYS B CA 1
ATOM 4037 C C . LYS B 1 183 ? -5.969 26.438 3.465 1 96.38 183 LYS B C 1
ATOM 4039 O O . LYS B 1 183 ? -6.66 26.609 2.459 1 96.38 183 LYS B O 1
ATOM 4044 N N . THR B 1 184 ? -5.133 25.422 3.547 1 97.19 184 THR B N 1
ATOM 4045 C CA . THR B 1 184 ? -5.047 24.453 2.471 1 97.19 184 THR B CA 1
ATOM 4046 C C . THR B 1 184 ? -6.203 23.453 2.551 1 97.19 184 THR B C 1
ATOM 4048 O O . THR B 1 184 ? -6.395 22.641 1.641 1 97.19 184 THR B O 1
ATOM 4051 N N . LEU B 1 185 ? -6.984 23.594 3.619 1 97.44 185 LEU B N 1
ATOM 4052 C CA . LEU B 1 185 ? -8.156 22.734 3.799 1 97.44 185 LEU B CA 1
ATOM 4053 C C . LEU B 1 185 ? -9.438 23.562 3.795 1 97.44 185 LEU B C 1
ATOM 4055 O O . LEU B 1 185 ? -9.484 24.656 4.379 1 97.44 185 LEU B O 1
ATOM 4059 N N . LEU B 1 186 ? -10.414 22.969 3.168 1 97.75 186 LEU B N 1
ATOM 4060 C CA . LEU B 1 186 ? -11.727 23.594 3.166 1 97.75 186 LEU B CA 1
ATOM 4061 C C . LEU B 1 186 ? -12.641 22.969 4.211 1 97.75 186 LEU B C 1
ATOM 4063 O O . LEU B 1 186 ? -13.531 23.625 4.746 1 97.75 186 LEU B O 1
ATOM 4067 N N . ALA B 1 187 ? -12.453 21.703 4.477 1 97.81 187 ALA B N 1
ATOM 4068 C CA . ALA B 1 187 ? -13.266 20.984 5.453 1 97.81 187 ALA B CA 1
ATOM 4069 C C . ALA B 1 187 ? -12.516 19.781 6.008 1 97.81 187 ALA B C 1
ATOM 4071 O O . ALA B 1 187 ? -11.633 19.234 5.344 1 97.81 187 ALA B O 1
ATOM 4072 N N . CYS B 1 188 ? -12.836 19.406 7.234 1 98.12 188 CYS B N 1
ATOM 4073 C CA . CYS B 1 188 ? -12.383 18.172 7.879 1 98.12 188 CYS B CA 1
ATOM 4074 C C . CYS B 1 188 ? -13.406 17.672 8.891 1 98.12 188 CYS B C 1
ATOM 4076 O O . CYS B 1 188 ? -13.695 18.359 9.875 1 98.12 188 CYS B O 1
ATOM 4078 N N . HIS B 1 189 ? -13.914 16.469 8.602 1 98 189 HIS B N 1
ATOM 4079 C CA . HIS B 1 189 ? -14.938 15.883 9.469 1 98 189 HIS B CA 1
ATOM 4080 C C . HIS B 1 189 ? -14.586 14.445 9.836 1 98 189 HIS B C 1
ATOM 4082 O O . HIS B 1 189 ? -14.273 13.633 8.953 1 98 189 HIS B O 1
ATOM 4088 N N . ILE B 1 190 ? -14.672 14.164 11.125 1 98.44 190 ILE B N 1
ATOM 4089 C CA . ILE B 1 190 ? -14.555 12.773 11.547 1 98.44 190 ILE B CA 1
ATOM 4090 C C . ILE B 1 190 ? -15.867 12.039 11.266 1 98.44 190 ILE B C 1
ATOM 4092 O O . ILE B 1 190 ? -16.906 12.383 11.812 1 98.44 190 ILE B O 1
ATOM 4096 N N . LEU B 1 191 ? -15.797 11.039 10.398 1 98.62 191 LEU B N 1
ATOM 4097 C CA . LEU B 1 191 ? -16.984 10.273 10.039 1 98.62 191 LEU B CA 1
ATOM 4098 C C . LEU B 1 191 ? -17.266 9.203 11.094 1 98.62 191 LEU B C 1
ATOM 4100 O O . LEU B 1 191 ? -18.438 8.914 11.383 1 98.62 191 LEU B O 1
ATOM 4104 N N . GLU B 1 192 ? -16.219 8.633 11.609 1 98.19 192 GLU B N 1
ATOM 4105 C CA . GLU B 1 192 ? -16.375 7.527 12.555 1 98.19 192 GLU B CA 1
ATOM 4106 C C . GLU B 1 192 ? -15.117 7.355 13.406 1 98.19 192 GLU B C 1
ATOM 4108 O O . GLU B 1 192 ? -13.992 7.441 12.906 1 98.19 192 GLU B O 1
ATOM 4113 N N . ARG B 1 193 ? -15.273 7.219 14.703 1 97.81 193 ARG B N 1
ATOM 4114 C CA . ARG B 1 193 ? -14.211 6.809 15.617 1 97.81 193 ARG B CA 1
ATOM 4115 C C . ARG B 1 193 ? -14.258 5.305 15.875 1 97.81 193 ARG B C 1
ATOM 4117 O O . ARG B 1 193 ? -15.227 4.801 16.438 1 97.81 193 ARG B O 1
ATOM 4124 N N . ILE B 1 194 ? -13.273 4.602 15.477 1 97.94 194 ILE B N 1
ATOM 4125 C CA . ILE B 1 194 ? -13.258 3.143 15.531 1 97.94 194 ILE B CA 1
ATOM 4126 C C . ILE B 1 194 ? -12.781 2.686 16.906 1 97.94 194 ILE B C 1
ATOM 4128 O O . ILE B 1 194 ? -13.383 1.791 17.516 1 97.94 194 ILE B O 1
ATOM 4132 N N . ASP B 1 195 ? -11.703 3.26 17.344 1 96.81 195 ASP B N 1
ATOM 4133 C CA . ASP B 1 195 ? -11.141 3.043 18.672 1 96.81 195 ASP B CA 1
ATOM 4134 C C . ASP B 1 195 ? -10.328 4.25 19.125 1 96.81 195 ASP B C 1
ATOM 4136 O O . ASP B 1 195 ? -10.445 5.34 18.562 1 96.81 195 ASP B O 1
ATOM 4140 N N . ASP B 1 196 ? -9.5 4.09 20.188 1 95.62 196 ASP B N 1
ATOM 4141 C CA . ASP B 1 196 ? -8.789 5.215 20.781 1 95.62 196 ASP B CA 1
ATOM 4142 C C . ASP B 1 196 ? -7.73 5.762 19.828 1 95.62 196 ASP B C 1
ATOM 4144 O O . ASP B 1 196 ? -7.332 6.922 19.922 1 95.62 196 ASP B O 1
ATOM 4148 N N . ASN B 1 197 ? -7.328 4.949 18.812 1 97.88 197 ASN B N 1
ATOM 4149 C CA . ASN B 1 197 ? -6.195 5.34 17.984 1 97.88 197 ASN B CA 1
ATOM 4150 C C . ASN B 1 197 ? -6.602 5.523 16.531 1 97.88 197 ASN B C 1
ATOM 4152 O O . ASN B 1 197 ? -5.836 6.055 15.727 1 97.88 197 ASN B O 1
ATOM 4156 N N . THR B 1 198 ? -7.832 5.027 16.188 1 98.62 198 THR B N 1
ATOM 4157 C CA . THR B 1 198 ? -8.172 4.945 14.781 1 98.62 198 THR B CA 1
ATOM 4158 C C . THR B 1 198 ? -9.469 5.684 14.484 1 98.62 198 THR B C 1
ATOM 4160 O O . THR B 1 198 ? -10.469 5.484 15.18 1 98.62 198 THR B O 1
ATOM 4163 N N . THR B 1 199 ? -9.461 6.551 13.477 1 98.62 199 THR B N 1
ATOM 4164 C CA . THR B 1 199 ? -10.648 7.262 13.008 1 98.62 199 THR B CA 1
ATOM 4165 C C . THR B 1 199 ? -10.719 7.246 11.484 1 98.62 199 THR B C 1
ATOM 4167 O O . THR B 1 199 ? -9.727 6.977 10.812 1 98.62 199 THR B O 1
ATOM 4170 N N . VAL B 1 200 ? -11.914 7.43 10.945 1 98.81 200 VAL B N 1
ATOM 4171 C CA . VAL B 1 200 ? -12.109 7.719 9.531 1 98.81 200 VAL B CA 1
ATOM 4172 C C . VAL B 1 200 ? -12.57 9.164 9.359 1 98.81 200 VAL B C 1
ATOM 4174 O O . VAL B 1 200 ? -13.484 9.617 10.047 1 98.81 200 VAL B O 1
ATOM 4177 N N . SER B 1 201 ? -11.906 9.875 8.445 1 98.62 201 SER B N 1
ATOM 4178 C CA . SER B 1 201 ? -12.234 11.289 8.25 1 98.62 201 SER B CA 1
ATOM 4179 C C . SER B 1 201 ? -12.547 11.586 6.793 1 98.62 201 SER B C 1
ATOM 4181 O O . SER B 1 201 ? -12.133 10.844 5.898 1 98.62 201 SER B O 1
ATOM 4183 N N . TYR B 1 202 ? -13.359 12.531 6.637 1 98.69 202 TYR B N 1
ATOM 4184 C CA . TYR B 1 202 ? -13.609 13.18 5.352 1 98.69 202 TYR B CA 1
ATOM 4185 C C . TYR B 1 202 ? -12.969 14.562 5.297 1 98.69 202 TYR B C 1
ATOM 4187 O O . TYR B 1 202 ? -13.219 15.398 6.164 1 98.69 202 TYR B O 1
ATOM 4195 N N . ASP B 1 203 ? -12.125 14.789 4.246 1 98.38 203 ASP B N 1
ATOM 4196 C CA . ASP B 1 203 ? -11.414 16.062 4.086 1 98.38 203 ASP B CA 1
ATOM 4197 C C . ASP B 1 203 ? -11.648 16.641 2.697 1 98.38 203 ASP B C 1
ATOM 4199 O O . ASP B 1 203 ? -11.82 15.914 1.725 1 98.38 203 ASP B O 1
ATOM 4203 N N . VAL B 1 204 ? -11.688 17.938 2.656 1 98.5 204 VAL B N 1
ATOM 4204 C CA . VAL B 1 204 ? -11.688 18.641 1.379 1 98.5 204 VAL B CA 1
ATOM 4205 C C . VAL B 1 204 ? -10.492 19.578 1.304 1 98.5 204 VAL B C 1
ATOM 4207 O O . VAL B 1 204 ? -10.352 20.484 2.123 1 98.5 204 VAL B O 1
ATOM 4210 N N . ALA B 1 205 ? -9.609 19.281 0.387 1 98 205 ALA B N 1
ATOM 4211 C CA . ALA B 1 205 ? -8.461 20.141 0.15 1 98 205 ALA B CA 1
ATOM 4212 C C . ALA B 1 205 ? -8.828 21.297 -0.774 1 98 205 ALA B C 1
ATOM 4214 O O . ALA B 1 205 ? -9.578 21.125 -1.735 1 98 205 ALA B O 1
ATOM 4215 N N . ALA B 1 206 ? -8.234 22.438 -0.505 1 97.31 206 ALA B N 1
ATOM 4216 C CA . ALA B 1 206 ? -8.43 23.594 -1.367 1 97.31 206 ALA B CA 1
ATOM 4217 C C . ALA B 1 206 ? -7.727 23.406 -2.711 1 97.31 206 ALA B C 1
ATOM 4219 O O . ALA B 1 206 ? -6.855 22.547 -2.848 1 97.31 206 ALA B O 1
ATOM 4220 N N . GLY B 1 207 ? -8.195 24.188 -3.662 1 94.69 207 GLY B N 1
ATOM 4221 C CA . GLY B 1 207 ? -7.469 24.188 -4.922 1 94.69 207 GLY B CA 1
ATOM 4222 C C . GLY B 1 207 ? -6.023 24.641 -4.781 1 94.69 207 GLY B C 1
ATOM 4223 O O . GLY B 1 207 ? -5.668 25.312 -3.809 1 94.69 207 GLY B O 1
ATOM 4224 N N . ALA B 1 208 ? -5.246 24.219 -5.762 1 90.56 208 ALA B N 1
ATOM 4225 C CA . ALA B 1 208 ? -3.82 24.516 -5.684 1 90.56 208 ALA B CA 1
ATOM 4226 C C . ALA B 1 208 ? -3.311 25.094 -7 1 90.56 208 ALA B C 1
ATOM 4228 O O . ALA B 1 208 ? -4.066 25.219 -7.969 1 90.56 208 ALA B O 1
ATOM 4229 N N . ALA B 1 209 ? -2.084 25.562 -6.938 1 84.19 209 ALA B N 1
ATOM 4230 C CA . ALA B 1 209 ? -1.399 26.109 -8.109 1 84.19 209 ALA B CA 1
ATOM 4231 C C . ALA B 1 209 ? -2.223 27.203 -8.766 1 84.19 209 ALA B C 1
ATOM 4233 O O . ALA B 1 209 ? -2.492 27.172 -9.969 1 84.19 209 ALA B O 1
ATOM 4234 N N . ALA B 1 210 ? -2.693 28.062 -7.973 1 84 210 ALA B N 1
ATOM 4235 C CA . ALA B 1 210 ? -3.432 29.25 -8.422 1 84 210 ALA B CA 1
ATOM 4236 C C . ALA B 1 210 ? -4.715 28.844 -9.141 1 84 210 ALA B C 1
ATOM 4238 O O . ALA B 1 210 ? -5.094 29.469 -10.141 1 84 210 ALA B O 1
ATOM 4239 N N . GLY B 1 211 ? -5.254 27.75 -8.812 1 85.38 211 GLY B N 1
ATOM 4240 C CA . GLY B 1 211 ? -6.551 27.344 -9.336 1 85.38 211 GLY B CA 1
ATOM 4241 C C . GLY B 1 211 ? -6.461 26.328 -10.453 1 85.38 211 GLY B C 1
ATOM 4242 O O . GLY B 1 211 ? -7.473 25.781 -10.883 1 85.38 211 GLY B O 1
ATOM 4243 N N . VAL B 1 212 ? -5.312 26.047 -10.891 1 89.06 212 VAL B N 1
ATOM 4244 C CA . VAL B 1 212 ? -5.133 25.094 -11.977 1 89.06 212 VAL B CA 1
ATOM 4245 C C . VAL B 1 212 ? -5.562 23.703 -11.508 1 89.06 212 VAL B C 1
ATOM 4247 O O . VAL B 1 212 ? -6.066 22.906 -12.305 1 89.06 212 VAL B O 1
ATOM 4250 N N . VAL B 1 213 ? -5.371 23.422 -10.273 1 94.62 213 VAL B N 1
ATOM 4251 C CA . VAL B 1 213 ? -5.867 22.188 -9.672 1 94.62 213 VAL B CA 1
ATOM 4252 C C . VAL B 1 213 ? -7.102 22.484 -8.828 1 94.62 213 VAL B C 1
ATOM 4254 O O . VAL B 1 213 ? -7.035 23.25 -7.863 1 94.62 213 VAL B O 1
ATOM 4257 N N . SER B 1 214 ? -8.156 21.891 -9.188 1 95.06 214 SER B N 1
ATOM 4258 C CA . SER B 1 214 ? -9.414 22.109 -8.469 1 95.06 214 SER B CA 1
ATOM 4259 C C . SER B 1 214 ? -9.406 21.406 -7.117 1 95.06 214 SER B C 1
ATOM 4261 O O . SER B 1 214 ? -8.602 20.5 -6.891 1 95.06 214 SER B O 1
ATOM 4263 N N . PRO B 1 215 ? -10.352 21.875 -6.227 1 97 215 PRO B N 1
ATOM 4264 C CA . PRO B 1 215 ? -10.445 21.188 -4.938 1 97 215 PRO B CA 1
ATOM 4265 C C . PRO B 1 215 ? -10.703 19.703 -5.086 1 97 215 PRO B C 1
ATOM 4267 O O . PRO B 1 215 ? -11.398 19.281 -6.016 1 97 215 PRO B O 1
ATOM 4270 N N . ARG B 1 216 ? -10.172 18.922 -4.164 1 97.75 216 ARG B N 1
ATOM 4271 C CA . ARG B 1 216 ? -10.352 17.469 -4.105 1 97.75 216 ARG B CA 1
ATOM 4272 C C . ARG B 1 216 ? -10.883 17.031 -2.744 1 97.75 216 ARG B C 1
ATOM 4274 O O . ARG B 1 216 ? -10.539 17.641 -1.721 1 97.75 216 ARG B O 1
ATOM 4281 N N . ASP B 1 217 ? -11.672 16.062 -2.779 1 98.38 217 ASP B N 1
ATOM 4282 C CA . ASP B 1 217 ? -12.07 15.492 -1.491 1 98.38 217 ASP B CA 1
ATOM 4283 C C . ASP B 1 217 ? -11.43 14.125 -1.269 1 98.38 217 ASP B C 1
ATOM 4285 O O . ASP B 1 217 ? -10.945 13.5 -2.213 1 98.38 217 ASP B O 1
ATOM 4289 N N . PHE B 1 218 ? -11.398 13.734 0.034 1 98.62 218 PHE B N 1
ATOM 4290 C CA . PHE B 1 218 ? -10.719 12.531 0.486 1 98.62 218 PHE B CA 1
ATOM 4291 C C . PHE B 1 218 ? -11.516 11.836 1.587 1 98.62 218 PHE B C 1
ATOM 4293 O O . PHE B 1 218 ? -12.133 12.5 2.42 1 98.62 218 PHE B O 1
ATOM 4300 N N . VAL B 1 219 ? -11.477 10.531 1.561 1 98.81 219 VAL B N 1
ATOM 4301 C CA . VAL B 1 219 ? -11.852 9.719 2.717 1 98.81 219 VAL B CA 1
ATOM 4302 C C . VAL B 1 219 ? -10.648 8.891 3.176 1 98.81 219 VAL B C 1
ATOM 4304 O O . VAL B 1 219 ? -10.109 8.094 2.406 1 98.81 219 VAL B O 1
ATOM 4307 N N . ASN B 1 220 ? -10.227 9.125 4.414 1 98.75 220 ASN B N 1
ATOM 4308 C CA . ASN B 1 220 ? -9.016 8.492 4.926 1 98.75 220 ASN B CA 1
ATOM 4309 C C . ASN B 1 220 ? -9.266 7.797 6.258 1 98.75 220 ASN B C 1
ATOM 4311 O O . ASN B 1 220 ? -10.023 8.297 7.094 1 98.75 220 ASN B O 1
ATOM 4315 N N . VAL B 1 221 ? -8.625 6.645 6.387 1 98.75 221 VAL B N 1
ATOM 4316 C CA . VAL B 1 221 ? -8.414 6.137 7.738 1 98.75 221 VAL B CA 1
ATOM 4317 C C . VAL B 1 221 ? -7.168 6.785 8.344 1 98.75 221 VAL B C 1
ATOM 4319 O O . VAL B 1 221 ? -6.172 7 7.645 1 98.75 221 VAL B O 1
ATOM 4322 N N . ARG B 1 222 ? -7.246 7.129 9.609 1 98.56 222 ARG B N 1
ATOM 4323 C CA . ARG B 1 222 ? -6.152 7.762 10.336 1 98.56 222 ARG B CA 1
ATOM 4324 C C . ARG B 1 222 ? -5.867 7.031 11.641 1 98.56 222 ARG B C 1
ATOM 4326 O O . ARG B 1 222 ? -6.793 6.723 12.398 1 98.56 222 ARG B O 1
ATOM 4333 N N . ARG B 1 223 ? -4.605 6.73 11.867 1 98.75 223 ARG B N 1
ATOM 4334 C CA . ARG B 1 223 ? -4.199 6.098 13.117 1 98.75 223 ARG B CA 1
ATOM 4335 C C . ARG B 1 223 ? -3.094 6.898 13.805 1 98.75 223 ARG B C 1
ATOM 4337 O O . ARG B 1 223 ? -2.111 7.281 13.164 1 98.75 223 ARG B O 1
ATOM 4344 N N . ILE B 1 224 ? -3.246 7.133 15.125 1 98.75 224 ILE B N 1
ATOM 4345 C CA . ILE B 1 224 ? -2.281 7.934 15.875 1 98.75 224 ILE B CA 1
ATOM 4346 C C . ILE B 1 224 ? -1.543 7.051 16.875 1 98.75 224 ILE B C 1
ATOM 4348 O O . ILE B 1 224 ? -2.127 6.125 17.453 1 98.75 224 ILE B O 1
ATOM 4352 N N . GLU B 1 225 ? -0.31 7.32 17.031 1 98.38 225 GLU B N 1
ATOM 4353 C CA . GLU B 1 225 ? 0.523 6.629 18 1 98.38 225 GLU B CA 1
ATOM 4354 C C . GLU B 1 225 ? 1.446 7.602 18.734 1 98.38 225 GLU B C 1
ATOM 4356 O O . GLU B 1 225 ? 1.976 8.539 18.125 1 98.38 225 GLU B O 1
ATOM 4361 N N . ARG B 1 226 ? 1.542 7.379 20.031 1 98.12 226 ARG B N 1
ATOM 4362 C CA . ARG B 1 226 ? 2.523 8.078 20.844 1 98.12 226 ARG B CA 1
ATOM 4363 C C . ARG B 1 226 ? 3.691 7.168 21.203 1 98.12 226 ARG B C 1
ATOM 4365 O O . ARG B 1 226 ? 3.5 6.113 21.812 1 98.12 226 ARG B O 1
ATOM 4372 N N . ARG B 1 227 ? 4.809 7.574 20.75 1 97.88 227 ARG B N 1
ATOM 4373 C CA . ARG B 1 227 ? 6.031 6.875 21.125 1 97.88 227 ARG B CA 1
ATOM 4374 C C . ARG B 1 227 ? 6.914 7.75 22 1 97.88 227 ARG B C 1
ATOM 4376 O O . ARG B 1 227 ? 6.574 8.906 22.281 1 97.88 227 ARG B O 1
ATOM 4383 N N . ARG B 1 228 ? 7.988 7.27 22.531 1 97.06 228 ARG B N 1
ATOM 4384 C CA . ARG B 1 228 ? 8.844 7.961 23.5 1 97.06 228 ARG B CA 1
ATOM 4385 C C . ARG B 1 228 ? 9.391 9.258 22.906 1 97.06 228 ARG B C 1
ATOM 4387 O O . ARG B 1 228 ? 9.367 10.297 23.562 1 97.06 228 ARG B O 1
ATOM 4394 N N . ASP B 1 229 ? 9.812 9.188 21.719 1 98 229 ASP B N 1
ATOM 4395 C CA . ASP B 1 229 ? 10.547 10.32 21.172 1 98 229 ASP B CA 1
ATOM 4396 C C . ASP B 1 229 ? 9.75 11.023 20.078 1 98 229 ASP B C 1
ATOM 4398 O O . ASP B 1 229 ? 10.25 11.945 19.422 1 98 229 ASP B O 1
ATOM 4402 N N . ARG B 1 230 ? 8.477 10.531 19.891 1 98.69 230 ARG B N 1
ATOM 4403 C CA . ARG B 1 230 ? 7.773 11.125 18.75 1 98.69 230 ARG B CA 1
ATOM 4404 C C . ARG B 1 230 ? 6.27 10.891 18.859 1 98.69 230 ARG B C 1
ATOM 4406 O O . ARG B 1 230 ? 5.82 10.016 19.609 1 98.69 230 ARG B O 1
ATOM 4413 N N . TYR B 1 231 ? 5.504 11.688 18.141 1 98.81 231 TYR B N 1
ATOM 4414 C CA . TYR B 1 231 ? 4.074 11.539 17.906 1 98.81 231 TYR B CA 1
ATOM 4415 C C . TYR B 1 231 ? 3.795 11.289 16.422 1 98.81 231 TYR B C 1
ATOM 4417 O O . TYR B 1 231 ? 4.387 11.93 15.555 1 98.81 231 TYR B O 1
ATOM 4425 N N . ILE B 1 232 ? 2.932 10.258 16.156 1 98.88 232 ILE B N 1
ATOM 4426 C CA . ILE B 1 232 ? 2.73 9.844 14.773 1 98.88 232 ILE B CA 1
ATOM 4427 C C . ILE B 1 232 ? 1.239 9.852 14.445 1 98.88 232 ILE B C 1
ATOM 4429 O O . ILE B 1 232 ? 0.42 9.398 15.25 1 98.88 232 ILE B O 1
ATOM 4433 N N . SER B 1 233 ? 0.841 10.445 13.359 1 98.81 233 SER B N 1
ATOM 4434 C CA . SER B 1 233 ? -0.448 10.266 12.703 1 98.81 233 SER B CA 1
ATOM 4435 C C . SER B 1 233 ? -0.279 9.648 11.312 1 98.81 233 SER B C 1
ATOM 4437 O O . SER B 1 233 ? 0.286 10.273 10.414 1 98.81 233 SER B O 1
ATOM 4439 N N . SER B 1 234 ? -0.664 8.398 11.133 1 98.75 234 SER B N 1
ATOM 4440 C CA . SER B 1 234 ? -0.587 7.691 9.859 1 98.75 234 SER B CA 1
ATOM 4441 C C . SER B 1 234 ? -1.974 7.477 9.258 1 98.75 234 SER B C 1
ATOM 4443 O O . SER B 1 234 ? -2.969 7.441 9.984 1 98.75 234 SER B O 1
ATOM 4445 N N . GLY B 1 235 ? -1.997 7.383 7.879 1 98.56 235 GLY B N 1
ATOM 4446 C CA . GLY B 1 235 ? -3.281 7.148 7.238 1 98.56 235 GLY B CA 1
ATOM 4447 C C . GLY B 1 235 ? -3.156 6.75 5.781 1 98.56 235 GLY B C 1
ATOM 4448 O O . GLY B 1 235 ? -2.061 6.77 5.219 1 98.56 235 GLY B O 1
ATOM 4449 N N . MET B 1 236 ? -4.305 6.363 5.246 1 98.75 236 MET B N 1
ATOM 4450 C CA . MET B 1 236 ? -4.438 6.078 3.818 1 98.75 236 MET B CA 1
ATOM 4451 C C . MET B 1 236 ? -5.906 6.098 3.396 1 98.75 236 MET B C 1
ATOM 4453 O O . MET B 1 236 ? -6.801 6.086 4.246 1 98.75 236 MET B O 1
ATOM 4457 N N . ALA B 1 237 ? -6.082 6.184 2.125 1 98.75 237 ALA B N 1
ATOM 4458 C CA . ALA B 1 237 ? -7.43 6.238 1.562 1 98.75 237 ALA B CA 1
ATOM 4459 C C . ALA B 1 237 ? -8.242 5.008 1.952 1 98.75 237 ALA B C 1
ATOM 4461 O O . ALA B 1 237 ? -7.695 3.904 2.053 1 98.75 237 ALA B O 1
ATOM 4462 N N . THR B 1 238 ? -9.531 5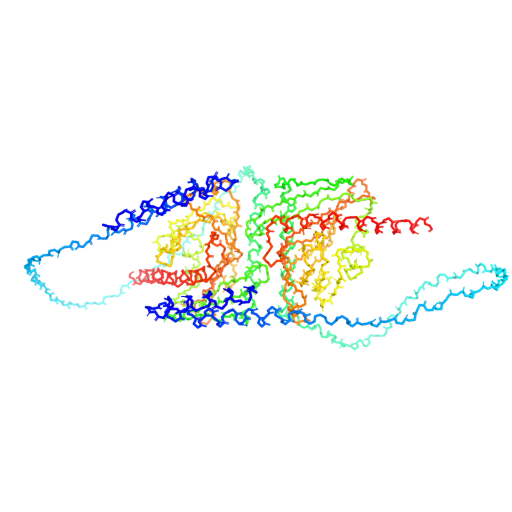.184 2.141 1 98.31 238 THR B N 1
ATOM 4463 C CA . THR B 1 238 ? -10.477 4.102 2.402 1 98.31 238 THR B CA 1
ATOM 4464 C C . THR B 1 238 ? -11.852 4.43 1.833 1 98.31 238 THR B C 1
ATOM 4466 O O . THR B 1 238 ? -12.023 5.453 1.173 1 98.31 238 THR B O 1
ATOM 4469 N N . ILE B 1 239 ? -12.781 3.523 2.018 1 96.75 239 ILE B N 1
ATOM 4470 C CA . ILE B 1 239 ? -14.164 3.719 1.613 1 96.75 239 ILE B CA 1
ATOM 4471 C C . ILE B 1 239 ? -15.062 3.74 2.848 1 96.75 239 ILE B C 1
ATOM 4473 O O . ILE B 1 239 ? -14.891 2.934 3.764 1 96.75 239 ILE B O 1
ATOM 4477 N N . HIS B 1 240 ? -15.891 4.68 2.889 1 97.38 240 HIS B N 1
ATOM 4478 C CA . HIS B 1 240 ? -16.859 4.762 3.977 1 97.38 240 HIS B CA 1
ATOM 4479 C C . HIS B 1 240 ? -18.266 5.051 3.447 1 97.38 240 HIS B C 1
ATOM 4481 O O . HIS B 1 240 ? -18.438 5.902 2.572 1 97.38 240 HIS B O 1
ATOM 4487 N N . SER B 1 241 ? -19.25 4.418 3.996 1 95.94 241 SER B N 1
ATOM 4488 C CA . SER B 1 241 ? -20.625 4.473 3.488 1 95.94 241 SER B CA 1
ATOM 4489 C C . SER B 1 241 ? -21.234 5.852 3.709 1 95.94 241 SER B C 1
ATOM 4491 O O . SER B 1 241 ? -22.109 6.281 2.945 1 95.94 241 SER B O 1
ATOM 4493 N N . LEU B 1 242 ? -20.812 6.586 4.672 1 97.38 242 LEU B N 1
ATOM 4494 C CA . LEU B 1 242 ? -21.391 7.875 5.02 1 97.38 242 LEU B CA 1
ATOM 4495 C C . LEU B 1 242 ? -20.969 8.953 4.027 1 97.38 242 LEU B C 1
ATOM 4497 O O . LEU B 1 242 ? -21.562 10.031 3.975 1 97.38 242 LEU B O 1
ATOM 4501 N N . ARG B 1 243 ? -19.906 8.641 3.268 1 98.12 243 ARG B N 1
ATOM 4502 C CA . ARG B 1 243 ? -19.438 9.656 2.336 1 98.12 243 ARG B CA 1
ATOM 4503 C C . ARG B 1 243 ? -18.984 9.031 1.017 1 98.12 243 ARG B C 1
ATOM 4505 O O . ARG B 1 243 ? -17.812 9.062 0.67 1 98.12 243 ARG B O 1
ATOM 4512 N N . PRO B 1 244 ? -19.938 8.523 0.302 1 96.75 244 PRO B N 1
ATOM 4513 C CA . PRO B 1 244 ? -19.594 8.047 -1.039 1 96.75 244 PRO B CA 1
ATOM 4514 C C . PRO B 1 244 ? -19.172 9.172 -1.976 1 96.75 244 PRO B C 1
ATOM 4516 O O . PRO B 1 244 ? -19.484 10.344 -1.723 1 96.75 244 PRO B O 1
ATOM 4519 N N . PRO B 1 245 ? -18.469 8.766 -3.023 1 95.62 245 PRO B N 1
ATOM 4520 C CA . PRO B 1 245 ? -18.078 9.805 -3.975 1 95.62 245 PRO B CA 1
ATOM 4521 C C . PRO B 1 245 ? -19.266 10.523 -4.594 1 95.62 245 PRO B C 1
ATOM 4523 O O . PRO B 1 245 ? -20.297 9.906 -4.859 1 95.62 245 PRO B O 1
ATOM 4526 N N . THR B 1 246 ? -19.109 11.812 -4.758 1 95.12 246 THR B N 1
ATOM 4527 C CA . THR B 1 246 ? -20.109 12.641 -5.414 1 95.12 246 THR B CA 1
ATOM 4528 C C . THR B 1 246 ? -19.516 13.398 -6.59 1 95.12 246 THR B C 1
ATOM 4530 O O . THR B 1 246 ? -18.297 13.359 -6.801 1 95.12 246 THR B O 1
ATOM 4533 N N . SER B 1 247 ? -20.344 14.133 -7.32 1 94.56 247 SER B N 1
ATOM 4534 C CA . SER B 1 247 ? -19.875 14.867 -8.492 1 94.56 247 SER B CA 1
ATOM 4535 C C . SER B 1 247 ? -19.312 16.234 -8.102 1 94.56 247 SER B C 1
ATOM 4537 O O . SER B 1 247 ? -18.703 16.906 -8.922 1 94.56 247 SER B O 1
ATOM 4539 N N . LYS B 1 248 ? -19.5 16.578 -6.957 1 95.88 248 LYS B N 1
ATOM 4540 C CA . LYS B 1 248 ? -19.078 17.891 -6.52 1 95.88 248 LYS B CA 1
ATOM 4541 C C . LYS B 1 248 ? -17.562 18.047 -6.59 1 95.88 248 LYS B C 1
ATOM 4543 O O . LYS B 1 248 ? -17.047 19.094 -6.98 1 95.88 248 LYS B O 1
ATOM 4548 N N . TYR B 1 249 ? -16.875 17.016 -6.152 1 97.19 249 TYR B N 1
ATOM 4549 C CA . TYR B 1 249 ? -15.414 17 -6.156 1 97.19 249 TYR B CA 1
ATOM 4550 C C . TYR B 1 249 ? -14.891 15.75 -6.848 1 97.19 249 TYR B C 1
ATOM 4552 O O . TYR B 1 249 ? -15.555 14.711 -6.863 1 97.19 249 TYR B O 1
ATOM 4560 N N . VAL B 1 250 ? -13.695 15.906 -7.426 1 96.75 250 VAL B N 1
ATOM 4561 C CA . VAL B 1 250 ? -12.969 14.703 -7.812 1 96.75 250 VAL B CA 1
ATOM 4562 C C . VAL B 1 250 ? -12.414 14.016 -6.566 1 96.75 250 VAL B C 1
ATOM 4564 O O . VAL B 1 250 ? -11.703 14.633 -5.77 1 96.75 250 VAL B O 1
ATOM 4567 N N . ARG B 1 251 ? -12.797 12.773 -6.312 1 97.56 251 ARG B N 1
ATOM 4568 C CA . ARG B 1 251 ? -12.32 12.008 -5.168 1 97.56 251 ARG B CA 1
ATOM 4569 C C . ARG B 1 251 ? -10.867 11.578 -5.363 1 97.56 251 ARG B C 1
ATOM 4571 O O . ARG B 1 251 ? -10.594 10.633 -6.105 1 97.56 251 ARG B O 1
ATOM 4578 N N . ALA B 1 252 ? -9.969 12.227 -4.715 1 97.69 252 ALA B N 1
ATOM 4579 C CA . ALA B 1 252 ? -8.562 11.852 -4.727 1 97.69 252 ALA B CA 1
ATOM 4580 C C . ALA B 1 252 ? -8.266 10.781 -3.684 1 97.69 252 ALA B C 1
ATOM 4582 O O . ALA B 1 252 ? -9.109 10.492 -2.828 1 97.69 252 ALA B O 1
ATOM 4583 N N . GLU B 1 253 ? -7.066 10.125 -3.805 1 97.94 253 GLU B N 1
ATOM 4584 C CA . GLU B 1 25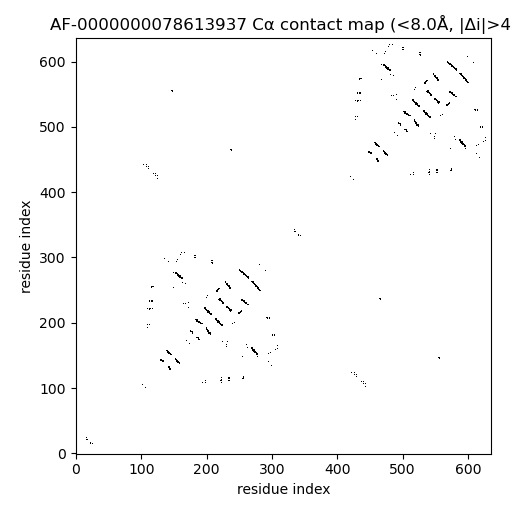3 ? -6.711 9.047 -2.893 1 97.94 253 GLU B CA 1
ATOM 4585 C C . GLU B 1 253 ? -5.293 9.211 -2.357 1 97.94 253 GLU B C 1
ATOM 4587 O O . GLU B 1 253 ? -4.363 9.469 -3.121 1 97.94 253 GLU B O 1
ATOM 4592 N N . ASN B 1 254 ? -5.199 9.055 -1.032 1 98.31 254 ASN B N 1
ATOM 4593 C CA . ASN B 1 254 ? -3.891 9.047 -0.386 1 98.31 254 ASN B CA 1
ATOM 4594 C C . ASN B 1 254 ? -3.373 7.629 -0.187 1 98.31 254 ASN B C 1
ATOM 4596 O O . ASN B 1 254 ? -4.066 6.785 0.386 1 98.31 254 ASN B O 1
ATOM 4600 N N . GLY B 1 255 ? -2.15 7.383 -0.749 1 98.12 255 GLY B N 1
ATOM 4601 C CA . GLY B 1 255 ? -1.45 6.227 -0.218 1 98.12 255 GLY B CA 1
ATOM 4602 C C . GLY B 1 255 ? -0.985 6.414 1.213 1 98.12 255 GLY B C 1
ATOM 4603 O O . GLY B 1 255 ? -1.297 7.426 1.845 1 98.12 255 GLY B O 1
ATOM 4604 N N . PRO B 1 256 ? -0.258 5.422 1.744 1 98.38 256 PRO B N 1
ATOM 4605 C CA . PRO B 1 256 ? 0.223 5.562 3.121 1 98.38 256 PRO B CA 1
ATOM 4606 C C . PRO B 1 256 ? 1.062 6.82 3.332 1 98.38 256 PRO B C 1
ATOM 4608 O O . PRO B 1 256 ? 1.948 7.117 2.525 1 98.38 256 PRO B O 1
ATOM 4611 N N . GLY B 1 257 ? 0.833 7.516 4.312 1 98.62 257 GLY B N 1
ATOM 4612 C CA . GLY B 1 257 ? 1.491 8.766 4.66 1 98.62 257 GLY B CA 1
ATOM 4613 C C . GLY B 1 257 ? 0.98 9.367 5.957 1 98.62 257 GLY B C 1
ATOM 4614 O O . GLY B 1 257 ? 0.354 8.68 6.766 1 98.62 257 GLY B O 1
ATOM 4615 N N . GLY B 1 258 ? 1.386 10.625 6.23 1 98.75 258 GLY B N 1
ATOM 4616 C CA . GLY B 1 258 ? 0.953 11.289 7.453 1 98.75 258 GLY B CA 1
ATOM 4617 C C . GLY B 1 258 ? 2.021 12.18 8.062 1 98.75 258 GLY B C 1
ATOM 4618 O O . GLY B 1 258 ? 2.848 12.742 7.344 1 98.75 258 GLY B O 1
ATOM 4619 N N . PHE B 1 259 ? 1.864 12.422 9.383 1 98.81 259 PHE B N 1
ATOM 4620 C CA . PHE B 1 259 ? 2.727 13.359 10.102 1 98.81 259 PHE B CA 1
ATOM 4621 C C . PHE B 1 259 ? 3.521 12.641 11.18 1 98.81 259 PHE B C 1
ATOM 4623 O O . PHE B 1 259 ? 3.012 11.727 11.828 1 98.81 259 PHE B O 1
ATOM 4630 N N . VAL B 1 260 ? 4.715 13.109 11.352 1 98.88 260 VAL B N 1
ATOM 4631 C CA . VAL B 1 260 ? 5.527 12.703 12.492 1 98.88 260 VAL B CA 1
ATOM 4632 C C . VAL B 1 260 ? 6.145 13.938 13.156 1 98.88 260 VAL B C 1
ATOM 4634 O O . VAL B 1 260 ? 6.82 14.727 12.492 1 98.88 260 VAL B O 1
ATOM 4637 N N . ALA B 1 261 ? 5.859 14.117 14.406 1 98.88 261 ALA B N 1
ATOM 4638 C CA . ALA B 1 261 ? 6.539 15.133 15.211 1 98.88 261 ALA B CA 1
ATOM 4639 C C . ALA B 1 261 ? 7.598 14.5 16.109 1 98.88 261 ALA B C 1
ATOM 4641 O O . ALA B 1 261 ? 7.266 13.805 17.062 1 98.88 261 ALA B O 1
ATOM 4642 N N . LEU B 1 262 ? 8.805 14.789 15.812 1 98.81 262 LEU B N 1
ATOM 4643 C CA . LEU B 1 262 ? 9.938 14.211 16.531 1 98.81 262 LEU B CA 1
ATOM 4644 C C . LEU B 1 262 ? 10.461 15.18 17.594 1 98.81 262 LEU B C 1
ATOM 4646 O O . LEU B 1 262 ? 10.781 16.328 17.281 1 98.81 262 LEU B O 1
ATOM 4650 N N . LYS B 1 263 ? 10.57 14.68 18.797 1 98.62 263 LYS B N 1
ATOM 4651 C CA . LYS B 1 263 ? 11.148 15.469 19.875 1 98.62 263 LYS B CA 1
ATOM 4652 C C . LYS B 1 263 ? 12.641 15.703 19.641 1 98.62 263 LYS B C 1
ATOM 4654 O O . LYS B 1 263 ? 13.328 14.859 19.062 1 98.62 263 LYS B O 1
ATOM 4659 N N . CYS B 1 264 ? 13.094 16.859 20.094 1 97.69 264 CYS B N 1
ATOM 4660 C CA . CYS B 1 264 ? 14.523 17.141 20.094 1 97.69 264 CYS B CA 1
ATOM 4661 C C . CYS B 1 264 ? 15.156 16.766 21.438 1 97.69 264 CYS B C 1
ATOM 4663 O O . CYS B 1 264 ? 14.812 17.344 22.469 1 97.69 264 CYS B O 1
ATOM 4665 N N . PRO B 1 265 ? 16.047 15.867 21.375 1 96.19 265 PRO B N 1
ATOM 4666 C CA . PRO B 1 265 ? 16.594 15.398 22.641 1 96.19 265 PRO B CA 1
ATOM 4667 C C . PRO B 1 265 ? 17.375 16.484 23.375 1 96.19 265 PRO B C 1
ATOM 4669 O O . PRO B 1 265 ? 17.406 16.516 24.609 1 96.19 265 PRO B O 1
ATOM 4672 N N . THR B 1 266 ? 17.953 17.438 22.734 1 96.81 266 THR B N 1
ATOM 4673 C CA . THR B 1 266 ? 18.844 18.406 23.328 1 96.81 266 THR B CA 1
ATOM 4674 C C . THR B 1 266 ? 18.109 19.688 23.688 1 96.81 266 THR B C 1
ATOM 4676 O O . THR B 1 266 ? 18.547 20.453 24.547 1 96.81 266 THR B O 1
ATOM 4679 N N . ASN B 1 267 ? 17.016 20 23.031 1 97.5 267 ASN B N 1
ATOM 4680 C CA . ASN B 1 267 ? 16.266 21.234 23.234 1 97.5 267 ASN B CA 1
ATOM 4681 C C . ASN B 1 267 ? 14.758 20.984 23.203 1 97.5 267 ASN B C 1
ATOM 4683 O O . ASN B 1 267 ? 14.172 20.859 22.125 1 97.5 267 ASN B O 1
ATOM 4687 N N . PRO B 1 268 ? 14.117 20.984 24.344 1 95.75 268 PRO B N 1
ATOM 4688 C CA . PRO B 1 268 ? 12.688 20.656 24.422 1 95.75 268 PRO B CA 1
ATOM 4689 C C . PRO B 1 268 ? 11.805 21.703 23.734 1 95.75 268 PRO B C 1
ATOM 4691 O O . PRO B 1 268 ? 10.609 21.469 23.531 1 95.75 268 PRO B O 1
ATOM 4694 N N . ASN B 1 269 ? 12.344 22.828 23.375 1 96.62 269 ASN B N 1
ATOM 4695 C CA . ASN B 1 269 ? 11.57 23.875 22.719 1 96.62 269 ASN B CA 1
ATOM 4696 C C . ASN B 1 269 ? 11.695 23.797 21.188 1 96.62 269 ASN B C 1
ATOM 4698 O O . ASN B 1 269 ? 11.281 24.719 20.484 1 96.62 269 ASN B O 1
ATOM 4702 N N . LEU B 1 270 ? 12.352 22.719 20.766 1 98.06 270 LEU B N 1
ATOM 4703 C CA . LEU B 1 270 ? 12.484 22.453 19.344 1 98.06 270 LEU B CA 1
ATOM 4704 C C . LEU B 1 270 ? 11.914 21.078 19 1 98.06 270 LEU B C 1
ATOM 4706 O O . LEU B 1 270 ? 11.93 20.172 19.828 1 98.06 270 LEU B O 1
ATOM 4710 N N . CYS B 1 271 ? 11.375 20.984 17.828 1 98.75 271 CYS B N 1
ATOM 4711 C CA . CYS B 1 271 ? 11.008 19.672 17.312 1 98.75 271 CYS B CA 1
ATOM 4712 C C . CYS B 1 271 ? 11.164 19.609 15.805 1 98.75 271 CYS B C 1
ATOM 4714 O O . CYS B 1 271 ? 11.344 20.641 15.156 1 98.75 271 CYS B O 1
ATOM 4716 N N . THR B 1 272 ? 11.203 18.422 15.258 1 98.81 272 THR B N 1
ATOM 4717 C CA . THR B 1 272 ? 11.242 18.203 13.812 1 98.81 272 THR B CA 1
ATOM 4718 C C . THR B 1 272 ? 9.922 17.609 13.32 1 98.81 272 THR B C 1
ATOM 4720 O O . THR B 1 272 ? 9.438 16.625 13.867 1 98.81 272 THR B O 1
ATOM 4723 N N . LEU B 1 273 ? 9.359 18.25 12.359 1 98.94 273 LEU B N 1
ATOM 4724 C CA . LEU B 1 273 ? 8.141 17.766 11.742 1 98.94 273 LEU B CA 1
ATOM 4725 C C . LEU B 1 273 ? 8.445 17.094 10.406 1 98.94 273 LEU B C 1
ATOM 4727 O O . LEU B 1 273 ? 9.148 17.656 9.562 1 98.94 273 LEU B O 1
ATOM 4731 N N . PHE B 1 274 ? 7.93 15.859 10.258 1 98.88 274 PHE B N 1
ATOM 4732 C CA . PHE B 1 274 ? 7.879 15.211 8.953 1 98.88 274 PHE B CA 1
ATOM 4733 C C . PHE B 1 274 ? 6.449 15.141 8.438 1 98.88 274 PHE B C 1
ATOM 4735 O O . PHE B 1 274 ? 5.535 14.773 9.172 1 98.88 274 PHE B O 1
ATOM 4742 N N . TRP B 1 275 ? 6.242 15.531 7.234 1 98.94 275 TRP B N 1
ATOM 4743 C CA . TRP B 1 275 ? 5 15.281 6.512 1 98.94 275 TRP B CA 1
ATOM 4744 C C . TRP B 1 275 ? 5.242 14.398 5.293 1 98.94 275 TRP B C 1
ATOM 4746 O O . TRP B 1 275 ? 5.961 14.789 4.371 1 98.94 275 TRP B O 1
ATOM 4756 N N . ILE B 1 276 ? 4.66 13.219 5.293 1 98.81 276 ILE B N 1
ATOM 4757 C CA . ILE B 1 276 ? 4.762 12.258 4.195 1 98.81 276 ILE B CA 1
ATOM 4758 C C . ILE B 1 276 ? 3.48 12.289 3.367 1 98.81 276 ILE B C 1
ATOM 4760 O O . ILE B 1 276 ? 2.396 11.992 3.877 1 98.81 276 ILE B O 1
ATOM 4764 N N . LEU B 1 277 ? 3.662 12.594 2.084 1 98.5 277 LEU B N 1
ATOM 4765 C CA . LEU B 1 277 ? 2.514 12.805 1.209 1 98.5 277 LEU B CA 1
ATOM 4766 C C . LEU B 1 277 ? 2.607 11.922 -0.032 1 98.5 277 LEU B C 1
ATOM 4768 O O . LEU B 1 277 ? 3.469 12.141 -0.887 1 98.5 277 LEU B O 1
ATOM 4772 N N . ASN B 1 278 ? 1.767 10.953 -0.116 1 97.31 278 ASN B N 1
ATOM 4773 C CA . ASN B 1 278 ? 1.579 10.031 -1.23 1 97.31 278 ASN B CA 1
ATOM 4774 C C . ASN B 1 278 ? 0.166 10.117 -1.799 1 97.31 278 ASN B C 1
ATOM 4776 O O . ASN B 1 278 ? -0.747 9.453 -1.308 1 97.31 278 ASN B O 1
ATOM 4780 N N . THR B 1 279 ? 0.017 10.93 -2.885 1 96.94 279 THR B N 1
ATOM 4781 C CA . THR B 1 279 ? -1.346 11.289 -3.264 1 96.94 279 THR B CA 1
ATOM 4782 C C . THR B 1 279 ? -1.561 11.086 -4.762 1 96.94 279 THR B C 1
ATOM 4784 O O . THR B 1 279 ? -0.731 11.5 -5.574 1 96.94 279 THR B O 1
ATOM 4787 N N . ASP B 1 280 ? -2.58 10.398 -5.023 1 94.75 280 ASP B N 1
ATOM 4788 C CA . ASP B 1 280 ? -3.131 10.367 -6.375 1 94.75 280 ASP B CA 1
ATOM 4789 C C . ASP B 1 280 ? -4.305 11.336 -6.512 1 94.75 280 ASP B C 1
ATOM 4791 O O . ASP B 1 280 ? -5.414 11.039 -6.059 1 94.75 280 ASP B O 1
ATOM 4795 N N . LEU B 1 281 ? -4.133 12.445 -7.215 1 95.44 281 LEU B N 1
ATOM 4796 C CA . LEU B 1 281 ? -5.148 13.484 -7.328 1 95.44 281 LEU B CA 1
ATOM 4797 C C . LEU B 1 281 ? -6.242 13.07 -8.312 1 95.44 281 LEU B C 1
ATOM 4799 O O . LEU B 1 281 ? -7.309 13.688 -8.352 1 95.44 281 LEU B O 1
ATOM 4803 N N . LYS B 1 282 ? -6.012 12.031 -8.953 1 91.56 282 LYS B N 1
ATOM 4804 C CA . LYS B 1 282 ? -6.945 11.57 -9.977 1 91.56 282 LYS B CA 1
ATOM 4805 C C . LYS B 1 282 ? -7.219 12.664 -11 1 91.56 282 LYS B C 1
ATOM 4807 O O . LYS B 1 282 ? -6.594 13.727 -10.969 1 91.56 282 LYS B O 1
ATOM 4812 N N . GLY B 1 283 ? -7.875 12.25 -11.938 1 83.94 283 GLY B N 1
ATOM 4813 C CA . GLY B 1 283 ? -8.164 13.203 -13.008 1 83.94 283 GLY B CA 1
ATOM 4814 C C . GLY B 1 283 ? -7.09 13.234 -14.078 1 83.94 283 GLY B C 1
ATOM 4815 O O . GLY B 1 283 ? -6.109 12.492 -14.008 1 83.94 283 GLY B O 1
ATOM 4816 N N . ARG B 1 284 ? -7.227 13.875 -15.211 1 85.44 284 ARG B N 1
ATOM 4817 C CA . ARG B 1 284 ? -6.309 13.969 -16.344 1 85.44 284 ARG B CA 1
ATOM 4818 C C . ARG B 1 284 ? -5.348 15.141 -16.156 1 85.44 284 ARG B C 1
ATOM 4820 O O . ARG B 1 284 ? -5.434 16.141 -16.875 1 85.44 284 ARG B O 1
ATOM 4827 N N . LEU B 1 285 ? -4.52 15.039 -15.094 1 88.69 285 LEU B N 1
ATOM 4828 C CA . LEU B 1 285 ? -3.512 16.062 -14.852 1 88.69 285 LEU B CA 1
ATOM 4829 C C . LEU B 1 285 ? -2.119 15.562 -15.211 1 88.69 285 LEU B C 1
ATOM 4831 O O . LEU B 1 285 ? -1.76 14.43 -14.867 1 88.69 285 LEU B O 1
ATOM 4835 N N . PRO B 1 286 ? -1.441 16.422 -15.891 1 90.5 286 PRO B N 1
ATOM 4836 C CA . PRO B 1 286 ? -0.051 16.031 -16.125 1 90.5 286 PRO B CA 1
ATOM 4837 C C . PRO B 1 286 ? 0.742 15.844 -14.844 1 90.5 286 PRO B C 1
ATOM 4839 O O . PRO B 1 286 ? 0.548 16.594 -13.883 1 90.5 286 PRO B O 1
ATOM 4842 N N . ARG B 1 287 ? 1.668 14.945 -14.852 1 90.12 287 ARG B N 1
ATOM 4843 C CA . ARG B 1 287 ? 2.424 14.57 -13.656 1 90.12 287 ARG B CA 1
ATOM 4844 C C . ARG B 1 287 ? 3.207 15.758 -13.109 1 90.12 287 ARG B C 1
ATOM 4846 O O . ARG B 1 287 ? 3.33 15.922 -11.898 1 90.12 287 ARG B O 1
ATOM 4853 N N . TYR B 1 288 ? 3.768 16.562 -14.023 1 90.56 288 TYR B N 1
ATOM 4854 C CA . TYR B 1 288 ? 4.559 17.703 -13.578 1 90.56 288 TYR B CA 1
ATOM 4855 C C . TYR B 1 288 ? 3.703 18.672 -12.781 1 90.56 288 TYR B C 1
ATOM 4857 O O . TYR B 1 288 ? 4.168 19.266 -11.805 1 90.56 288 TYR B O 1
ATOM 4865 N N . LEU B 1 289 ? 2.482 18.812 -13.18 1 91.62 289 LEU B N 1
ATOM 4866 C CA . LEU B 1 289 ? 1.571 19.703 -12.484 1 91.62 289 LEU B CA 1
ATOM 4867 C C . LEU B 1 289 ? 1.188 19.141 -11.117 1 91.62 289 LEU B C 1
ATOM 4869 O O . LEU B 1 289 ? 1.064 19.891 -10.141 1 91.62 289 LEU B O 1
ATOM 4873 N N . ILE B 1 290 ? 0.96 17.875 -11.047 1 92.5 290 ILE B N 1
ATOM 4874 C CA . ILE B 1 290 ? 0.66 17.219 -9.781 1 92.5 290 ILE B CA 1
ATOM 4875 C C . ILE B 1 290 ? 1.813 17.422 -8.805 1 92.5 290 ILE B C 1
ATOM 4877 O O . ILE B 1 290 ? 1.604 17.875 -7.676 1 92.5 290 ILE B O 1
ATOM 4881 N N . ASN B 1 291 ? 3 17.203 -9.281 1 92.25 291 ASN B N 1
ATOM 4882 C CA . ASN B 1 291 ? 4.188 17.328 -8.445 1 92.25 291 ASN B CA 1
ATOM 4883 C C . ASN B 1 291 ? 4.367 18.75 -7.934 1 92.25 291 ASN B C 1
ATOM 4885 O O . ASN B 1 291 ? 4.629 18.969 -6.746 1 92.25 291 ASN B O 1
ATOM 4889 N N . GLN B 1 292 ? 4.227 19.641 -8.789 1 91.94 292 GLN B N 1
ATOM 4890 C CA . GLN B 1 292 ? 4.344 21.047 -8.414 1 91.94 292 GLN B CA 1
ATOM 4891 C C . GLN B 1 292 ? 3.283 21.438 -7.387 1 91.94 292 GLN B C 1
ATOM 4893 O O . GLN B 1 292 ? 3.572 22.156 -6.43 1 91.94 292 GLN B O 1
ATOM 4898 N N . SER B 1 293 ? 2.131 20.953 -7.617 1 94.06 293 SER B N 1
ATOM 4899 C CA . SER B 1 293 ? 1.021 21.297 -6.734 1 94.06 293 SER B CA 1
ATOM 4900 C C . SER B 1 293 ? 1.237 20.734 -5.332 1 94.06 293 SER B C 1
ATOM 4902 O O . SER B 1 293 ? 0.953 21.391 -4.34 1 94.06 293 SER B O 1
ATOM 4904 N N . LEU B 1 294 ? 1.716 19.547 -5.266 1 95.62 294 LEU B N 1
ATOM 4905 C CA . LEU B 1 294 ? 1.938 18.922 -3.967 1 95.62 294 LEU B CA 1
ATOM 4906 C C . LEU B 1 294 ? 3.035 19.656 -3.193 1 95.62 294 LEU B C 1
ATOM 4908 O O . LEU B 1 294 ? 2.881 19.922 -2.002 1 95.62 294 LEU B O 1
ATOM 4912 N N . SER B 1 295 ? 4.07 19.969 -3.863 1 94.88 295 SER B N 1
ATOM 4913 C CA . SER B 1 295 ? 5.16 20.719 -3.248 1 94.88 295 SER B CA 1
ATOM 4914 C C . SER B 1 295 ? 4.688 22.094 -2.768 1 94.88 295 SER B C 1
ATOM 4916 O O . SER B 1 295 ? 5.023 22.516 -1.661 1 94.88 295 SER B O 1
ATOM 4918 N N . ALA B 1 296 ? 3.93 22.734 -3.57 1 94.25 296 ALA B N 1
ATOM 4919 C CA . ALA B 1 296 ? 3.408 24.047 -3.221 1 94.25 296 ALA B CA 1
ATOM 4920 C C . ALA B 1 296 ? 2.48 23.969 -2.012 1 94.25 296 ALA B C 1
ATOM 4922 O O . ALA B 1 296 ? 2.514 24.844 -1.137 1 94.25 296 ALA B O 1
ATOM 4923 N N . THR B 1 297 ? 1.646 23.016 -1.984 1 96.31 297 THR B N 1
ATOM 4924 C CA . THR B 1 297 ? 0.725 22.812 -0.871 1 96.31 297 THR B CA 1
ATOM 4925 C C . THR B 1 297 ? 1.49 22.609 0.433 1 96.31 297 THR B C 1
ATOM 4927 O O . THR B 1 297 ? 1.111 23.141 1.475 1 96.31 297 THR B O 1
ATOM 4930 N N . MET B 1 298 ? 2.598 21.875 0.389 1 97.44 298 MET B N 1
ATOM 4931 C CA . MET B 1 298 ? 3.414 21.625 1.574 1 97.44 298 MET B CA 1
ATOM 4932 C C . MET B 1 298 ? 4 22.922 2.111 1 97.44 298 MET B C 1
ATOM 4934 O O . MET B 1 298 ? 4.012 23.156 3.322 1 97.44 298 MET B O 1
ATOM 4938 N N . THR B 1 299 ? 4.453 23.766 1.212 1 96.62 299 THR B N 1
ATOM 4939 C CA . THR B 1 299 ? 5.027 25.062 1.595 1 96.62 299 THR B CA 1
ATOM 4940 C C . THR B 1 299 ? 3.969 25.953 2.23 1 96.62 299 THR B C 1
ATOM 4942 O O . THR B 1 299 ? 4.215 26.578 3.264 1 96.62 299 THR B O 1
ATOM 4945 N N . GLU B 1 300 ? 2.857 25.969 1.627 1 96.5 300 GLU B N 1
ATOM 4946 C CA . GLU B 1 300 ? 1.767 26.797 2.146 1 96.5 300 GLU B CA 1
ATOM 4947 C C . GLU B 1 300 ? 1.299 26.281 3.508 1 96.5 300 GLU B C 1
ATOM 4949 O O . GLU B 1 300 ? 1.033 27.078 4.41 1 96.5 300 GLU B O 1
ATOM 4954 N N . PHE B 1 301 ? 1.173 25.031 3.641 1 97.94 301 PHE B N 1
ATOM 4955 C CA . PHE B 1 301 ? 0.803 24.422 4.906 1 97.94 301 PHE B CA 1
ATOM 4956 C C . PHE B 1 301 ? 1.744 24.859 6.02 1 97.94 301 PHE B C 1
ATOM 4958 O O . PHE B 1 301 ? 1.298 25.203 7.117 1 97.94 301 PHE B O 1
ATOM 4965 N N . MET B 1 302 ? 3.037 24.828 5.77 1 98.38 302 MET B N 1
ATOM 4966 C CA . MET B 1 302 ? 4.023 25.188 6.781 1 98.38 302 MET B CA 1
ATOM 4967 C C . MET B 1 302 ? 3.861 26.656 7.199 1 98.38 302 MET B C 1
ATOM 4969 O O . MET B 1 302 ? 4.07 27 8.359 1 98.38 302 MET B O 1
ATOM 4973 N N . PHE B 1 303 ? 3.523 27.469 6.242 1 97.75 303 PHE B N 1
ATOM 4974 C CA . PHE B 1 303 ? 3.266 28.875 6.547 1 97.75 303 PHE B CA 1
ATOM 4975 C C . PHE B 1 303 ? 2.133 29 7.559 1 97.75 303 PHE B C 1
ATOM 4977 O O . PHE B 1 303 ? 2.27 29.703 8.562 1 97.75 303 PHE B O 1
ATOM 4984 N N . HIS B 1 304 ? 1.067 28.297 7.305 1 98.12 304 HIS B N 1
ATOM 4985 C CA . HIS B 1 304 ? -0.09 28.359 8.188 1 98.12 304 HIS B CA 1
ATOM 4986 C C . HIS B 1 304 ? 0.218 27.734 9.547 1 98.12 304 HIS B C 1
ATOM 4988 O O . HIS B 1 304 ? -0.248 28.234 10.578 1 98.12 304 HIS B O 1
ATOM 4994 N N . LEU B 1 305 ? 0.976 26.672 9.594 1 98.38 305 LEU B N 1
ATOM 4995 C CA . LEU B 1 305 ? 1.318 26.031 10.852 1 98.38 305 LEU B CA 1
ATOM 4996 C C . LEU B 1 305 ? 2.178 26.938 11.719 1 98.38 305 LEU B C 1
ATOM 4998 O O . LEU B 1 305 ? 1.94 27.062 12.922 1 98.38 305 LEU B O 1
ATOM 5002 N N . ARG B 1 306 ? 3.139 27.578 11.148 1 98.12 306 ARG B N 1
ATOM 5003 C CA . ARG B 1 306 ? 3.998 28.484 11.906 1 98.12 306 ARG B CA 1
ATOM 5004 C C . ARG B 1 306 ? 3.207 29.672 12.445 1 98.12 306 ARG B C 1
ATOM 5006 O O . ARG B 1 306 ? 3.441 30.125 13.562 1 98.12 306 ARG B O 1
ATOM 5013 N N . LYS B 1 307 ? 2.352 30.156 11.609 1 97.94 307 LYS B N 1
ATOM 5014 C CA . LYS B 1 307 ? 1.487 31.234 12.086 1 97.94 307 LYS B CA 1
ATOM 5015 C C . LYS B 1 307 ? 0.67 30.797 13.297 1 97.94 307 LYS B C 1
ATOM 5017 O O . LYS B 1 307 ? 0.535 31.531 14.266 1 97.94 307 LYS B O 1
ATOM 5022 N N . ARG B 1 308 ? 0.127 29.625 13.25 1 97.62 308 ARG B N 1
ATOM 5023 C CA . ARG B 1 308 ? -0.653 29.078 14.352 1 97.62 308 ARG B CA 1
ATOM 5024 C C . ARG B 1 308 ? 0.198 28.953 15.609 1 97.62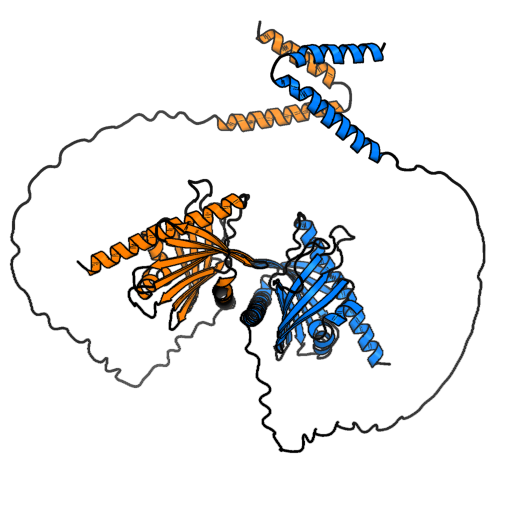 308 ARG B C 1
ATOM 5026 O O . ARG B 1 308 ? -0.246 29.297 16.703 1 97.62 308 ARG B O 1
ATOM 5033 N N . ILE B 1 309 ? 1.397 28.438 15.469 1 97.31 309 ILE B N 1
ATOM 5034 C CA . ILE B 1 309 ? 2.316 28.266 16.578 1 97.31 309 ILE B CA 1
ATOM 5035 C C . ILE B 1 309 ? 2.625 29.625 17.219 1 97.31 309 ILE B C 1
ATOM 5037 O O . ILE B 1 309 ? 2.627 29.766 18.438 1 97.31 309 ILE B O 1
ATOM 5041 N N . MET B 1 310 ? 2.861 30.609 16.375 1 96.69 310 MET B N 1
ATOM 5042 C CA . MET B 1 310 ? 3.141 31.953 16.844 1 96.69 310 MET B CA 1
ATOM 5043 C C . MET B 1 310 ? 1.949 32.531 17.609 1 96.69 310 MET B C 1
ATOM 5045 O O . MET B 1 310 ? 2.119 33.156 18.656 1 96.69 310 MET B O 1
ATOM 5049 N N . ASP B 1 311 ? 0.792 32.281 17.125 1 96.12 311 ASP B N 1
ATOM 5050 C CA . ASP B 1 311 ? -0.425 32.781 17.766 1 96.12 311 ASP B CA 1
ATOM 5051 C C . ASP B 1 311 ? -0.587 32.188 19.156 1 96.12 311 ASP B C 1
ATOM 5053 O O . ASP B 1 311 ? -0.981 32.875 20.094 1 96.12 311 ASP B O 1
ATOM 5057 N N . ILE B 1 312 ? -0.298 30.953 19.312 1 94.94 312 ILE B N 1
ATOM 5058 C CA . ILE B 1 312 ? -0.462 30.25 20.578 1 94.94 312 ILE B CA 1
ATOM 5059 C C . ILE B 1 312 ? 0.599 30.719 21.578 1 94.94 312 ILE B C 1
ATOM 5061 O O . ILE B 1 312 ? 0.298 30.969 22.75 1 94.94 312 ILE B O 1
ATOM 5065 N N . THR B 1 313 ? 1.828 30.797 21.109 1 90.94 313 THR B N 1
ATOM 5066 C CA . THR B 1 313 ? 2.938 31.172 21.984 1 90.94 313 THR B CA 1
ATOM 5067 C C . THR B 1 313 ? 2.805 32.625 22.438 1 90.94 313 THR B C 1
ATOM 5069 O O . THR B 1 313 ? 3.164 32.969 23.562 1 90.94 313 THR B O 1
ATOM 5072 N N . SER B 1 314 ? 2.367 33.5 21.594 1 89.38 314 SER B N 1
ATOM 5073 C CA . SER B 1 314 ? 2.16 34.906 21.953 1 89.38 314 SER B CA 1
ATOM 5074 C C . SER B 1 314 ? 1.055 35.031 23 1 89.38 314 SER B C 1
ATOM 5076 O O . SER B 1 314 ? 1.128 35.906 23.875 1 89.38 314 SER B O 1
ATOM 5078 N N . ARG B 1 315 ? 0.109 34.312 22.938 1 86 315 ARG B N 1
ATOM 5079 C CA . ARG B 1 315 ? -0.988 34.344 23.906 1 86 315 ARG B CA 1
ATOM 5080 C C . ARG B 1 315 ? -0.544 33.844 25.266 1 86 315 ARG B C 1
ATOM 5082 O O . ARG B 1 315 ? -1.039 34.281 26.297 1 86 315 ARG B O 1
ATOM 5089 N N . SER B 1 316 ? 0.301 32.844 25.25 1 77.06 316 SER B N 1
ATOM 5090 C CA . SER B 1 316 ? 0.791 32.312 26.516 1 77.06 316 SER B CA 1
ATOM 5091 C C . SER B 1 316 ? 1.712 33.281 27.219 1 77.06 316 SER B C 1
ATOM 5093 O O . SER B 1 316 ? 1.823 33.281 28.453 1 77.06 316 SER B O 1
ATOM 5095 N N . ASN B 1 317 ? 2.383 34.125 26.438 1 72.88 317 ASN B N 1
ATOM 5096 C CA . ASN B 1 317 ? 3.287 35.125 27.016 1 72.88 317 ASN B CA 1
ATOM 5097 C C . ASN B 1 317 ? 2.543 36.375 27.391 1 72.88 317 ASN B C 1
ATOM 5099 O O . ASN B 1 317 ? 3.092 37.25 28.094 1 72.88 317 ASN B O 1
ATOM 5103 N N . SER B 1 318 ? 1.332 36.562 26.984 1 62.34 318 SER B N 1
ATOM 5104 C CA . SER B 1 318 ? 0.539 37.719 27.422 1 62.34 318 SER B CA 1
ATOM 5105 C C . SER B 1 318 ? -0.285 37.375 28.656 1 62.34 318 SER B C 1
ATOM 5107 O O . SER B 1 318 ? -0.683 36.219 28.844 1 62.34 318 SER B O 1
#

Secondary structure (DSSP, 8-state):
-HHHHHHHHHHHHHHHHTSSGGGGHHHHHHHHHHHHHHHHHTT--------------------------------------------------------PPPPHHHHHHHHHHHHHHHHHHHHHHTGGGPEEEEE-TTS-EEEEEEETTTEEEEEEEEEESS-HHHHIIIIII-GGGGGGT-TTEEEEEEEEE-SSSEEEEEEEEPPBGGGTB--EEEEEEEEEEE-SSEEEEEEEE---TTS---SSSEE-EE-SEEEEEEEPSS-TT-EEEEEEE-EE--SS--HHHHHHHHHHHHHHHHHHHHHHHHHHHHHHH-/-HHHHHHHHHHHHHHHHTSSGGGGHHHHHHHHHHHHHHHHHTTT---------------------------------------------S---------PPPPHHHHHHHHHHHHHHHHHHHHHHTGGGPEEEEE-TTS-EEEEEEETTTEEEEEEEEEESS-HHHHIIIIII-GGGGGGT-TTEEEEEEEEE-SSSEEEEEEEEPPBGGGTBPPEEEEEEEEEEE-SSEEEEEEEE---TTS---SSSEE-EE-SEEEEEEEPSS-TT-EEEEEEE-EE--SS--HHHHHHHHHHHHHHHHHHHHHHHHHHHHHHH-

Foldseek 3Di:
DVVVVVVVVVVVVVVVLPDDPSVVVVVVVVVVVVVVVVVVVVVPPPDPDDDDDDDDYDDDDDDDDDDDDDDDDDDDPDPPPPDDPCPDDPPPPPPCPDPPDQDPVLVVLVVQQVVLVVVAVVVVVPPVQWAWDDADPQGKTKTWDQDPPLGIKIKIKDKDQAALVVCCVQPPPCPQCVVVQQVQWDGKDFPDDSDPFKTWMKTKGQAFPVNPRHIEIFIKIWGWDDDDFKTWIKIWGDDDPVDDDDPVHHHKIWDIWGKMWGADPVDRSMIMIMGMTRIGRDDPDDPVVVVVRVVRSVVSRVVRVNVVVVVVVVVVVD/DVVVVVVVVVVVVVVVLPDDPSVVVVVVVVVVVVVVVVVVVVPPPPPPDDDDDDPDDDDDDDDDDDDDDPDDDPDPDDPPPPDDPCPDDDPPPPPCPPPPDQDPVLVVLVVQQVVLVVVAVVVVVVPVQWAWDDADPQGKTKTWHQDPPLGIKIKIKDKAQAALVVCCVQPPPCPQCVVVQQVQWDGKAFPDDSDPFKTWMKTWGCAFDVNPRHIEIFIKIWGWDDDDFKTWIKIWGDDDPVDDDDPVHHHKIWDIWGKMWGADPVDRSMIMIMGMTRIGRDDPDDPVVVVVRVVRSVVSRVVSVNVVVVVVVVVVVD

InterPro domains:
  IPR000799 Steroidogenic acute regulatory protein-like [PR00978] (167-186)
  IPR000799 Steroidogenic acute regulatory protein-like [PR00978] (186-203)
  IPR000799 Steroidogenic acute regulatory protein-like [PR00978] (203-223)
  IPR000799 Steroidogenic acute regulatory protein-like [PR00978] (225-243)
  IPR000799 Steroidogenic acute regulatory protein-like [PR00978] (275-294)
  IPR000799 Steroidogenic acute regulatory protein-like [PR00978] (295-317)
  IPR002913 START domain [PF01852] (112-309)
  IPR002913 START domain [PS50848] (101-314)
  IPR002913 START domain [SM00234] (110-315)
  IPR019498 MENTAL domain [PF10457] (7-85)
  IPR019498 MENTAL domain [PS51439] (1-89)
  IPR023393 START-like domain superfamily [G3DSA:3.30.530.20] (88-314)
  IPR051869 StAR-related Lipid Transfer (STARD3) [PTHR46121] (7-316)

Organism: Ophiophagus hannah (NCBI:txid8665)

Solvent-accessible surface area (backbone atoms only — not comparable to full-atom values): 36843 Å² total; per-residue (Å²): 117,75,69,61,56,55,53,51,53,54,53,53,55,44,63,70,41,62,64,63,91,60,43,65,52,51,62,50,51,52,51,51,51,53,53,48,49,58,61,56,57,68,65,58,83,65,83,75,88,87,94,87,92,86,95,87,89,78,99,80,91,86,92,93,85,93,90,92,86,91,86,85,82,82,84,79,80,74,78,74,68,79,77,77,81,70,79,73,83,76,79,70,74,81,75,75,75,73,77,73,78,83,47,72,66,52,53,45,46,49,51,49,16,50,43,10,42,52,49,42,53,50,55,65,73,38,57,89,66,48,39,85,72,50,68,48,97,86,67,31,35,35,28,35,37,78,41,64,72,74,40,71,30,37,36,37,42,34,80,42,90,37,36,31,64,57,52,40,50,56,64,59,70,34,54,55,60,34,42,79,59,33,74,62,32,73,42,44,42,79,77,43,75,74,54,99,43,31,34,32,34,40,37,28,37,42,53,33,70,93,58,76,36,65,46,33,29,38,40,32,27,36,23,51,49,80,54,96,57,33,38,37,35,17,15,26,30,49,86,51,88,92,62,64,88,57,88,89,37,53,70,27,32,32,39,54,17,38,41,35,31,30,50,35,93,89,41,67,52,28,17,38,39,37,40,38,49,24,70,46,65,58,77,100,62,58,66,70,57,52,52,51,32,53,54,49,50,54,55,52,45,51,55,31,51,52,52,52,53,51,55,53,55,53,54,70,74,97,116,75,70,61,58,57,55,53,55,56,54,56,56,47,64,68,43,61,66,61,90,61,41,65,50,50,62,50,51,52,51,51,50,52,52,47,48,53,59,56,52,66,63,55,77,59,80,76,80,73,93,74,84,88,82,69,100,85,84,71,100,79,86,77,90,86,80,84,77,83,74,86,85,79,77,78,82,76,82,77,70,82,78,80,83,73,80,71,83,84,80,70,77,81,74,73,76,71,78,73,77,82,47,72,68,52,52,45,47,51,51,49,18,50,42,10,42,54,50,43,53,48,55,66,73,38,58,90,66,46,40,84,71,50,68,48,98,85,66,30,36,36,27,35,35,80,40,63,72,72,39,72,30,37,35,37,43,36,79,42,90,37,36,31,64,58,52,40,51,55,62,60,72,34,54,54,60,33,43,79,59,33,73,60,32,72,42,43,42,79,75,43,74,74,54,100,42,32,35,32,33,38,38,27,38,42,52,34,68,92,59,76,37,66,46,33,29,39,40,31,26,37,24,52,48,82,54,96,58,33,38,37,35,18,15,26,30,48,85,52,87,92,63,62,90,56,87,87,37,53,70,26,32,34,38,55,18,38,41,35,31,29,51,34,92,89,40,68,54,28,17,38,40,36,41,37,49,24,71,45,68,58,78,99,62,58,66,70,58,53,52,52,32,53,55,50,50,52,55,52,45,50,54,32,51,50,50,52,52,49,55,54,54,53,54,70,74,95